Protein AF-0000000071798834 (afdb_homodimer)

pLDDT: mean 76.12, std 23.34, range [21.69, 98.0]

Solvent-accessible surface area (backbone atoms only — not comparable to full-atom values): 24176 Å² total; per-residue (Å²): 134,83,78,73,77,74,76,76,77,77,75,74,73,77,72,74,75,66,75,72,73,69,72,71,71,67,74,72,77,73,54,86,46,69,65,95,56,86,90,61,85,69,44,46,68,54,46,48,49,52,40,29,43,43,42,24,52,35,38,46,45,19,52,18,47,97,86,42,60,20,20,27,49,38,36,41,54,41,64,30,62,66,32,19,52,50,26,45,52,55,25,57,59,43,22,73,70,44,73,46,67,87,44,73,68,53,53,66,49,51,49,53,48,50,27,58,68,39,56,82,55,29,34,61,48,65,91,55,41,23,55,33,82,90,23,60,87,33,65,26,47,65,58,48,27,13,70,27,47,24,36,10,55,30,56,64,25,33,65,23,17,33,66,37,71,25,67,48,53,32,67,72,60,53,70,68,36,40,34,33,48,74,47,93,15,49,35,77,42,38,86,52,21,65,72,41,72,78,20,31,38,40,67,73,52,24,25,18,37,68,35,84,88,46,68,76,56,36,85,95,109,127,86,77,76,79,78,78,77,76,76,76,76,74,77,73,74,78,68,76,74,74,75,72,73,72,70,73,74,76,74,55,87,47,70,63,94,56,87,89,62,86,70,43,46,67,54,47,49,50,51,40,29,43,42,42,24,53,34,37,46,46,19,51,17,48,96,83,41,57,19,20,27,49,38,35,41,52,40,65,30,62,66,32,18,52,50,26,44,51,56,25,56,60,45,22,75,71,45,73,46,67,88,44,71,67,52,53,65,48,51,49,53,50,50,26,58,69,42,55,80,56,30,36,57,65,50,84,56,41,23,53,30,81,90,22,63,88,33,64,28,46,64,58,48,28,12,70,26,46,24,36,12,53,30,56,64,24,34,67,24,19,33,67,38,71,27,67,48,54,32,68,73,58,54,68,68,35,40,33,33,47,75,47,93,15,49,34,77,41,37,87,54,22,66,71,39,72,77,21,32,39,41,66,72,51,24,26,18,37,70,35,85,89,48,66,76,56,36,83,95,109

Nearest PDB structures (foldseek):
  3nt8-assembly2_B  TM=7.329E-01  e=1.391E-08  Necator americanus
  4tpv-assembly1_A  TM=7.398E-01  e=8.054E-06  Ancylostoma caninum
  3u3u-assembly1_C  TM=6.237E-01  e=1.118E-05  Tabanus yao
  3u3l-assembly1_C  TM=6.430E-01  e=6.567E-05  Tabanus yao
  3u3n-assembly1_C  TM=6.386E-01  e=9.116E-05  Tabanus yao

Organism: Haemonchus contortus (NCBI:txid6289)

Radius of gyration: 30.27 Å; Cα contacts (8 Å, |Δi|>4): 887; chains: 2; bounding box: 50×122×112 Å

Secondary structure (DSSP, 8-state):
-------------------------------TT----TT----HHHHHHHHHHHHHHHHHHHT--TTPPPEESPBPPEE-HHHHHHHHHHHHHHHTT-------PPPHHHHHHHHHHTTTSS--BGGGTB--TTS---HHHHHT-TT--EEEEEEEETTTTEEEEEEE--HHHHTT-BSSEESSSS--SGGG--SSTT-EEETTTTEEE--TTS-SSPTT-/-------------------------------TT----TT----HHHHHHHHHHHHHHHHHHHT--TTPPPEESPBPPEE-HHHHHHHHHHHHHHHTT-----PPPPPHHHHHHHHHHTTTSSS-SGGG-B--TTS---HHHHHT-TT--EEEEEEEETTTTEEEEEEE--HHHHTT-BSSEESSSS--SGGG--SSTT-EEETTTTEEE--TTS-SSPTT-

Foldseek 3Di:
DPPPPPPPPPPPPPPPPPPPPPPCPVP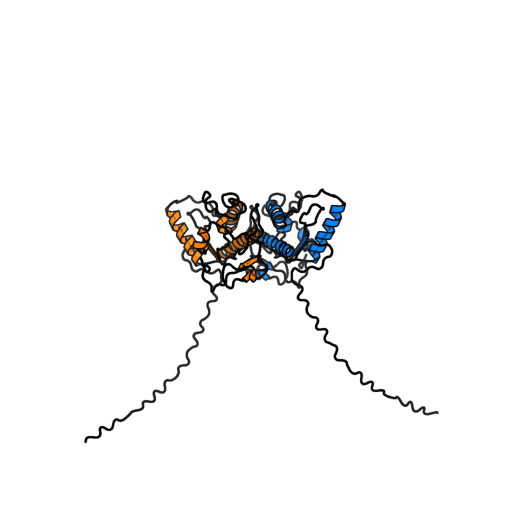PPPDLQDADDPPAPDDSVNQVVLLVLLLLLLLVPQPPPPNAFHFFQQARAGADSVQQNVQVVVLVVVLVVQVDDAAPADRSVRLSVVQCVCPVFFADDDNQRFGHPVGPPGSNLQSNQRLFHYKHWGQCGNVNRHITMGTQADPVVCVVRHSGHGDDGQDQFQVRNDQAPPWTHPNVRSHIYHDPPTDRHHPPD/DPPPPPPPPVPPPPPPPPPPPPPPPVPPPPDLQDADDPPAPDDSVNQVVLLVLLLLLLLVPQPPPPNEFHFFQQARAGADSVQQNVQVVVLVVVLVVQVDPAAPADRSVRLSVVQCVCPVFFQDPPNQQFGHPVGPPGSNLQSNQRLFHYKHWGQCGNVNRHITMGTQADPVVCVVRHSGHGDDGQDQFQVRNDQAPPWTHPNVRSHIYHDPPTDRHHPPD

Structure (mmCIF, N/CA/C/O backbone):
data_AF-0000000071798834-model_v1
#
loop_
_entity.id
_entity.type
_entity.pdbx_description
1 polymer 'SCP domain-containing protein'
#
loop_
_atom_site.group_PDB
_atom_site.id
_atom_site.type_symbol
_atom_site.label_atom_id
_atom_site.label_alt_id
_atom_site.label_comp_id
_atom_site.label_asym_id
_atom_site.label_entity_id
_atom_site.label_seq_id
_atom_site.pdbx_PDB_ins_code
_atom_site.Cartn_x
_atom_site.Cartn_y
_atom_site.Cartn_z
_atom_site.occupancy
_atom_site.B_iso_or_equiv
_atom_site.auth_seq_id
_atom_site.auth_comp_id
_atom_site.auth_asym_id
_atom_site.auth_atom_id
_atom_site.pdbx_PDB_model_num
ATOM 1 N N . MET A 1 1 ? 26.078 36.969 85 1 26.62 1 MET A N 1
ATOM 2 C CA . MET A 1 1 ? 26.375 35.781 84.188 1 26.62 1 MET A CA 1
ATOM 3 C C . MET A 1 1 ? 25.172 34.844 84.125 1 26.62 1 MET A C 1
ATOM 5 O O . MET A 1 1 ? 25.016 34 84.938 1 26.62 1 MET A O 1
ATOM 9 N N . PHE A 1 2 ? 23.984 35.469 83.812 1 29.44 2 PHE A N 1
ATOM 10 C CA . PHE A 1 2 ? 22.656 34.875 83.75 1 29.44 2 PHE A CA 1
ATOM 11 C C . PHE A 1 2 ? 22.562 33.75 82.75 1 29.44 2 PHE A C 1
ATOM 13 O O . PHE A 1 2 ? 22.969 33.906 81.562 1 29.44 2 PHE A O 1
ATOM 20 N N . LEU A 1 3 ? 22.812 32.5 83.25 1 28.22 3 LEU A N 1
ATOM 21 C CA . LEU A 1 3 ? 22.75 31.188 82.625 1 28.22 3 LEU A CA 1
ATOM 22 C C . LEU A 1 3 ? 21.359 30.938 82 1 28.22 3 LEU A C 1
ATOM 24 O O . LEU A 1 3 ? 20.391 30.781 82.75 1 28.22 3 LEU A O 1
ATOM 28 N N . CYS A 1 4 ? 20.969 31.766 81 1 25.97 4 CYS A N 1
ATOM 29 C CA . CYS A 1 4 ? 19.656 31.641 80.375 1 25.97 4 CYS A CA 1
ATOM 30 C C . CYS A 1 4 ? 19.453 30.219 79.812 1 25.97 4 CYS A C 1
ATOM 32 O O . CYS A 1 4 ? 20.281 29.719 79.062 1 25.97 4 CYS A O 1
ATOM 34 N N . SER A 1 5 ? 18.859 29.375 80.688 1 25.7 5 SER A N 1
ATOM 35 C CA . SER A 1 5 ? 18.422 28.016 80.438 1 25.7 5 SER A CA 1
ATOM 36 C C . SER A 1 5 ? 17.625 27.906 79.125 1 25.7 5 SER A C 1
ATOM 38 O O . SER A 1 5 ? 16.547 28.5 79 1 25.7 5 SER A O 1
ATOM 40 N N . ILE A 1 6 ? 18.234 27.984 77.938 1 24.91 6 ILE A N 1
ATOM 41 C CA . ILE A 1 6 ? 17.5 27.984 76.688 1 24.91 6 ILE A CA 1
ATOM 42 C C . ILE A 1 6 ? 16.766 26.656 76.562 1 24.91 6 ILE A C 1
ATOM 44 O O . ILE A 1 6 ? 17.375 25.578 76.562 1 24.91 6 ILE A O 1
ATOM 48 N N . LEU A 1 7 ? 15.594 26.531 77.188 1 24.31 7 LEU A N 1
ATOM 49 C CA . LEU A 1 7 ? 14.711 25.375 77.062 1 24.31 7 LEU A CA 1
ATOM 50 C C . LEU A 1 7 ? 14.375 25.078 75.625 1 24.31 7 LEU A C 1
ATOM 52 O O . LEU A 1 7 ? 13.812 25.922 74.938 1 24.31 7 LEU A O 1
ATOM 56 N N . PHE A 1 8 ? 15.281 24.516 74.812 1 23.97 8 PHE A N 1
ATOM 57 C CA . PHE A 1 8 ? 14.969 24.297 73.375 1 23.97 8 PHE A CA 1
ATOM 58 C C . PHE A 1 8 ? 13.867 23.25 73.25 1 23.97 8 PHE A C 1
ATOM 60 O O . PHE A 1 8 ? 13.938 22.172 73.812 1 23.97 8 PHE A O 1
ATOM 67 N N . ALA A 1 9 ? 12.609 23.734 73.312 1 23.98 9 ALA A N 1
ATOM 68 C CA . ALA A 1 9 ? 11.453 22.875 73.062 1 23.98 9 ALA A CA 1
ATOM 69 C C . ALA A 1 9 ? 11.57 22.156 71.75 1 23.98 9 ALA A C 1
ATOM 71 O O . ALA A 1 9 ? 11.773 22.781 70.688 1 23.98 9 ALA A O 1
ATOM 72 N N . VAL A 1 10 ? 12.148 20.984 71.688 1 22.98 10 VAL A N 1
ATOM 73 C CA . VAL A 1 10 ? 12.258 20.188 70.5 1 22.98 10 VAL A CA 1
ATOM 74 C C . VAL A 1 10 ? 10.867 19.766 70 1 22.98 10 VAL A C 1
ATOM 76 O O . VAL A 1 10 ? 10.164 19.031 70.688 1 22.98 10 VAL A O 1
ATOM 79 N N . ALA A 1 11 ? 10.023 20.719 69.562 1 24.58 11 ALA A N 1
ATOM 80 C CA . ALA A 1 11 ? 8.75 20.266 69 1 24.58 11 ALA A CA 1
ATOM 81 C C . ALA A 1 11 ? 8.961 19.219 67.875 1 24.58 11 ALA A C 1
ATOM 83 O O . ALA A 1 11 ? 9.742 19.422 67 1 24.58 11 ALA A O 1
ATOM 84 N N . VAL A 1 12 ? 8.867 17.969 68.25 1 25.84 12 VAL A N 1
ATOM 85 C CA . VAL A 1 12 ? 8.891 16.828 67.312 1 25.84 12 VAL A CA 1
ATOM 86 C C . VAL A 1 12 ? 7.676 16.891 66.438 1 25.84 12 VAL A C 1
ATOM 88 O O . VAL A 1 12 ? 6.531 16.812 66.875 1 25.84 12 VAL A O 1
ATOM 91 N N . SER A 1 13 ? 7.57 17.906 65.562 1 24.16 13 SER A N 1
ATOM 92 C CA . SER A 1 13 ? 6.43 17.828 64.688 1 24.16 13 SER A CA 1
ATOM 93 C C . SER A 1 13 ? 6.391 16.5 63.938 1 24.16 13 SER A C 1
ATOM 95 O O . SER A 1 13 ? 7.395 16.062 63.375 1 24.16 13 SER A O 1
ATOM 97 N N . LEU A 1 14 ? 5.609 15.562 64.438 1 26.91 14 LEU A N 1
ATOM 98 C CA . LEU A 1 14 ? 5.227 14.32 63.75 1 26.91 14 LEU A CA 1
ATOM 99 C C . LEU A 1 14 ? 4.648 14.609 62.375 1 26.91 14 LEU A C 1
ATOM 101 O O . LEU A 1 14 ? 3.562 15.18 62.25 1 26.91 14 LEU A O 1
ATOM 105 N N . SER A 1 15 ? 5.402 15.211 61.469 1 25.62 15 SER A N 1
ATOM 106 C CA . SER A 1 15 ? 4.824 15.43 60.156 1 25.62 15 SER A CA 1
ATOM 107 C C . SER A 1 15 ? 4.258 14.133 59.562 1 25.62 15 SER A C 1
ATOM 109 O O . SER A 1 15 ? 4.957 13.125 59.5 1 25.62 15 SER A O 1
ATOM 111 N N . SER A 1 16 ? 2.99 13.852 59.875 1 28.36 16 SER A N 1
ATOM 112 C CA . SER A 1 16 ? 2.258 12.789 59.188 1 28.36 16 SER A CA 1
ATOM 113 C C . SER A 1 16 ? 2.547 12.797 57.688 1 28.36 16 SER A C 1
ATOM 115 O O . SER A 1 16 ? 2.348 13.812 57.031 1 28.36 16 SER A O 1
ATOM 117 N N . VAL A 1 17 ? 3.623 12.188 57.281 1 31.95 17 VAL A N 1
ATOM 118 C CA . VAL A 1 17 ? 3.828 12 55.844 1 31.95 17 VAL A CA 1
ATOM 119 C C . VAL A 1 17 ? 2.543 11.477 55.219 1 31.95 17 VAL A C 1
ATOM 121 O O . VAL A 1 17 ? 2.076 10.391 55.531 1 31.95 17 VAL A O 1
ATOM 124 N N . ALA A 1 18 ? 1.536 12.391 55 1 33.56 18 ALA A N 1
ATOM 125 C CA . ALA A 1 18 ? 0.421 11.977 54.156 1 33.56 18 ALA A CA 1
ATOM 126 C C . ALA A 1 18 ? 0.914 11.172 52.938 1 33.56 18 ALA A C 1
ATOM 128 O O . ALA A 1 18 ? 1.919 11.523 52.312 1 33.56 18 ALA A O 1
ATOM 129 N N . PRO A 1 19 ? 0.621 9.867 52.938 1 28.61 19 PRO A N 1
ATOM 130 C CA . PRO A 1 19 ? 1.076 9.102 51.781 1 28.61 19 PRO A CA 1
ATOM 131 C C . PRO A 1 19 ? 0.824 9.82 50.469 1 28.61 19 PRO A C 1
ATOM 133 O O . PRO A 1 19 ? -0.251 10.391 50.281 1 28.61 19 PRO A O 1
ATOM 136 N N . ALA A 1 20 ? 1.874 10.492 49.906 1 30.53 20 ALA A N 1
ATOM 137 C CA . ALA A 1 20 ? 1.7 11.055 48.562 1 30.53 20 ALA A CA 1
ATOM 138 C C . ALA A 1 20 ? 0.811 10.164 47.719 1 30.53 20 ALA A C 1
ATOM 140 O O . ALA A 1 20 ? 1.013 8.945 47.656 1 30.53 20 ALA A O 1
ATOM 141 N N . HIS A 1 21 ? -0.503 10.531 47.656 1 29.73 21 HIS A N 1
ATOM 142 C CA . HIS A 1 21 ? -1.318 9.969 46.594 1 29.73 21 HIS A CA 1
ATOM 143 C C . HIS A 1 21 ? -0.507 9.805 45.312 1 29.73 21 HIS A C 1
ATOM 145 O O . HIS A 1 21 ? 0.086 10.766 44.812 1 29.73 21 HIS A O 1
ATOM 151 N N . ALA A 1 22 ? 0.192 8.695 45.188 1 28.7 22 ALA A N 1
ATOM 152 C CA . ALA A 1 22 ? 0.7 8.32 43.875 1 28.7 22 ALA A CA 1
ATOM 153 C C . ALA A 1 22 ? -0.271 8.734 42.781 1 28.7 22 ALA A C 1
ATOM 155 O O . ALA A 1 22 ? -1.435 8.328 42.781 1 28.7 22 ALA A O 1
ATOM 156 N N . GLU A 1 23 ? -0.158 10.023 42.438 1 31.14 23 GLU A N 1
ATOM 157 C CA . GLU A 1 23 ? -0.834 10.352 41.188 1 31.14 23 GLU A CA 1
ATOM 158 C C . GLU A 1 23 ? -0.772 9.188 40.219 1 31.14 23 GLU A C 1
ATOM 160 O O . GLU A 1 23 ? 0.315 8.742 39.844 1 31.14 23 GLU A O 1
ATOM 165 N N . LEU A 1 24 ? -1.601 8.219 40.344 1 28.25 24 LEU A N 1
ATOM 166 C CA . LEU A 1 24 ? -1.902 7.324 39.219 1 28.25 24 LEU A CA 1
ATOM 167 C C . LEU A 1 24 ? -1.822 8.07 37.906 1 28.25 24 LEU A C 1
ATOM 169 O O . LEU A 1 24 ? -2.664 8.922 37.594 1 28.25 24 LEU A O 1
ATOM 173 N N . ILE A 1 25 ? -0.673 8.594 37.594 1 28.72 25 ILE A N 1
ATOM 174 C CA . ILE A 1 25 ? -0.572 8.977 36.188 1 28.72 25 ILE A CA 1
ATOM 175 C C . ILE A 1 25 ? -1.312 7.961 35.312 1 28.72 25 ILE A C 1
ATOM 177 O O . ILE A 1 25 ? -0.904 6.801 35.219 1 28.72 25 ILE A O 1
ATOM 181 N N . THR A 1 26 ? -2.639 7.844 35.469 1 29.91 26 THR A N 1
ATOM 182 C CA . THR A 1 26 ? -3.365 7.172 34.406 1 29.91 26 THR A CA 1
ATOM 183 C C . THR A 1 26 ? -2.672 7.379 33.062 1 29.91 26 THR A C 1
ATOM 185 O O . THR A 1 26 ? -2.445 8.516 32.656 1 29.91 26 THR A O 1
ATOM 188 N N . GLN A 1 27 ? -1.626 6.754 32.812 1 30.89 27 GLN A N 1
ATOM 189 C CA . GLN A 1 27 ? -1.134 6.66 31.438 1 30.89 27 GLN A CA 1
ATOM 190 C C . GLN A 1 27 ? -2.27 6.828 30.438 1 30.89 27 GLN A C 1
ATOM 192 O O . GLN A 1 27 ? -3.166 5.984 30.359 1 30.89 27 GLN A O 1
ATOM 197 N N . VAL A 1 28 ? -2.883 7.98 30.266 1 33.06 28 VAL A N 1
ATOM 198 C CA . VAL A 1 28 ? -3.766 8.25 29.141 1 33.06 28 VAL A CA 1
ATOM 199 C C . VAL A 1 28 ? -3.287 7.484 27.906 1 33.06 28 VAL A C 1
ATOM 201 O O . VAL A 1 28 ? -2.172 7.707 27.422 1 33.06 28 VAL A O 1
ATOM 204 N N . VAL A 1 29 ? -3.475 6.281 27.734 1 37.22 29 VAL A N 1
ATOM 205 C CA . VAL A 1 29 ? -3.357 5.559 26.469 1 37.22 29 VAL A CA 1
ATOM 206 C C . VAL A 1 29 ? -3.779 6.461 25.312 1 37.22 29 VAL A C 1
ATOM 208 O O . VAL A 1 29 ? -4.969 6.727 25.125 1 37.22 29 VAL A O 1
ATOM 211 N N . GLN A 1 30 ? -3.203 7.633 25.125 1 44.5 30 GLN A N 1
ATOM 212 C CA . GLN A 1 30 ? -3.465 8.453 23.938 1 44.5 30 GLN A CA 1
ATOM 213 C C . GLN A 1 30 ? -3.602 7.582 22.688 1 44.5 30 GLN A C 1
ATOM 215 O O . GLN A 1 30 ? -2.709 6.793 22.375 1 44.5 30 GLN A O 1
ATOM 220 N N . HIS A 1 31 ? -4.828 7.266 22.203 1 63.47 31 HIS A N 1
ATOM 221 C CA . HIS A 1 31 ? -5.188 6.574 20.969 1 63.47 31 HIS A CA 1
ATOM 222 C C . HIS A 1 31 ? -4.453 7.16 19.766 1 63.47 31 HIS A C 1
ATOM 224 O O . HIS A 1 31 ? -4.305 8.383 19.656 1 63.47 31 HIS A O 1
ATOM 230 N N . GLU A 1 32 ? -3.545 6.477 19.078 1 79.06 32 GLU A N 1
ATOM 231 C CA . GLU A 1 32 ? -2.641 6.793 17.969 1 79.06 32 GLU A CA 1
ATOM 232 C C . GLU A 1 32 ? -3.262 7.812 17.031 1 79.06 32 GLU A C 1
ATOM 234 O O . GLU A 1 32 ? -2.561 8.664 16.469 1 79.06 32 GLU A O 1
ATOM 239 N N . PHE A 1 33 ? -4.621 7.977 17.109 1 90.75 33 PHE A N 1
ATOM 240 C CA . PHE A 1 33 ? -5.246 8.828 16.109 1 90.75 33 PHE A CA 1
ATOM 241 C C . PHE A 1 33 ? -6.16 9.859 16.766 1 90.75 33 PHE A C 1
ATOM 243 O O . PHE A 1 33 ? -6.973 10.492 16.094 1 90.75 33 PHE A O 1
ATOM 250 N N . ASP A 1 34 ? -5.996 10.008 18.094 1 91.44 34 ASP A N 1
ATOM 251 C CA . ASP A 1 34 ? -6.766 11.039 18.781 1 91.44 34 ASP A CA 1
ATOM 252 C C . ASP A 1 34 ? -5.941 12.305 18.969 1 91.44 34 ASP A C 1
ATOM 254 O O . ASP A 1 34 ? -5.02 12.336 19.781 1 91.44 34 ASP A O 1
ATOM 258 N N . CYS A 1 35 ? -6.203 13.258 18.094 1 94 35 CYS A N 1
ATOM 259 C CA . CYS A 1 35 ? -5.52 14.547 18.172 1 94 35 CYS A CA 1
ATOM 260 C C . CYS A 1 35 ? -6.449 15.625 18.719 1 94 35 CYS A C 1
ATOM 262 O O . CYS A 1 35 ? -7.594 15.742 18.281 1 94 35 CYS A O 1
ATOM 264 N N . MET A 1 36 ? -6.004 16.359 19.688 1 93 36 MET A N 1
ATOM 265 C CA . MET A 1 36 ? -6.777 17.469 20.234 1 93 36 MET A CA 1
ATOM 266 C C . MET A 1 36 ? -6.359 18.797 19.594 1 93 36 MET A C 1
ATOM 268 O O . MET A 1 36 ? -5.648 19.594 20.203 1 93 36 MET A O 1
ATOM 272 N N . ILE A 1 37 ? -6.801 19.016 18.406 1 94 37 ILE A N 1
ATOM 273 C CA . ILE A 1 37 ? -6.461 20.203 17.625 1 94 37 ILE A CA 1
ATOM 274 C C . ILE A 1 37 ? -7.719 21.016 17.359 1 94 37 ILE A C 1
ATOM 276 O O . ILE A 1 37 ? -8.688 20.516 16.781 1 94 37 ILE A O 1
ATOM 280 N N . SER A 1 38 ? -7.652 22.203 17.75 1 91.56 38 SER A N 1
ATOM 281 C CA . SER A 1 38 ? -8.805 23.078 17.578 1 91.56 38 SER A CA 1
ATOM 282 C C . SER A 1 38 ? -9.062 23.375 16.109 1 91.56 38 SER A C 1
ATOM 284 O O . SER A 1 38 ? -8.133 23.672 15.352 1 91.56 38 SER A O 1
ATOM 286 N N . GLY A 1 39 ? -10.344 23.234 15.75 1 89.38 39 GLY A N 1
ATOM 287 C CA . GLY A 1 39 ? -10.75 23.625 14.406 1 89.38 39 GLY A CA 1
ATOM 288 C C . GLY A 1 39 ? -10.5 22.547 13.375 1 89.38 39 GLY A C 1
ATOM 289 O O . GLY A 1 39 ? -10.828 22.719 12.195 1 89.38 39 GLY A O 1
ATOM 290 N N . THR A 1 40 ? -9.875 21.453 13.75 1 92.31 40 THR A N 1
ATOM 291 C CA . THR A 1 40 ? -9.578 20.406 12.789 1 92.31 40 THR A CA 1
ATOM 292 C C . THR A 1 40 ? -10.859 19.703 12.336 1 92.31 40 THR A C 1
ATOM 294 O O . THR A 1 40 ? -11.812 19.594 13.102 1 92.31 40 THR A O 1
ATOM 297 N N . THR A 1 41 ? -10.922 19.266 11.094 1 90.88 41 THR A N 1
ATOM 298 C CA . THR A 1 41 ? -12 18.438 10.555 1 90.88 41 THR A CA 1
ATOM 299 C C . THR A 1 41 ? -11.555 17 10.414 1 90.88 41 THR A C 1
ATOM 301 O O . THR A 1 41 ? -12.328 16.141 9.977 1 90.88 41 THR A O 1
ATOM 304 N N . MET A 1 42 ? -10.289 16.734 10.82 1 93.81 42 MET A N 1
ATOM 305 C CA . MET A 1 42 ? -9.742 15.391 10.727 1 9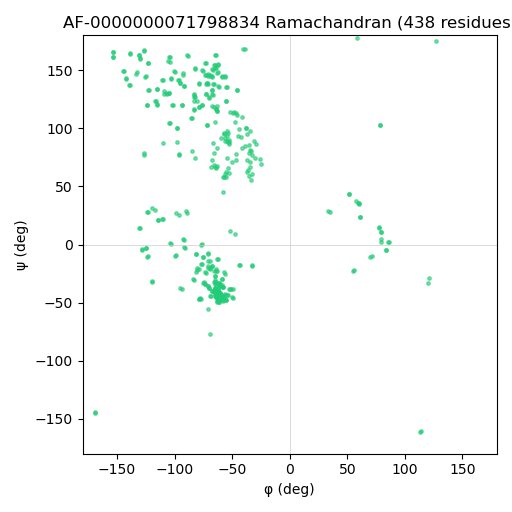3.81 42 MET A CA 1
ATOM 306 C C . MET A 1 42 ? -10.242 14.516 11.867 1 93.81 42 MET A C 1
ATOM 308 O O . MET A 1 42 ? -10.047 14.852 13.039 1 93.81 42 MET A O 1
ATOM 312 N N . THR A 1 43 ? -10.945 13.461 11.5 1 93.06 43 THR A N 1
ATOM 313 C CA . THR A 1 43 ? -11.367 12.453 12.469 1 93.06 43 THR A CA 1
ATOM 314 C C . THR A 1 43 ? -10.305 11.367 12.617 1 93.06 43 THR A C 1
ATOM 316 O O . THR A 1 43 ? -9.406 11.258 11.789 1 93.06 43 THR A O 1
ATOM 319 N N . PRO A 1 44 ? -10.43 10.609 13.711 1 92.56 44 PRO A N 1
ATOM 320 C CA . PRO A 1 44 ? -9.508 9.484 13.82 1 92.56 44 PRO A CA 1
ATOM 321 C C . PRO A 1 44 ? -9.508 8.594 12.578 1 92.56 44 PRO A C 1
ATOM 323 O O . PRO A 1 44 ? -8.453 8.117 12.156 1 92.56 44 PRO A O 1
ATOM 326 N N . GLY A 1 45 ? -10.648 8.383 11.984 1 91.25 45 GLY A N 1
ATOM 327 C CA . GLY A 1 45 ? -10.75 7.598 10.766 1 91.25 45 GLY A CA 1
ATOM 328 C C . GLY A 1 45 ? -10 8.211 9.594 1 91.25 45 GLY A C 1
ATOM 329 O O . GLY A 1 45 ? -9.305 7.5 8.859 1 91.25 45 GLY A O 1
ATOM 330 N N . LYS A 1 46 ? -10.109 9.469 9.469 1 93.5 46 LYS A N 1
ATOM 331 C CA . LYS A 1 46 ? -9.406 10.156 8.391 1 93.5 46 LYS A CA 1
ATOM 332 C C . LYS A 1 46 ? -7.895 10.109 8.594 1 93.5 46 LYS A C 1
ATOM 334 O O . LYS A 1 46 ? -7.137 9.953 7.633 1 93.5 46 LYS A O 1
ATOM 339 N N . ARG A 1 47 ? -7.492 10.273 9.82 1 95.5 47 ARG A N 1
ATOM 340 C CA . ARG A 1 47 ? -6.074 10.219 10.172 1 95.5 47 ARG A CA 1
ATOM 341 C C . ARG A 1 47 ? -5.488 8.852 9.859 1 95.5 47 ARG A C 1
ATOM 343 O O . ARG A 1 47 ? -4.434 8.75 9.227 1 95.5 47 ARG A O 1
ATOM 350 N N . LYS A 1 48 ? -6.168 7.902 10.234 1 93.88 48 LYS A N 1
ATOM 351 C CA . LYS A 1 48 ? -5.746 6.531 9.953 1 93.88 48 LYS A CA 1
ATOM 352 C C . LYS A 1 48 ? -5.668 6.277 8.453 1 93.88 48 LYS A C 1
ATOM 354 O O . LYS A 1 48 ? -4.695 5.695 7.965 1 93.88 48 LYS A O 1
ATOM 359 N N . LEU A 1 49 ? -6.695 6.691 7.809 1 95.38 49 LEU A N 1
ATOM 360 C CA . LEU A 1 49 ? -6.738 6.527 6.363 1 95.38 49 LEU A CA 1
ATOM 361 C C . LEU A 1 49 ? -5.531 7.18 5.703 1 95.38 49 LEU A C 1
ATOM 363 O O . LEU A 1 49 ? -4.91 6.594 4.812 1 95.38 49 LEU A O 1
ATOM 367 N N . SER A 1 50 ? -5.18 8.336 6.129 1 95.69 50 SER A N 1
ATOM 368 C CA . SER A 1 50 ? -4.07 9.078 5.543 1 95.69 50 SER A CA 1
ATOM 369 C C . SER A 1 50 ? -2.756 8.32 5.684 1 95.69 50 SER A C 1
ATOM 371 O O . SER A 1 50 ? -2.023 8.148 4.703 1 95.69 50 SER A O 1
ATOM 373 N N . VAL A 1 51 ? -2.525 7.895 6.852 1 96.88 51 VAL A N 1
ATOM 374 C CA . VAL A 1 51 ? -1.236 7.254 7.09 1 96.88 51 VAL A CA 1
ATOM 375 C C . VAL A 1 51 ? -1.225 5.867 6.457 1 96.88 51 VAL A C 1
ATOM 377 O O . VAL A 1 51 ? -0.193 5.414 5.957 1 96.88 51 VAL A O 1
ATOM 380 N N . MET A 1 52 ? -2.316 5.168 6.422 1 96.31 52 MET A N 1
ATOM 381 C CA . MET A 1 52 ? -2.406 3.863 5.773 1 96.31 52 MET A CA 1
ATOM 382 C C . MET A 1 52 ? -2.133 3.979 4.277 1 96.31 52 MET A C 1
ATOM 384 O O . MET A 1 52 ? -1.368 3.189 3.721 1 96.31 52 MET A O 1
ATOM 388 N N . LEU A 1 53 ? -2.744 4.898 3.674 1 96.81 53 LEU A N 1
ATOM 389 C CA . LEU A 1 53 ? -2.559 5.094 2.24 1 96.81 53 LEU A CA 1
ATOM 390 C C . LEU A 1 53 ? -1.118 5.488 1.928 1 96.81 53 LEU A C 1
ATOM 392 O O . LEU A 1 53 ? -0.516 4.961 0.99 1 96.81 53 LEU A O 1
ATOM 396 N N . ALA A 1 54 ? -0.616 6.371 2.67 1 97.19 54 ALA A N 1
ATOM 397 C CA . ALA A 1 54 ? 0.766 6.797 2.461 1 97.19 54 ALA A CA 1
ATOM 398 C C . ALA A 1 54 ? 1.722 5.609 2.537 1 97.19 54 ALA A C 1
ATOM 400 O O . ALA A 1 54 ? 2.568 5.43 1.658 1 97.19 54 ALA A O 1
ATOM 401 N N . ASN A 1 55 ? 1.549 4.848 3.51 1 97.75 55 ASN A N 1
ATOM 402 C CA . ASN A 1 55 ? 2.455 3.723 3.705 1 97.75 55 ASN A CA 1
ATOM 403 C C . ASN A 1 55 ? 2.242 2.641 2.65 1 97.75 55 ASN A C 1
ATOM 405 O O . ASN A 1 55 ? 3.193 1.968 2.246 1 97.75 55 ASN A O 1
ATOM 409 N N . ALA A 1 56 ? 1.027 2.463 2.26 1 97.88 56 ALA A N 1
ATOM 410 C CA . ALA A 1 56 ? 0.779 1.523 1.17 1 97.88 56 ALA A CA 1
ATOM 411 C C . ALA A 1 56 ? 1.513 1.949 -0.099 1 97.88 56 ALA A C 1
ATOM 413 O O . ALA A 1 56 ? 2.184 1.135 -0.738 1 97.88 56 ALA A O 1
ATOM 414 N N . TYR A 1 57 ? 1.409 3.18 -0.431 1 96.56 57 TYR A N 1
ATOM 415 C CA . TYR A 1 57 ? 2.096 3.688 -1.613 1 96.56 57 TYR A CA 1
ATOM 416 C C . TYR A 1 57 ? 3.607 3.607 -1.442 1 96.56 57 TYR A C 1
ATOM 418 O O . TYR A 1 57 ? 4.332 3.314 -2.396 1 96.56 57 TYR A O 1
ATOM 426 N N . ARG A 1 58 ? 4.09 3.848 -0.287 1 96.56 58 ARG A N 1
ATOM 427 C CA . ARG A 1 58 ? 5.52 3.736 -0.022 1 96.56 58 ARG A CA 1
ATOM 428 C C . ARG A 1 58 ? 6 2.297 -0.185 1 96.56 58 ARG A C 1
ATOM 430 O O . ARG A 1 58 ? 7.078 2.053 -0.729 1 96.56 58 ARG A O 1
ATOM 437 N N . THR A 1 59 ? 5.211 1.404 0.308 1 97.31 59 THR A N 1
ATOM 438 C CA . THR A 1 59 ? 5.539 -0.001 0.1 1 97.31 59 THR A CA 1
ATOM 439 C C . THR A 1 59 ? 5.695 -0.305 -1.388 1 97.31 59 THR A C 1
ATOM 441 O O . THR A 1 59 ? 6.68 -0.918 -1.803 1 97.31 59 THR A O 1
ATOM 444 N N . VAL A 1 60 ? 4.77 0.13 -2.16 1 96.31 60 VAL A N 1
ATOM 445 C CA . VAL A 1 60 ? 4.824 -0.096 -3.6 1 96.31 60 VAL A CA 1
ATOM 446 C C . VAL A 1 60 ? 6.078 0.561 -4.18 1 96.31 60 VAL A C 1
ATOM 448 O O . VAL A 1 60 ? 6.793 -0.047 -4.977 1 96.31 60 VAL A O 1
ATOM 451 N N . ALA A 1 61 ? 6.371 1.686 -3.742 1 93.38 61 ALA A N 1
ATOM 452 C CA . ALA A 1 61 ? 7.504 2.447 -4.258 1 93.38 61 ALA A CA 1
ATOM 453 C C . ALA A 1 61 ? 8.82 1.748 -3.941 1 93.38 61 ALA A C 1
ATOM 455 O O . ALA A 1 61 ? 9.781 1.844 -4.711 1 93.38 61 ALA A O 1
ATOM 456 N N . THR A 1 62 ? 8.93 1.046 -2.83 1 95.25 62 THR A N 1
ATOM 457 C CA . THR A 1 62 ? 10.172 0.385 -2.449 1 95.25 62 THR A CA 1
ATOM 458 C C . THR A 1 62 ? 10.609 -0.606 -3.523 1 95.25 62 THR A C 1
ATOM 460 O O . THR A 1 62 ? 11.797 -0.874 -3.68 1 95.25 62 THR A O 1
ATOM 463 N N . ALA A 1 63 ? 9.688 -1.145 -4.203 1 94.19 63 ALA A N 1
ATOM 464 C CA . ALA A 1 63 ? 9.961 -2.217 -5.156 1 94.19 63 ALA A CA 1
ATOM 465 C C . ALA A 1 63 ? 10.461 -1.655 -6.48 1 94.19 63 ALA A C 1
ATOM 467 O O . ALA A 1 63 ? 10.953 -2.4 -7.332 1 94.19 63 ALA A O 1
ATOM 468 N N . GLY A 1 64 ? 10.422 -0.405 -6.656 1 89.19 64 GLY A N 1
ATOM 469 C CA . GLY A 1 64 ? 10.742 0.19 -7.945 1 89.19 64 GLY A CA 1
ATOM 470 C C . GLY A 1 64 ? 9.609 0.075 -8.945 1 89.19 64 GLY A C 1
ATOM 471 O O . GLY A 1 64 ? 9.344 -1.01 -9.469 1 89.19 64 GLY A O 1
ATOM 472 N N . VAL A 1 65 ? 8.875 1.178 -9.164 1 87.06 65 VAL A N 1
ATOM 473 C CA . VAL A 1 65 ? 7.758 1.218 -10.094 1 87.06 65 VAL A CA 1
ATOM 474 C C . VAL A 1 65 ? 7.898 2.426 -11.016 1 87.06 65 VAL A C 1
ATOM 476 O O . VAL A 1 65 ? 8.703 3.322 -10.758 1 87.06 65 VAL A O 1
ATOM 479 N N . PHE A 1 66 ? 7.16 2.42 -12.141 1 84.44 66 PHE A N 1
ATOM 480 C CA . PHE A 1 66 ? 7.133 3.51 -13.109 1 84.44 66 PHE A CA 1
ATOM 481 C C . PHE A 1 66 ? 8.516 3.742 -13.703 1 84.44 66 PHE A C 1
ATOM 483 O O . PHE A 1 66 ? 8.859 4.867 -14.078 1 84.44 66 PHE A O 1
ATOM 490 N N . GLY A 1 67 ? 9.328 2.715 -13.664 1 81 67 GLY A N 1
ATOM 491 C CA . GLY A 1 67 ? 10.68 2.828 -14.203 1 81 67 GLY A CA 1
ATOM 492 C C . GLY A 1 67 ? 11.672 3.393 -13.203 1 81 67 GLY A C 1
ATOM 493 O O . GLY A 1 67 ? 12.852 3.551 -13.523 1 81 67 GLY A O 1
ATOM 494 N N . TYR A 1 68 ? 11.227 3.674 -11.945 1 83.94 68 TYR A N 1
ATOM 495 C CA . TYR A 1 68 ? 12.125 4.137 -10.891 1 83.94 68 TYR A CA 1
ATOM 496 C C . TYR A 1 68 ? 12.844 2.963 -10.227 1 83.94 68 TYR A C 1
ATOM 498 O O . TYR A 1 68 ? 12.312 1.849 -10.195 1 83.94 68 TYR A O 1
ATOM 506 N N . PRO A 1 69 ? 14.016 3.262 -9.742 1 87.06 69 PRO A N 1
ATOM 507 C CA . PRO A 1 69 ? 14.734 2.166 -9.086 1 87.06 69 PRO A CA 1
ATOM 508 C C . PRO A 1 69 ? 14.141 1.801 -7.723 1 87.06 69 PRO A C 1
ATOM 510 O O . PRO A 1 69 ? 13.484 2.631 -7.09 1 87.06 69 PRO A O 1
ATOM 513 N N . PRO A 1 70 ? 14.391 0.543 -7.301 1 91.56 70 PRO A N 1
ATOM 514 C CA . PRO A 1 70 ? 13.984 0.183 -5.938 1 91.56 70 PRO A CA 1
ATOM 515 C C . PRO A 1 70 ? 14.703 1.01 -4.871 1 91.56 70 PRO A C 1
ATOM 517 O O . PRO A 1 70 ? 15.789 1.541 -5.121 1 91.56 70 PRO A O 1
ATOM 520 N N . SER A 1 71 ? 14.039 1.098 -3.777 1 91.75 71 SER A N 1
ATOM 521 C CA . SER A 1 71 ? 14.617 1.904 -2.705 1 91.75 71 SER A CA 1
ATOM 522 C C . SER A 1 71 ? 15.219 1.025 -1.612 1 91.75 71 SER A C 1
ATOM 524 O O . SER A 1 71 ? 15.023 -0.191 -1.609 1 91.75 71 SER A O 1
ATOM 526 N N . GLN A 1 72 ? 16.078 1.594 -0.811 1 93.12 72 GLN A N 1
ATOM 527 C CA . GLN A 1 72 ? 16.438 1.08 0.505 1 93.12 72 GLN A CA 1
ATOM 528 C C . GLN A 1 72 ? 16.172 2.121 1.592 1 93.12 72 GLN A C 1
ATOM 530 O O . GLN A 1 72 ? 15.992 3.303 1.295 1 93.12 72 GLN A O 1
ATOM 535 N N . ASN A 1 73 ? 15.984 1.702 2.795 1 93.44 73 ASN A N 1
ATOM 536 C CA . ASN A 1 73 ? 15.781 2.602 3.926 1 93.44 73 ASN A CA 1
ATOM 537 C C . ASN A 1 73 ? 14.555 3.488 3.721 1 93.44 73 ASN A C 1
ATOM 539 O O . ASN A 1 73 ? 14.609 4.691 3.986 1 93.44 73 ASN A O 1
ATOM 543 N N . MET A 1 74 ? 13.508 2.943 3.098 1 95.62 74 MET A N 1
ATOM 544 C CA . MET A 1 74 ? 12.227 3.641 3.102 1 95.62 74 MET A CA 1
ATOM 545 C C . MET A 1 74 ? 11.531 3.494 4.449 1 95.62 74 MET A C 1
ATOM 547 O O . MET A 1 74 ? 11.188 2.385 4.859 1 95.62 74 MET A O 1
ATOM 551 N N . TYR A 1 75 ? 11.281 4.582 5.094 1 96.38 75 TYR A N 1
ATOM 552 C CA . TYR A 1 75 ? 10.781 4.488 6.457 1 96.38 75 TYR A CA 1
ATOM 553 C C . TYR A 1 75 ? 9.258 4.59 6.488 1 96.38 75 TYR A C 1
ATOM 555 O O . TYR A 1 75 ? 8.672 5.391 5.758 1 96.38 75 TYR A O 1
ATOM 563 N N . GLN A 1 76 ? 8.664 3.781 7.371 1 97.5 76 GLN A N 1
ATOM 564 C CA . GLN A 1 76 ? 7.238 3.805 7.676 1 97.5 76 GLN A CA 1
ATOM 565 C C . GLN A 1 76 ? 6.84 5.113 8.352 1 97.5 76 GLN A C 1
ATOM 567 O O . GLN A 1 76 ? 7.555 5.609 9.227 1 97.5 76 GLN A O 1
ATOM 572 N N . LEU A 1 77 ? 5.707 5.633 7.926 1 96.94 77 LEU A N 1
ATOM 573 C CA . LEU A 1 77 ? 5.203 6.855 8.531 1 96.94 77 LEU A CA 1
ATOM 574 C C . LEU A 1 77 ? 4.27 6.543 9.695 1 96.94 77 LEU A C 1
ATOM 576 O O . LEU A 1 77 ? 3.459 5.617 9.617 1 96.94 77 LEU A O 1
ATOM 580 N N . ASN A 1 78 ? 4.445 7.262 10.758 1 95.75 78 ASN A N 1
ATOM 581 C CA . ASN A 1 78 ? 3.445 7.352 11.82 1 95.75 78 ASN A CA 1
ATOM 582 C C . ASN A 1 78 ? 2.633 8.641 11.711 1 95.75 78 ASN A C 1
ATOM 584 O O . ASN A 1 78 ? 3.113 9.641 11.18 1 95.75 78 ASN A O 1
ATOM 588 N N . TYR A 1 79 ? 1.374 8.531 12.156 1 96.06 79 TYR A N 1
ATOM 589 C CA . TYR A 1 79 ? 0.616 9.773 12.133 1 96.06 79 TYR A CA 1
ATOM 590 C C . TYR A 1 79 ? 1.092 10.727 13.227 1 96.06 79 TYR A C 1
ATOM 592 O O . TYR A 1 79 ? 1.363 10.297 14.352 1 96.06 79 TYR A O 1
ATOM 600 N N . SER A 1 80 ? 1.214 11.938 12.945 1 96.25 80 SER A N 1
ATOM 601 C CA . SER A 1 80 ? 1.676 12.961 13.875 1 96.25 80 SER A CA 1
ATOM 602 C C . SER A 1 80 ? 0.655 14.086 14.008 1 96.25 80 SER A C 1
ATOM 604 O O . SER A 1 80 ? 0.385 14.805 13.047 1 96.25 80 SER A O 1
ATOM 606 N N . CYS A 1 81 ? 0.17 14.289 15.234 1 97.06 81 CYS A N 1
ATOM 607 C CA . CYS A 1 81 ? -0.726 15.414 15.492 1 97.06 81 CYS A CA 1
ATOM 608 C C . CYS A 1 81 ? -0.013 16.75 15.281 1 97.06 81 CYS A C 1
ATOM 610 O O . CYS A 1 81 ? -0.619 17.703 14.805 1 97.06 81 CYS A O 1
ATOM 612 N N . LYS A 1 82 ? 1.255 16.734 15.609 1 95.44 82 LYS A N 1
ATOM 613 C CA . LYS A 1 82 ? 2.043 17.938 15.406 1 95.44 82 LYS A CA 1
ATOM 614 C C . LYS A 1 82 ? 2.152 18.281 13.922 1 95.44 82 LYS A C 1
ATOM 616 O O . LYS A 1 82 ? 2.031 19.453 13.539 1 95.44 82 LYS A O 1
ATOM 621 N N . ALA A 1 83 ? 2.404 17.297 13.086 1 95.31 83 ALA A N 1
ATOM 622 C CA . ALA A 1 83 ? 2.471 17.531 11.648 1 95.31 83 ALA A CA 1
ATOM 623 C C . ALA A 1 83 ? 1.13 18.016 11.102 1 95.31 83 ALA A C 1
ATOM 625 O O . ALA A 1 83 ? 1.086 18.844 10.188 1 95.31 83 ALA A O 1
ATOM 626 N N . GLU A 1 84 ? 0.008 17.453 11.633 1 96.31 84 GLU A N 1
ATOM 627 C CA . GLU A 1 84 ? -1.321 17.906 11.242 1 96.31 84 GLU A CA 1
ATOM 628 C C . GLU A 1 84 ? -1.508 19.391 11.578 1 96.31 84 GLU A C 1
ATOM 630 O O . GLU A 1 84 ? -2.029 20.156 10.758 1 96.31 84 GLU A O 1
ATOM 635 N N . GLU A 1 85 ? -1.093 19.812 12.734 1 95.31 85 GLU A N 1
ATOM 636 C CA . GLU A 1 85 ? -1.184 21.203 13.133 1 95.31 85 GLU A CA 1
ATOM 637 C C . GLU A 1 85 ? -0.385 22.109 12.195 1 95.31 85 GLU A C 1
ATOM 639 O O . GLU A 1 85 ? -0.843 23.188 11.82 1 95.31 85 GLU A O 1
ATOM 644 N N . TYR A 1 86 ? 0.754 21.672 11.906 1 93.94 86 TYR A N 1
ATOM 645 C CA . TYR A 1 86 ? 1.587 22.422 10.9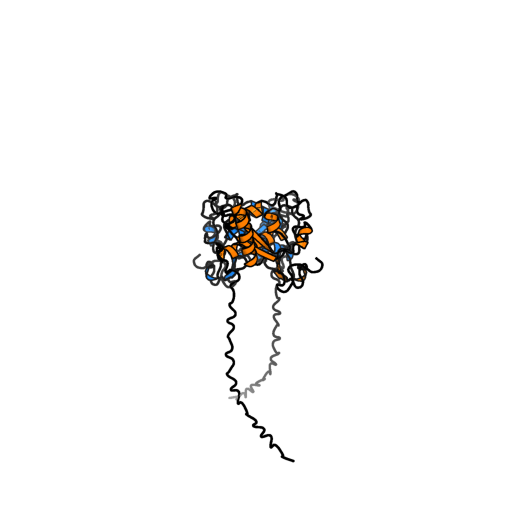77 1 93.94 86 TYR A CA 1
ATOM 646 C C . TYR A 1 86 ? 0.914 22.547 9.617 1 93.94 86 TYR A C 1
ATOM 648 O O . TYR A 1 86 ? 0.917 23.609 9.008 1 93.94 86 TYR A O 1
ATOM 656 N N . ALA A 1 87 ? 0.389 21.375 9.086 1 92.5 87 ALA A N 1
ATOM 657 C CA . ALA A 1 87 ? -0.334 21.391 7.82 1 92.5 87 ALA A CA 1
ATOM 658 C C . ALA A 1 87 ? -1.47 22.406 7.848 1 92.5 87 ALA A C 1
ATOM 660 O O . ALA A 1 87 ? -1.657 23.156 6.895 1 92.5 87 ALA A O 1
ATOM 661 N N . MET A 1 88 ? -2.211 22.438 8.977 1 91.25 88 MET A N 1
ATOM 662 C CA . MET A 1 88 ? -3.314 23.375 9.125 1 91.25 88 MET A CA 1
ATOM 663 C C . MET A 1 88 ? -2.805 24.812 9.117 1 91.25 88 MET A C 1
ATOM 665 O O . MET A 1 88 ? -3.422 25.688 8.516 1 91.25 88 MET A O 1
ATOM 669 N N . MET A 1 89 ? -1.709 25.031 9.773 1 89.5 89 MET A N 1
ATOM 670 C CA . MET A 1 89 ? -1.121 26.375 9.828 1 89.5 89 MET A CA 1
ATOM 671 C C . MET A 1 89 ? -0.724 26.859 8.438 1 89.5 89 MET A C 1
ATOM 673 O O . MET A 1 89 ? -1.015 27.984 8.062 1 89.5 89 MET A O 1
ATOM 677 N N . VAL A 1 90 ? -0.061 26.031 7.676 1 85.94 90 VAL A N 1
ATOM 678 C CA . VAL A 1 90 ? 0.367 26.375 6.324 1 85.94 90 VAL A CA 1
ATOM 679 C C . VAL A 1 90 ? -0.851 26.719 5.469 1 85.94 90 VAL A C 1
ATOM 681 O O . VAL A 1 90 ? -0.843 27.719 4.734 1 85.94 90 VAL A O 1
ATOM 684 N N . CYS A 1 91 ? -1.912 25.875 5.57 1 84.31 91 CYS A N 1
ATOM 685 C CA . CYS A 1 91 ? -3.113 26.062 4.766 1 84.31 91 CYS A CA 1
ATOM 686 C C . CYS A 1 91 ? -3.828 27.344 5.141 1 84.31 91 CYS A C 1
ATOM 688 O O . CYS A 1 91 ? -4.375 28.031 4.273 1 84.31 91 CYS A O 1
ATOM 690 N N . ASN A 1 92 ? -3.857 27.641 6.395 1 81.25 92 ASN A N 1
ATOM 691 C CA . ASN A 1 92 ? -4.5 28.875 6.859 1 81.25 92 ASN A CA 1
ATOM 692 C C . ASN A 1 92 ? -3.781 30.109 6.344 1 81.25 92 ASN A C 1
ATOM 694 O O . ASN A 1 92 ? -4.414 31.141 6.066 1 81.25 92 ASN A O 1
ATOM 698 N N . GLN A 1 93 ? -2.58 30.031 6.156 1 77.88 93 GLN A N 1
ATOM 699 C CA . GLN A 1 93 ? -1.804 31.156 5.641 1 77.88 93 GLN A CA 1
ATOM 700 C C . GLN A 1 93 ? -2.035 31.344 4.145 1 77.88 93 GLN A C 1
ATOM 702 O O . GLN A 1 93 ? -2.055 32.469 3.648 1 77.88 93 GLN A O 1
ATOM 707 N N . GLN A 1 94 ? -2.273 30.219 3.389 1 72.5 94 GLN A N 1
ATOM 708 C CA . GLN A 1 94 ? -2.506 30.281 1.949 1 72.5 94 GLN A CA 1
ATOM 709 C C . GLN A 1 94 ? -3.924 30.766 1.643 1 72.5 94 GLN A C 1
ATOM 711 O O . GLN A 1 94 ? -4.16 31.422 0.627 1 72.5 94 GLN A O 1
ATOM 716 N N . ALA A 1 95 ? -4.895 30.188 2.346 1 61.38 95 ALA A N 1
ATOM 717 C CA . ALA A 1 95 ? -6.289 30.578 2.152 1 61.38 95 ALA A CA 1
ATOM 718 C C . ALA A 1 95 ? -6.449 32.094 2.236 1 61.38 95 ALA A C 1
ATOM 720 O O . ALA A 1 95 ? -7.258 32.688 1.514 1 61.38 95 ALA A O 1
ATOM 721 N N . THR A 1 96 ? -5.746 32.562 3.074 1 59.56 96 THR A N 1
ATOM 722 C CA . THR A 1 96 ? -5.824 34.031 3.189 1 59.56 96 THR A CA 1
ATOM 723 C C . THR A 1 96 ? -5.297 34.688 1.926 1 59.56 96 THR A C 1
ATOM 725 O O . THR A 1 96 ? -5.773 35.781 1.541 1 59.56 96 THR A O 1
ATOM 728 N N . LEU A 1 97 ? -4.488 33.906 1.259 1 53.97 97 LEU A N 1
ATOM 729 C CA . LEU A 1 97 ? -3.857 34.5 0.094 1 53.97 97 LEU A CA 1
ATOM 730 C C . LEU A 1 97 ? -4.656 34.219 -1.171 1 53.97 97 LEU A C 1
ATOM 732 O O . LEU A 1 97 ? -4.613 35 -2.127 1 53.97 97 LEU A O 1
ATOM 736 N N . ASN A 1 98 ? -5.242 32.969 -1.283 1 52.28 98 ASN A N 1
ATOM 737 C CA . ASN A 1 98 ? -6.027 32.625 -2.463 1 52.28 98 ASN A CA 1
ATOM 738 C C . ASN A 1 98 ? -7.414 32.125 -2.082 1 52.28 98 ASN A C 1
ATOM 740 O O . ASN A 1 98 ? -7.621 30.906 -1.953 1 52.28 98 ASN A O 1
ATOM 744 N N . PRO A 1 99 ? -8.234 33.031 -1.753 1 48.41 99 PRO A N 1
ATOM 745 C CA . PRO A 1 99 ? -9.586 32.625 -1.396 1 48.41 99 PRO A CA 1
ATOM 746 C C . PRO A 1 99 ? -10.281 31.844 -2.512 1 48.41 99 PRO A C 1
ATOM 748 O O . PRO A 1 99 ? -10.531 32.375 -3.588 1 48.41 99 PRO A O 1
ATOM 751 N N . VAL A 1 100 ? -9.75 30.734 -2.982 1 49.69 100 VAL A N 1
ATOM 752 C CA . VAL A 1 100 ? -10.375 30.047 -4.105 1 49.69 100 VAL A CA 1
ATOM 753 C C . VAL A 1 100 ? -11.781 29.594 -3.727 1 49.69 100 VAL A C 1
ATOM 755 O O . VAL A 1 100 ? -12.07 29.344 -2.551 1 49.69 100 VAL A O 1
ATOM 758 N N . GLY A 1 101 ? -12.758 29.812 -4.68 1 49.59 101 GLY A N 1
ATOM 759 C CA . GLY A 1 101 ? -14.148 29.391 -4.621 1 49.59 101 GLY A CA 1
ATOM 760 C C . GLY A 1 101 ? -14.328 28 -4.047 1 49.59 101 GLY A C 1
ATOM 761 O O . GLY A 1 101 ? -13.344 27.297 -3.797 1 49.59 101 GLY A O 1
ATOM 762 N N . LYS A 1 102 ? -15.664 27.656 -3.725 1 51.22 102 LYS A N 1
ATOM 763 C CA . LYS A 1 102 ? -16.281 26.469 -3.117 1 51.22 102 LYS A CA 1
ATOM 764 C C . LYS A 1 102 ? -15.93 25.203 -3.895 1 51.22 102 LYS A C 1
ATOM 766 O O . LYS A 1 102 ? -16.609 24.859 -4.867 1 51.22 102 LYS A O 1
ATOM 771 N N . LEU A 1 103 ? -14.656 24.859 -4.012 1 54.34 103 LEU A N 1
ATOM 772 C CA . LEU A 1 103 ? -14.406 23.594 -4.688 1 54.34 103 LEU A CA 1
ATOM 773 C C . LEU A 1 103 ? -14.914 22.422 -3.855 1 54.34 103 LEU A C 1
ATOM 775 O O . LEU A 1 103 ? -15 22.516 -2.631 1 54.34 103 LEU A O 1
ATOM 779 N N . SER A 1 104 ? -15.672 21.547 -4.406 1 59.78 104 SER A N 1
ATOM 780 C CA . SER A 1 104 ? -16.125 20.312 -3.754 1 59.78 104 SER A CA 1
ATOM 781 C C . SER A 1 104 ? -14.977 19.609 -3.043 1 59.78 104 SER A C 1
ATOM 783 O O . SER A 1 104 ? -13.852 19.578 -3.543 1 59.78 104 SER A O 1
ATOM 785 N N . PRO A 1 105 ? -15.195 19.203 -1.808 1 68.56 105 PRO A N 1
ATOM 786 C CA . PRO A 1 105 ? -14.172 18.484 -1.057 1 68.56 105 PRO A CA 1
ATOM 787 C C . PRO A 1 105 ? -13.672 17.234 -1.788 1 68.56 105 PRO A C 1
ATOM 789 O O . PRO A 1 105 ? -14.461 16.516 -2.398 1 68.56 105 PRO A O 1
ATOM 792 N N . ILE A 1 106 ? -12.445 17.156 -2.002 1 77.25 106 ILE A N 1
ATOM 793 C CA . ILE A 1 106 ? -11.828 15.953 -2.535 1 77.25 106 ILE A CA 1
ATOM 794 C C . ILE A 1 106 ? -11.57 14.961 -1.402 1 77.25 106 ILE A C 1
ATOM 796 O O . ILE A 1 106 ? -10.945 15.305 -0.397 1 77.25 106 ILE A O 1
ATOM 800 N N . PRO A 1 107 ? -12.141 13.758 -1.578 1 87.19 107 PRO A N 1
ATOM 801 C CA . PRO A 1 107 ? -11.867 12.734 -0.562 1 87.19 107 PRO A CA 1
ATOM 802 C C . PRO A 1 107 ? -10.375 12.438 -0.415 1 87.19 107 PRO A C 1
ATOM 804 O O . PRO A 1 107 ? -9.625 12.516 -1.393 1 87.19 107 PRO A O 1
ATOM 807 N N . ILE A 1 108 ? -9.945 12.164 0.741 1 91.5 108 ILE A N 1
ATOM 808 C CA . ILE A 1 108 ? -8.555 11.906 1.066 1 91.5 108 ILE A CA 1
ATOM 809 C C . ILE A 1 108 ? -7.984 10.859 0.104 1 91.5 108 ILE A C 1
ATOM 811 O O . ILE A 1 108 ? -6.902 11.055 -0.461 1 91.5 108 ILE A O 1
ATOM 815 N N . ALA A 1 109 ? -8.75 9.797 -0.12 1 92.19 109 ALA A N 1
ATOM 816 C CA . ALA A 1 109 ? -8.273 8.734 -0.995 1 92.19 109 ALA A CA 1
ATOM 817 C C . ALA A 1 109 ? -8.039 9.25 -2.412 1 92.19 109 ALA A C 1
ATOM 819 O O . ALA A 1 109 ? -7.066 8.867 -3.068 1 92.19 109 ALA A O 1
ATOM 820 N N . ALA A 1 110 ? -8.883 10.023 -2.822 1 89.06 110 ALA A N 1
ATOM 821 C CA . ALA A 1 110 ? -8.766 10.586 -4.164 1 89.06 110 ALA A CA 1
ATOM 822 C C . ALA A 1 110 ? -7.539 11.484 -4.281 1 89.06 110 ALA A C 1
ATOM 824 O O . ALA A 1 110 ? -6.871 11.508 -5.32 1 89.06 110 ALA A O 1
ATOM 825 N N . GLU A 1 111 ? -7.305 12.258 -3.268 1 89.69 111 GLU A N 1
ATOM 826 C CA . GLU A 1 111 ? -6.125 13.117 -3.268 1 89.69 111 GLU A CA 1
ATOM 827 C C . GLU A 1 111 ? -4.844 12.297 -3.338 1 89.69 111 GLU A C 1
ATOM 829 O O . GLU A 1 111 ? -3.938 12.609 -4.113 1 89.69 111 GLU A O 1
ATOM 834 N N . PHE A 1 112 ? -4.727 11.266 -2.57 1 92.69 112 PHE A N 1
ATOM 835 C CA . PHE A 1 112 ? -3.547 10.414 -2.588 1 92.69 112 PHE A CA 1
ATOM 836 C C . PHE A 1 112 ? -3.379 9.75 -3.951 1 92.69 112 PHE A C 1
ATOM 838 O O . PHE A 1 112 ? -2.256 9.594 -4.438 1 92.69 112 PHE A O 1
ATOM 845 N N . GLU A 1 113 ? -4.504 9.344 -4.508 1 90.31 113 GLU A N 1
ATOM 846 C CA . GLU A 1 113 ? -4.48 8.797 -5.855 1 90.31 113 GLU A CA 1
ATOM 847 C C . GLU A 1 113 ? -3.9 9.789 -6.855 1 90.31 113 GLU A C 1
ATOM 849 O O . GLU A 1 113 ? -3.1 9.422 -7.715 1 90.31 113 GLU A O 1
ATOM 854 N N . LEU A 1 114 ? -4.348 10.961 -6.691 1 86.69 114 LEU A N 1
ATOM 855 C CA . LEU A 1 114 ? -3.861 12.023 -7.562 1 86.69 114 LEU A CA 1
ATOM 856 C C . LEU A 1 114 ? -2.363 12.242 -7.371 1 86.69 114 LEU A C 1
ATOM 858 O O . LEU A 1 114 ? -1.625 12.398 -8.344 1 86.69 114 LEU A O 1
ATOM 862 N N . TRP A 1 115 ? -1.949 12.305 -6.152 1 88 115 TRP A N 1
ATOM 863 C CA . TRP A 1 115 ? -0.527 12.469 -5.867 1 88 115 TRP A CA 1
ATOM 864 C C . TRP A 1 115 ? 0.285 11.336 -6.488 1 88 115 TRP A C 1
ATOM 866 O O . TRP A 1 115 ? 1.305 11.578 -7.137 1 88 115 TRP A O 1
ATOM 876 N N . TRP A 1 116 ? -0.146 10.117 -6.285 1 90 116 TRP A N 1
ATOM 877 C CA . TRP A 1 116 ? 0.524 8.945 -6.836 1 90 116 TRP A CA 1
ATOM 878 C C . TRP A 1 116 ? 0.551 8.992 -8.359 1 90 116 TRP A C 1
ATOM 880 O O . TRP A 1 116 ? 1.572 8.688 -8.977 1 90 116 TRP A O 1
ATOM 890 N N . GLY A 1 117 ? -0.506 9.391 -8.945 1 85.31 117 GLY A N 1
ATOM 891 C CA . GLY A 1 117 ? -0.641 9.461 -10.391 1 85.31 117 GLY A CA 1
ATOM 892 C C . GLY A 1 117 ? 0.25 10.508 -11.023 1 85.31 117 GLY A C 1
ATOM 893 O O . GLY A 1 117 ? 0.499 10.477 -12.234 1 85.31 117 GLY A O 1
ATOM 894 N N . ASN A 1 118 ? 0.705 11.422 -10.242 1 80.75 118 ASN A N 1
ATOM 895 C CA . ASN A 1 118 ? 1.562 12.492 -10.75 1 80.75 118 ASN A CA 1
ATOM 896 C C . ASN A 1 118 ? 3.035 12.094 -10.703 1 80.75 118 ASN A C 1
ATOM 898 O O . ASN A 1 118 ? 3.91 12.961 -10.641 1 80.75 118 ASN A O 1
ATOM 902 N N . HIS A 1 119 ? 3.342 10.852 -10.773 1 79.44 119 HIS A N 1
ATOM 903 C CA . HIS A 1 119 ? 4.699 10.328 -10.672 1 79.44 119 HIS A CA 1
ATOM 904 C C . HIS A 1 119 ? 5.57 10.828 -11.82 1 79.44 119 HIS A C 1
ATOM 906 O O . HIS A 1 119 ? 6.797 10.875 -11.703 1 79.44 119 HIS A O 1
ATOM 912 N N . ASP A 1 120 ? 5.004 11.25 -12.992 1 70.81 120 ASP A N 1
ATOM 913 C CA . ASP A 1 120 ? 5.758 11.672 -14.172 1 70.81 120 ASP A CA 1
ATOM 914 C C . ASP A 1 120 ? 6.242 13.109 -14.031 1 70.81 120 ASP A C 1
ATOM 916 O O . ASP A 1 120 ? 7.098 13.562 -14.789 1 70.81 120 ASP A O 1
ATOM 920 N N . PHE A 1 121 ? 5.586 13.867 -13.188 1 59.28 121 PHE A N 1
ATOM 921 C CA . PHE A 1 121 ? 5.871 15.289 -13.094 1 59.28 121 PHE A CA 1
ATOM 922 C C . PHE A 1 121 ? 7.043 15.547 -12.148 1 59.28 121 PHE A C 1
ATOM 924 O O . PHE A 1 121 ? 6.875 15.539 -10.93 1 59.28 121 PHE A O 1
ATOM 931 N N . GLY A 1 122 ? 8.32 15.414 -12.477 1 54.22 122 GLY A N 1
ATOM 932 C CA . GLY A 1 122 ? 9.391 15.977 -11.672 1 54.22 122 GLY A CA 1
ATOM 933 C C . GLY A 1 122 ? 10.359 14.93 -11.164 1 54.22 122 GLY A C 1
ATOM 934 O O . GLY A 1 122 ? 11.375 15.266 -10.539 1 54.22 122 GLY A O 1
ATOM 935 N N . ALA A 1 123 ? 9.773 13.883 -10.953 1 51.84 123 ALA A N 1
ATOM 936 C CA . ALA A 1 123 ? 10.523 13.219 -9.891 1 51.84 123 ALA A CA 1
ATOM 937 C C . ALA A 1 123 ? 11.891 12.75 -10.391 1 51.84 123 ALA A C 1
ATOM 939 O O . ALA A 1 123 ? 12.914 13 -9.75 1 51.84 123 ALA A O 1
ATOM 940 N N . PHE A 1 124 ? 11.945 11.711 -11.109 1 54.25 124 PHE A N 1
ATOM 941 C CA . PHE A 1 124 ? 13.203 10.969 -11.141 1 54.25 124 PHE A CA 1
ATOM 942 C C . PHE A 1 124 ? 14.031 11.344 -12.367 1 54.25 124 PHE A C 1
ATOM 944 O O . PHE A 1 124 ? 13.523 11.336 -13.492 1 54.25 124 PHE A O 1
ATOM 951 N N . ILE A 1 125 ? 14.766 12.414 -11.953 1 50.28 125 ILE A N 1
ATOM 952 C CA . ILE A 1 125 ? 15.828 12.562 -12.938 1 50.28 125 ILE A CA 1
ATOM 953 C C . ILE A 1 125 ? 16.719 11.312 -12.922 1 50.28 125 ILE A C 1
ATOM 955 O O . ILE A 1 125 ? 17.312 10.984 -11.898 1 50.28 125 ILE A O 1
ATOM 959 N N . ASN A 1 126 ? 16.703 10.781 -13.969 1 50.84 126 ASN A N 1
ATOM 960 C CA . ASN A 1 126 ? 17.609 9.664 -14.234 1 50.84 126 ASN A CA 1
ATOM 961 C C . ASN A 1 126 ? 17.406 8.531 -13.242 1 50.84 126 ASN A C 1
ATOM 963 O O . ASN A 1 126 ? 16.594 8.641 -12.32 1 50.84 126 ASN A O 1
ATOM 967 N N . SER A 1 127 ? 18.031 7.535 -13.328 1 53.5 127 SER A N 1
ATOM 968 C CA . SER A 1 127 ? 18.172 6.316 -12.531 1 53.5 127 SER A CA 1
ATOM 969 C C . SER A 1 127 ? 18.484 6.641 -11.078 1 53.5 127 SER A C 1
ATOM 971 O O . SER A 1 127 ? 18.812 5.75 -10.297 1 53.5 127 SER A O 1
ATOM 973 N N . THR A 1 128 ? 18.344 8.039 -10.641 1 56.62 128 THR A N 1
ATOM 974 C CA . THR A 1 128 ? 18.938 8.312 -9.336 1 56.62 128 THR A CA 1
ATOM 975 C C . THR A 1 128 ? 17.875 8.812 -8.359 1 56.62 128 THR A C 1
ATOM 977 O O . THR A 1 128 ? 18.172 9.078 -7.191 1 56.62 128 THR A O 1
ATOM 980 N N . ALA A 1 129 ? 16.672 8.43 -8.438 1 62.62 129 ALA A N 1
ATOM 981 C CA . ALA A 1 129 ? 15.648 8.852 -7.5 1 62.62 129 ALA A CA 1
ATOM 982 C C . ALA A 1 129 ? 15.898 10.273 -7.008 1 62.62 129 ALA A C 1
ATOM 984 O O . ALA A 1 129 ? 15.758 10.555 -5.816 1 62.62 129 ALA A O 1
ATOM 985 N N . VAL A 1 130 ? 16.531 11.188 -7.77 1 63.44 130 VAL A N 1
ATOM 986 C CA . VAL A 1 130 ? 16.844 12.562 -7.398 1 63.44 130 VAL A CA 1
ATOM 987 C C . VAL A 1 130 ? 15.758 13.5 -7.906 1 63.44 130 VAL A C 1
ATOM 989 O O . VAL A 1 130 ? 15.242 13.312 -9.008 1 63.44 130 VAL A O 1
ATOM 992 N N . TYR A 1 131 ? 15.461 14.414 -7.031 1 63.25 131 TYR A N 1
ATOM 993 C CA . TYR A 1 131 ? 14.453 15.43 -7.32 1 63.25 131 TYR A CA 1
ATOM 994 C C . TYR A 1 131 ? 14.961 16.406 -8.367 1 63.25 131 TYR A C 1
ATOM 996 O O . TYR A 1 131 ? 16.125 16.828 -8.336 1 63.25 131 TYR A O 1
ATOM 1004 N N . ASP A 1 132 ? 14.156 16.578 -9.445 1 61.25 132 ASP A N 1
ATOM 1005 C CA . ASP A 1 132 ? 14.453 17.641 -10.398 1 61.25 132 ASP A CA 1
ATOM 1006 C C . ASP A 1 132 ? 13.859 18.969 -9.938 1 61.25 132 ASP A C 1
ATOM 1008 O O . ASP A 1 132 ? 12.633 19.125 -9.867 1 61.25 132 ASP A O 1
ATOM 1012 N N . PRO A 1 133 ? 14.719 19.859 -9.531 1 59.72 133 PRO A N 1
ATOM 1013 C CA . PRO A 1 133 ? 14.242 21.141 -9.023 1 59.72 133 PRO A CA 1
ATOM 1014 C C . PRO A 1 133 ? 13.367 21.891 -10.031 1 59.72 133 PRO A C 1
ATOM 1016 O O . PRO A 1 133 ? 12.633 22.812 -9.656 1 59.72 133 PRO A O 1
ATOM 1019 N N . ASN A 1 134 ? 13.57 21.562 -11.227 1 58.03 134 ASN A N 1
ATOM 1020 C CA . ASN A 1 134 ? 12.797 22.281 -12.242 1 58.03 134 ASN A CA 1
ATOM 1021 C C . ASN A 1 134 ? 11.32 21.875 -12.203 1 58.03 134 ASN A C 1
ATOM 1023 O O . ASN A 1 134 ? 10.484 22.5 -12.859 1 58.03 134 ASN A O 1
ATOM 1027 N N . PHE A 1 135 ? 11.227 20.812 -11.5 1 55.62 135 PHE A N 1
ATOM 1028 C CA . PHE A 1 135 ? 9.844 20.359 -11.391 1 55.62 135 PHE A CA 1
ATOM 1029 C C . PHE A 1 135 ? 9.32 20.578 -9.977 1 55.62 135 PHE A C 1
ATOM 1031 O O . PHE A 1 135 ? 10.094 20.625 -9.016 1 55.62 135 PHE A O 1
ATOM 1038 N N . ASP A 1 136 ? 8.305 21.078 -9.859 1 49.66 136 ASP A N 1
ATOM 1039 C CA . ASP A 1 136 ? 7.711 21.281 -8.539 1 49.66 136 ASP A CA 1
ATOM 1040 C C . ASP A 1 136 ? 7.75 20 -7.723 1 49.66 136 ASP A C 1
ATOM 1042 O O . ASP A 1 136 ? 7.613 18.906 -8.273 1 49.66 136 ASP A O 1
ATOM 1046 N N . TYR A 1 137 ? 8.633 20.188 -6.617 1 52.44 137 TYR A N 1
ATOM 1047 C CA . TYR A 1 137 ? 8.469 19.141 -5.609 1 52.44 137 TYR A CA 1
ATOM 1048 C C . TYR A 1 137 ? 7.027 18.641 -5.57 1 52.44 137 TYR A C 1
ATOM 1050 O O . TYR A 1 137 ? 6.117 19.391 -5.191 1 52.44 137 TYR A O 1
ATOM 1058 N N . THR A 1 138 ? 6.859 17.625 -6.445 1 58.44 138 THR A N 1
ATOM 1059 C CA . THR A 1 138 ? 5.473 17.203 -6.645 1 58.44 138 THR A CA 1
ATOM 1060 C C . THR A 1 138 ? 4.961 16.422 -5.434 1 58.44 138 THR A C 1
ATOM 1062 O O . THR A 1 138 ? 5.75 15.992 -4.59 1 58.44 138 THR A O 1
ATOM 1065 N N . VAL A 1 139 ? 3.779 16.547 -5.137 1 72.94 139 VAL A N 1
ATOM 1066 C CA . VAL A 1 139 ? 3.041 15.828 -4.098 1 72.94 139 VAL A CA 1
ATOM 1067 C C . VAL A 1 139 ? 3.412 14.352 -4.121 1 72.94 139 VAL A C 1
ATOM 1069 O O . VAL A 1 139 ? 3.479 13.703 -3.074 1 72.94 139 VAL A O 1
ATOM 1072 N N . PHE A 1 140 ? 4.016 13.844 -5.223 1 82 140 PHE A N 1
ATOM 1073 C CA . PHE A 1 140 ? 4.445 12.453 -5.309 1 82 140 PHE A CA 1
ATOM 1074 C C . PHE A 1 140 ? 5.762 12.25 -4.566 1 82 140 PHE A C 1
ATOM 1076 O O . PHE A 1 140 ? 5.898 11.305 -3.783 1 82 140 PHE A O 1
ATOM 1083 N N . SER A 1 141 ? 6.746 13.148 -4.797 1 81.31 141 SER A N 1
ATOM 1084 C CA . SER A 1 141 ? 8.062 13.008 -4.18 1 81.31 141 SER A CA 1
ATOM 1085 C C . SER A 1 141 ? 7.965 13.062 -2.66 1 81.31 141 SER A C 1
ATOM 1087 O O . SER A 1 141 ? 8.719 12.383 -1.961 1 81.31 141 SER A O 1
ATOM 1089 N N . GLN A 1 142 ? 7.062 13.844 -2.219 1 82.94 142 GLN A N 1
ATOM 1090 C CA . GLN A 1 142 ? 6.871 13.922 -0.774 1 82.94 142 GLN A CA 1
ATOM 1091 C C . GLN A 1 142 ? 6.266 12.625 -0.231 1 82.94 142 GLN A C 1
ATOM 1093 O O . GLN A 1 142 ? 6.652 12.156 0.842 1 82.94 142 GLN A O 1
ATOM 1098 N N . LEU A 1 143 ? 5.371 12.086 -1.024 1 89.56 143 LEU A N 1
ATOM 1099 C CA . LEU A 1 143 ? 4.707 10.844 -0.649 1 89.56 143 LEU A CA 1
ATOM 1100 C C . LEU A 1 143 ? 5.715 9.703 -0.503 1 89.56 143 LEU A C 1
ATOM 1102 O O . LEU A 1 143 ? 5.598 8.875 0.401 1 89.56 143 LEU A O 1
ATOM 1106 N N . VAL A 1 144 ? 6.805 9.719 -1.313 1 90.19 144 VAL A N 1
ATOM 1107 C CA . VAL A 1 144 ? 7.738 8.602 -1.315 1 90.19 144 VAL A CA 1
ATOM 1108 C C . VAL A 1 144 ? 9.094 9.055 -0.784 1 90.19 144 VAL A C 1
ATOM 1110 O O . VAL A 1 144 ? 10.125 8.461 -1.107 1 90.19 144 VAL A O 1
ATOM 1113 N N . SER A 1 145 ? 9.086 10.156 -0.029 1 88.19 145 SER A N 1
ATOM 1114 C CA . SER A 1 145 ? 10.32 10.586 0.625 1 88.19 145 SER A CA 1
ATOM 1115 C C . SER A 1 145 ? 10.797 9.555 1.641 1 88.19 145 SER A C 1
ATOM 1117 O O . SER A 1 145 ? 10.156 9.352 2.676 1 88.19 145 SER A O 1
ATOM 1119 N N . GLY A 1 146 ? 11.953 8.961 1.37 1 89.38 146 GLY A N 1
ATOM 1120 C CA . GLY A 1 146 ? 12.406 7.812 2.141 1 89.38 146 GLY A CA 1
ATOM 1121 C C . GLY A 1 146 ? 12.789 8.164 3.564 1 89.38 146 GLY A C 1
ATOM 1122 O O . GLY A 1 146 ? 12.75 7.312 4.453 1 89.38 146 GLY A O 1
ATOM 1123 N N . TYR A 1 147 ? 13.07 9.438 3.85 1 87.88 147 TYR A N 1
ATOM 1124 C CA . TYR A 1 147 ? 13.594 9.828 5.152 1 87.88 147 TYR A CA 1
ATOM 1125 C C . TYR A 1 147 ? 12.484 10.383 6.043 1 87.88 147 TYR A C 1
ATOM 1127 O O . TYR A 1 147 ? 12.703 10.648 7.227 1 87.88 147 TYR A O 1
ATOM 1135 N N . ALA A 1 148 ? 11.352 10.609 5.488 1 93 148 ALA A N 1
ATOM 1136 C CA . ALA A 1 148 ? 10.234 11.047 6.32 1 93 148 ALA A CA 1
ATOM 1137 C C . ALA A 1 148 ? 9.781 9.938 7.262 1 93 148 ALA A C 1
ATOM 1139 O O . ALA A 1 148 ? 9.773 8.758 6.887 1 93 148 ALA A O 1
ATOM 1140 N N . VAL A 1 149 ? 9.352 10.367 8.508 1 95.12 149 VAL A N 1
ATOM 1141 C CA . VAL A 1 149 ? 9.055 9.32 9.477 1 95.12 149 VAL A CA 1
ATOM 1142 C C . VAL A 1 149 ? 7.664 9.531 10.062 1 95.12 149 VAL A C 1
ATOM 1144 O O . VAL A 1 149 ? 7.18 8.719 10.852 1 95.12 149 VAL A O 1
ATOM 1147 N N . SER A 1 150 ? 6.992 10.633 9.711 1 95.75 150 SER A N 1
ATOM 1148 C CA . SER A 1 150 ? 5.613 10.844 10.133 1 95.75 150 SER A CA 1
ATOM 1149 C C . SER A 1 150 ? 4.867 11.742 9.148 1 95.75 150 SER A C 1
ATOM 1151 O O . SER A 1 150 ? 5.484 12.391 8.305 1 95.75 150 SER A O 1
ATOM 1153 N N . ILE A 1 151 ? 3.609 11.758 9.266 1 96.31 151 ILE A N 1
ATOM 1154 C CA . ILE A 1 151 ? 2.73 12.523 8.391 1 96.31 151 ILE A CA 1
ATOM 1155 C C . ILE A 1 151 ? 1.573 13.102 9.195 1 96.31 151 ILE A C 1
ATOM 1157 O O . ILE A 1 151 ? 1.122 12.492 10.172 1 96.31 151 ILE A O 1
ATOM 1161 N N . GLY A 1 152 ? 1.129 14.211 8.953 1 96.38 152 GLY A N 1
ATOM 1162 C CA . GLY A 1 152 ? -0.086 14.875 9.406 1 96.38 152 GLY A CA 1
ATOM 1163 C C . GLY A 1 152 ? -0.782 15.656 8.305 1 96.38 152 GLY A C 1
ATOM 1164 O O . GLY A 1 152 ? -0.126 16.312 7.488 1 96.38 152 GLY A O 1
ATOM 1165 N N . CYS A 1 153 ? -2.125 15.523 8.281 1 94.19 153 CYS A N 1
ATOM 1166 C CA . CYS A 1 153 ? -2.836 16.078 7.133 1 94.19 153 CYS A CA 1
ATOM 1167 C C . CYS A 1 153 ? -4.004 16.953 7.586 1 94.19 153 CYS A C 1
ATOM 1169 O O . CYS A 1 153 ? -4.457 16.844 8.727 1 94.19 153 CYS A O 1
ATOM 1171 N N . THR A 1 154 ? -4.406 17.75 6.75 1 92.19 154 THR A N 1
ATOM 1172 C CA . THR A 1 154 ? -5.664 18.469 6.855 1 92.19 154 THR A CA 1
ATOM 1173 C C . THR A 1 154 ? -6.438 18.406 5.539 1 92.19 154 THR A C 1
ATOM 1175 O O . THR A 1 154 ? -5.84 18.281 4.469 1 92.19 154 THR A O 1
ATOM 1178 N N . ASP A 1 155 ? -7.742 18.406 5.652 1 88.06 155 ASP A N 1
ATOM 1179 C CA . ASP A 1 155 ? -8.562 18.344 4.445 1 88.06 155 ASP A CA 1
ATOM 1180 C C . ASP A 1 155 ? -9.297 19.656 4.219 1 88.06 155 ASP A C 1
ATOM 1182 O O . ASP A 1 155 ? -10.328 19.688 3.545 1 88.06 155 ASP A O 1
ATOM 1186 N N . THR A 1 156 ? -8.82 20.734 4.773 1 80.31 156 THR A N 1
ATOM 1187 C CA . THR A 1 156 ? -9.508 22.016 4.648 1 80.31 156 THR A CA 1
ATOM 1188 C C . THR A 1 156 ? -8.578 23.078 4.055 1 80.31 156 THR A C 1
ATOM 1190 O O . THR A 1 156 ? -8.742 24.266 4.316 1 80.31 156 THR A O 1
ATOM 1193 N N . CYS A 1 157 ? -7.629 22.578 3.264 1 77.06 157 CYS A N 1
ATOM 1194 C CA . CYS A 1 157 ? -6.711 23.562 2.697 1 77.06 157 CYS A CA 1
ATOM 1195 C C . CYS A 1 157 ? -7.379 24.344 1.573 1 77.06 157 CYS A C 1
ATOM 1197 O O . CYS A 1 157 ? -8.164 23.797 0.804 1 77.06 157 CYS A O 1
ATOM 1199 N N . TYR A 1 158 ? -6.938 25.656 1.405 1 65.06 158 TYR A N 1
ATOM 1200 C CA . TYR A 1 158 ? -7.336 26.641 0.404 1 65.06 158 TYR A CA 1
ATOM 1201 C C . TYR A 1 158 ? -8.852 26.781 0.357 1 65.06 158 TYR A C 1
ATOM 1203 O O . TYR A 1 158 ? -9.438 26.922 -0.72 1 65.06 158 TYR A O 1
ATOM 1211 N N . GLY A 1 159 ? -9.391 26.828 1.484 1 56.03 159 GLY A N 1
ATOM 1212 C CA . GLY A 1 159 ? -10.828 27 1.476 1 56.03 159 GLY A CA 1
ATOM 1213 C C . GLY A 1 159 ? -11.555 25.953 0.654 1 56.03 159 GLY A C 1
ATOM 1214 O O . GLY A 1 159 ? -12.781 25.906 0.651 1 56.03 159 GLY A O 1
ATOM 1215 N N . GLN A 1 160 ? -10.648 25.312 -0.396 1 52.66 160 GLN A N 1
ATOM 1216 C CA . GLN A 1 160 ? -11.211 24.5 -1.473 1 52.66 160 GLN A CA 1
ATOM 1217 C C . GLN A 1 160 ? -11.172 23.016 -1.127 1 52.66 160 GLN A C 1
ATOM 1219 O O . GLN A 1 160 ? -11.656 22.188 -1.898 1 52.66 160 GLN A O 1
ATOM 1224 N N . LYS A 1 161 ? -11.156 22.594 0.174 1 63.69 161 LYS A N 1
ATOM 1225 C CA . LYS A 1 161 ? -11.359 21.219 0.615 1 63.69 161 LYS A CA 1
ATOM 1226 C C . LYS A 1 161 ? -10.344 20.281 -0.025 1 63.69 161 LYS A C 1
ATOM 1228 O O . LYS A 1 161 ? -10.711 19.203 -0.511 1 63.69 161 LYS A O 1
ATOM 1233 N N . GLN A 1 162 ? -9.102 20.875 -0.142 1 79 162 GLN A N 1
ATOM 1234 C CA . GLN A 1 162 ? -7.973 20.047 -0.566 1 79 162 GLN A CA 1
ATOM 1235 C C . GLN A 1 162 ? -7.238 19.469 0.635 1 79 162 GLN A C 1
ATOM 1237 O O . GLN A 1 162 ? -7.211 20.062 1.709 1 79 162 GLN A O 1
ATOM 1242 N N . VAL A 1 163 ? -6.781 18.328 0.311 1 88.75 163 VAL A N 1
ATOM 1243 C CA . VAL A 1 163 ? -5.98 17.656 1.329 1 88.75 163 VAL A CA 1
ATOM 1244 C C . VAL A 1 163 ? -4.539 18.172 1.272 1 88.75 163 VAL A C 1
ATOM 1246 O O . VAL A 1 163 ? -3.979 18.344 0.188 1 88.75 163 VAL A O 1
ATOM 1249 N N . TYR A 1 164 ? -4.039 18.609 2.361 1 89.62 164 TYR A N 1
ATOM 1250 C CA . TYR A 1 164 ? -2.635 18.969 2.527 1 89.62 164 TYR A CA 1
ATOM 1251 C C . TYR A 1 164 ? -2 18.156 3.658 1 89.62 164 TYR A C 1
ATOM 1253 O O . TYR A 1 164 ? -2.594 18.016 4.73 1 89.62 164 TYR A O 1
ATOM 1261 N N . CYS A 1 165 ? -0.832 17.625 3.328 1 93.06 165 CYS A N 1
ATOM 1262 C CA . CYS A 1 165 ? -0.136 16.859 4.352 1 93.06 165 CYS A CA 1
ATOM 1263 C C . CYS A 1 165 ? 1.274 17.391 4.57 1 93.06 165 CYS A C 1
ATOM 1265 O O . CYS A 1 165 ? 1.93 17.828 3.625 1 93.06 165 CYS A O 1
ATOM 1267 N N . ALA A 1 166 ? 1.65 17.312 5.809 1 92.94 166 ALA A N 1
ATOM 1268 C CA . ALA A 1 166 ? 3.023 17.625 6.207 1 92.94 166 ALA A CA 1
ATOM 1269 C C . ALA A 1 166 ? 3.754 16.359 6.652 1 92.94 166 ALA A C 1
ATOM 1271 O O . ALA A 1 166 ? 3.168 15.484 7.301 1 92.94 166 ALA A O 1
ATOM 1272 N N . PHE A 1 167 ? 5.043 16.297 6.266 1 93.06 167 PHE A N 1
ATOM 1273 C CA . PHE A 1 167 ? 5.906 15.172 6.621 1 93.06 167 PHE A CA 1
ATOM 1274 C C . PHE A 1 167 ? 7.039 15.625 7.535 1 93.06 167 PHE A C 1
ATOM 1276 O O . PHE A 1 167 ? 7.617 16.703 7.324 1 93.06 167 PHE A O 1
ATOM 1283 N N . ASP A 1 168 ? 7.234 14.844 8.57 1 92.06 168 ASP A N 1
ATOM 1284 C CA . ASP A 1 168 ? 8.398 15.117 9.406 1 92.06 168 ASP A CA 1
ATOM 1285 C C . ASP A 1 168 ? 9.656 14.484 8.82 1 92.06 168 ASP A C 1
ATOM 1287 O O . ASP A 1 168 ? 9.719 13.258 8.656 1 92.06 168 ASP A O 1
ATOM 1291 N N . VAL A 1 169 ? 10.57 15.266 8.453 1 89.06 169 VAL A N 1
ATOM 1292 C CA . VAL A 1 169 ? 11.836 14.82 7.871 1 89.06 169 VAL A CA 1
ATOM 1293 C C . VAL A 1 169 ? 12.961 15.734 8.336 1 89.06 169 VAL A C 1
ATOM 1295 O O . VAL A 1 169 ? 12.727 16.906 8.672 1 89.06 169 VAL A O 1
ATOM 1298 N N . CYS A 1 170 ? 14.109 15.086 8.414 1 84.81 170 CYS A N 1
ATOM 1299 C CA . CYS A 1 170 ? 15.289 15.914 8.656 1 84.81 170 CYS A CA 1
ATOM 1300 C C . CYS A 1 170 ? 15.578 16.812 7.453 1 84.81 170 CYS A C 1
ATOM 1302 O O . CYS A 1 170 ? 15.891 16.328 6.367 1 84.81 170 CYS A O 1
ATOM 1304 N N . THR A 1 171 ? 15.531 18.031 7.695 1 76.06 171 THR A N 1
ATOM 1305 C CA . THR A 1 171 ? 15.641 19.016 6.617 1 76.06 171 THR A CA 1
ATOM 1306 C C . THR A 1 171 ? 16.953 18.844 5.867 1 76.06 171 THR A C 1
ATOM 1308 O O . THR A 1 171 ? 17.016 19.016 4.648 1 76.06 171 THR A O 1
ATOM 1311 N N . ALA A 1 172 ? 17.984 18.516 6.539 1 70.62 172 ALA A N 1
ATOM 1312 C CA . ALA A 1 172 ? 19.312 18.359 5.926 1 70.62 172 ALA A CA 1
ATOM 1313 C C . ALA A 1 172 ? 19.312 17.203 4.93 1 70.62 172 ALA A C 1
ATOM 1315 O O . ALA A 1 172 ? 20.094 17.203 3.979 1 70.62 172 ALA A O 1
ATOM 1316 N N . MET A 1 173 ? 18.453 16.281 5.176 1 69.25 173 MET A N 1
ATOM 1317 C CA . MET A 1 173 ? 18.391 15.117 4.301 1 69.25 173 MET A CA 1
ATOM 1318 C C . MET A 1 173 ? 17.75 15.477 2.963 1 69.25 173 MET A C 1
ATOM 1320 O O . MET A 1 173 ? 17.953 14.781 1.967 1 69.25 173 MET A O 1
ATOM 1324 N N . THR A 1 174 ? 16.984 16.484 2.947 1 65.31 174 THR A N 1
ATOM 1325 C CA . THR A 1 174 ? 16.281 16.875 1.73 1 65.31 174 THR A CA 1
ATOM 1326 C C . THR A 1 174 ? 17.203 17.656 0.799 1 65.31 174 THR A C 1
ATOM 1328 O O . THR A 1 174 ? 16.953 17.719 -0.407 1 65.31 174 THR A O 1
ATOM 1331 N N . TYR A 1 175 ? 18.172 18.125 1.407 1 60.19 175 TYR A N 1
ATOM 1332 C CA . TYR A 1 175 ? 19.094 18.938 0.635 1 60.19 175 TYR A CA 1
ATOM 1333 C C . TYR A 1 175 ? 19.906 18.094 -0.339 1 60.19 175 TYR A C 1
ATOM 1335 O O . TYR A 1 175 ? 20.438 18.594 -1.328 1 60.19 175 TYR A O 1
ATOM 1343 N N . PHE A 1 176 ? 19.891 16.875 -0.014 1 57.62 176 PHE A N 1
ATOM 1344 C CA . PHE A 1 176 ? 20.656 16.016 -0.909 1 57.62 176 PHE A CA 1
ATOM 1345 C C . PHE A 1 176 ? 19.891 15.75 -2.199 1 57.62 176 PHE A C 1
ATOM 1347 O O . PHE A 1 176 ? 20.438 15.211 -3.16 1 57.62 176 PHE A O 1
ATOM 1354 N N . GLY A 1 177 ? 18.766 16.312 -2.223 1 64.44 177 GLY A N 1
ATOM 1355 C CA . GLY A 1 177 ? 18 16.234 -3.459 1 64.44 177 GLY A CA 1
ATOM 1356 C C . GLY A 1 177 ? 17.453 14.844 -3.734 1 64.44 177 GLY A C 1
ATOM 1357 O O . GLY A 1 177 ? 16.641 14.656 -4.648 1 64.44 177 GLY A O 1
ATOM 1358 N N . MET A 1 178 ? 17.906 13.906 -2.943 1 74 178 MET A N 1
ATOM 1359 C CA . MET A 1 178 ? 17.453 12.547 -3.205 1 74 178 MET A CA 1
ATOM 1360 C C . MET A 1 178 ? 16.094 12.305 -2.559 1 74 178 MET A C 1
ATOM 1362 O O . MET A 1 178 ? 15.883 12.633 -1.388 1 74 178 MET A O 1
ATOM 1366 N N . ILE A 1 179 ? 15.156 11.805 -3.318 1 81 179 ILE A N 1
ATOM 1367 C CA . ILE A 1 179 ? 13.82 11.508 -2.809 1 81 179 ILE A CA 1
ATOM 1368 C C . ILE A 1 179 ? 13.883 10.328 -1.84 1 81 179 ILE A C 1
ATOM 1370 O O . ILE A 1 179 ? 13.305 10.383 -0.75 1 81 179 ILE A O 1
ATOM 1374 N N . TYR A 1 180 ? 14.625 9.32 -2.244 1 86.88 180 TYR A N 1
ATOM 1375 C CA . TYR A 1 180 ? 14.898 8.18 -1.374 1 86.88 180 TYR A CA 1
ATOM 1376 C C . TYR A 1 180 ? 16.219 7.512 -1.749 1 86.88 180 TYR A C 1
ATOM 1378 O O . TYR A 1 180 ? 16.766 7.77 -2.822 1 86.88 180 TYR A O 1
ATOM 1386 N N . GLU A 1 181 ? 16.781 6.742 -0.871 1 87.12 181 GLU A N 1
ATOM 1387 C CA . GLU A 1 181 ? 18 5.969 -1.156 1 87.12 181 GLU A CA 1
ATOM 1388 C C . GLU A 1 181 ? 17.688 4.801 -2.088 1 87.12 181 GLU A C 1
ATOM 1390 O O . GLU A 1 181 ? 16.75 4.047 -1.86 1 87.12 181 GLU A O 1
ATOM 1395 N N . VAL A 1 182 ? 18.484 4.73 -3.135 1 88 182 VAL A N 1
ATOM 1396 C CA . VAL A 1 182 ? 18.328 3.629 -4.074 1 88 182 VAL A CA 1
ATOM 1397 C C . VAL A 1 182 ? 18.969 2.365 -3.508 1 88 182 VAL A C 1
ATOM 1399 O O . VAL A 1 182 ? 20.062 2.42 -2.932 1 88 182 VAL A O 1
ATOM 1402 N N . GLY A 1 183 ? 18.266 1.196 -3.691 1 90.88 183 GLY A N 1
ATOM 1403 C CA . GLY A 1 183 ? 18.812 -0.041 -3.168 1 90.88 183 GLY A CA 1
ATOM 1404 C C . GLY A 1 183 ? 18.094 -1.277 -3.658 1 90.88 183 GLY A C 1
ATOM 1405 O O . GLY A 1 183 ? 17.656 -1.331 -4.809 1 90.88 183 GLY A O 1
ATOM 1406 N N . SER A 1 184 ? 18.016 -2.275 -2.74 1 88.38 184 SER A N 1
ATOM 1407 C CA . SER A 1 184 ? 17.609 -3.613 -3.158 1 88.38 184 SER A CA 1
ATOM 1408 C C . SER A 1 184 ? 16.094 -3.795 -3.023 1 88.38 184 SER A C 1
ATOM 1410 O O . SER A 1 184 ? 15.562 -4.844 -3.381 1 88.38 184 SER A O 1
ATOM 1412 N N . GLY A 1 185 ? 15.453 -2.779 -2.537 1 92.69 185 GLY A N 1
ATOM 1413 C CA . GLY A 1 185 ? 14.016 -2.949 -2.381 1 92.69 185 GLY A CA 1
ATOM 1414 C C . GLY A 1 185 ? 13.57 -2.959 -0.931 1 92.69 185 GLY A C 1
ATOM 1415 O O . GLY A 1 185 ? 14.266 -2.439 -0.058 1 92.69 185 GLY A O 1
ATOM 1416 N N . PRO A 1 186 ? 12.344 -3.5 -0.687 1 95.31 186 PRO A N 1
ATOM 1417 C CA . PRO A 1 186 ? 11.812 -3.523 0.679 1 95.31 186 PRO A CA 1
ATOM 1418 C C . PRO A 1 186 ? 12.742 -4.23 1.66 1 95.31 186 PRO A C 1
ATOM 1420 O O . PRO A 1 186 ? 13.406 -5.207 1.296 1 95.31 186 PRO A O 1
ATOM 1423 N N . CYS A 1 187 ? 12.789 -3.76 2.807 1 96.44 187 CYS A N 1
ATOM 1424 C CA . CYS A 1 187 ? 13.633 -4.391 3.809 1 96.44 187 CYS A CA 1
ATOM 1425 C C . CYS A 1 187 ? 13.164 -5.809 4.113 1 96.44 187 CYS A C 1
ATOM 1427 O O . CYS A 1 187 ? 11.977 -6.117 3.951 1 96.44 187 CYS A O 1
ATOM 1429 N N . MET A 1 188 ? 14.109 -6.613 4.504 1 92.44 188 MET A N 1
ATOM 1430 C CA . MET A 1 188 ? 13.805 -8.008 4.812 1 92.44 188 MET A CA 1
ATOM 1431 C C . MET A 1 188 ? 14.148 -8.336 6.262 1 92.44 188 MET A C 1
ATOM 1433 O O . MET A 1 188 ? 13.523 -9.195 6.879 1 92.44 188 MET A O 1
ATOM 1437 N N . VAL A 1 189 ? 15.148 -7.668 6.73 1 94.38 189 VAL A N 1
ATOM 1438 C CA . VAL A 1 189 ? 15.641 -7.879 8.086 1 94.38 189 VAL A CA 1
ATOM 1439 C C . VAL A 1 189 ? 15.977 -6.531 8.727 1 94.38 189 VAL A C 1
ATOM 1441 O O . VAL A 1 189 ? 16.094 -5.52 8.031 1 94.38 189 VAL A O 1
ATOM 1444 N N . ASP A 1 190 ? 16.125 -6.477 9.977 1 96.69 190 ASP A N 1
ATOM 1445 C CA . ASP A 1 190 ? 16.375 -5.246 10.727 1 96.69 190 ASP A CA 1
ATOM 1446 C C . ASP A 1 190 ? 17.641 -4.547 10.234 1 96.69 190 ASP A C 1
ATOM 1448 O O . ASP A 1 190 ? 17.672 -3.316 10.148 1 96.69 190 ASP A O 1
ATOM 1452 N N . SER A 1 191 ? 18.672 -5.348 9.852 1 96.56 191 SER A N 1
ATOM 1453 C CA . SER A 1 191 ? 19.953 -4.777 9.477 1 96.56 191 SER A CA 1
ATOM 1454 C C . SER A 1 191 ? 19.859 -4.055 8.133 1 96.56 191 SER A C 1
ATOM 1456 O O . SER A 1 191 ? 20.797 -3.346 7.738 1 96.56 191 SER A O 1
ATOM 1458 N N . ASP A 1 192 ? 18.719 -4.191 7.465 1 96.31 192 ASP A N 1
ATOM 1459 C CA . ASP A 1 192 ? 18.5 -3.473 6.215 1 96.31 192 ASP A CA 1
ATOM 1460 C C . ASP A 1 192 ? 18.172 -2.004 6.473 1 96.31 192 ASP A C 1
ATOM 1462 O O . ASP A 1 192 ? 18.188 -1.185 5.551 1 96.31 192 ASP A O 1
ATOM 1466 N N . CYS A 1 193 ? 17.797 -1.649 7.664 1 96.81 193 CYS A N 1
ATOM 1467 C CA . CYS A 1 193 ? 17.391 -0.303 8.031 1 96.81 193 CYS A CA 1
ATOM 1468 C C . CYS A 1 193 ? 18.469 0.408 8.828 1 96.81 193 CYS A C 1
ATOM 1470 O O . CYS A 1 193 ? 18.609 0.203 10.031 1 96.81 193 CYS A O 1
ATOM 1472 N N . THR A 1 194 ? 19.156 1.324 8.133 1 94.38 194 THR A N 1
ATOM 1473 C CA . THR A 1 194 ? 20.406 1.777 8.711 1 94.38 194 THR A CA 1
ATOM 1474 C C . THR A 1 194 ? 20.406 3.293 8.891 1 94.38 194 THR A C 1
ATOM 1476 O O . THR A 1 194 ? 21.297 3.848 9.531 1 94.38 194 THR A O 1
ATOM 1479 N N . THR A 1 195 ? 19.469 4.023 8.367 1 90.38 195 THR A N 1
ATOM 1480 C CA . THR A 1 195 ? 19.5 5.48 8.367 1 90.38 195 THR A CA 1
ATOM 1481 C C . THR A 1 195 ? 19.469 6.023 9.797 1 90.38 195 THR A C 1
ATOM 1483 O O . THR A 1 195 ? 20.25 6.914 10.148 1 90.38 195 THR A O 1
ATOM 1486 N N . PHE A 1 196 ? 18.484 5.492 10.641 1 92.88 196 PHE A N 1
ATOM 1487 C CA . PHE A 1 196 ? 18.359 5.859 12.047 1 92.88 196 PHE A CA 1
ATOM 1488 C C . PHE A 1 196 ? 18.828 4.719 12.945 1 92.88 196 PHE A C 1
ATOM 1490 O O . PHE A 1 196 ? 18.406 3.574 12.773 1 92.88 196 PHE A O 1
ATOM 1497 N N . PRO A 1 197 ? 19.688 5.035 13.875 1 93.75 197 PRO A N 1
ATOM 1498 C CA . PRO A 1 197 ? 20.156 3.973 14.766 1 93.75 197 PRO A CA 1
ATOM 1499 C C . PRO A 1 197 ? 19.016 3.223 15.453 1 93.75 197 PRO A C 1
ATOM 1501 O O . PRO A 1 197 ? 18.062 3.842 15.93 1 93.75 197 PRO A O 1
ATOM 1504 N N . GLY A 1 198 ? 19.172 1.93 15.445 1 96 198 GLY A N 1
ATOM 1505 C CA . GLY A 1 198 ? 18.219 1.105 16.156 1 96 198 GLY A CA 1
ATOM 1506 C C . GLY A 1 198 ? 16.922 0.891 15.391 1 96 198 GLY A C 1
ATOM 1507 O O . GLY A 1 198 ? 15.938 0.42 15.953 1 96 198 GLY A O 1
ATOM 1508 N N . SER A 1 199 ? 16.891 1.261 14.141 1 96.88 199 SER A N 1
ATOM 1509 C CA . SER A 1 199 ? 15.727 1.003 13.312 1 96.88 199 SER A CA 1
ATOM 1510 C C . SER A 1 199 ? 15.508 -0.494 13.109 1 96.88 199 SER A C 1
ATOM 1512 O O . SER A 1 199 ? 16.438 -1.288 13.273 1 96.88 199 SER A O 1
ATOM 1514 N N . THR A 1 200 ? 14.266 -0.84 12.852 1 97.94 200 THR A N 1
ATOM 1515 C CA . THR A 1 200 ? 13.898 -2.219 12.539 1 97.94 200 THR A CA 1
ATOM 1516 C C . THR A 1 200 ? 13.133 -2.291 11.227 1 97.94 200 THR A C 1
ATOM 1518 O O . THR A 1 200 ? 12.742 -1.261 10.664 1 97.94 200 THR A O 1
ATOM 1521 N N . CYS A 1 201 ? 13 -3.525 10.734 1 96.94 201 CYS A N 1
ATOM 1522 C CA . CYS A 1 201 ? 12.242 -3.746 9.508 1 96.94 201 CYS A CA 1
ATOM 1523 C C . CYS A 1 201 ? 10.859 -4.293 9.805 1 96.94 201 CYS A C 1
ATOM 1525 O O . CYS A 1 201 ? 10.719 -5.293 10.516 1 96.94 201 CYS A O 1
ATOM 1527 N N . ASN A 1 202 ? 9.828 -3.572 9.406 1 95.31 202 ASN A N 1
ATOM 1528 C CA . ASN A 1 202 ? 8.508 -4.191 9.328 1 95.31 202 ASN A CA 1
ATOM 1529 C C . ASN A 1 202 ? 8.414 -5.168 8.156 1 95.31 202 ASN A C 1
ATOM 1531 O O . ASN A 1 202 ? 8.227 -4.754 7.012 1 95.31 202 ASN A O 1
ATOM 1535 N N . THR A 1 203 ? 8.484 -6.445 8.359 1 90.81 203 THR A N 1
ATOM 1536 C CA . THR A 1 203 ? 8.617 -7.453 7.309 1 90.81 203 THR A CA 1
ATOM 1537 C C . THR A 1 203 ? 7.293 -7.66 6.582 1 90.81 203 THR A C 1
ATOM 1539 O O . THR A 1 203 ? 7.258 -8.266 5.508 1 90.81 203 THR A O 1
ATOM 1542 N N . LYS A 1 204 ? 6.258 -7.129 7.09 1 88.31 204 LYS A N 1
ATOM 1543 C CA . LYS A 1 204 ? 4.949 -7.309 6.473 1 88.31 204 LYS A CA 1
ATOM 1544 C C . LYS A 1 204 ? 4.73 -6.301 5.344 1 88.31 204 LYS A C 1
ATOM 1546 O O . LYS A 1 204 ? 4.02 -6.59 4.379 1 88.31 204 LYS A O 1
ATOM 1551 N N . ASN A 1 205 ? 5.371 -5.152 5.52 1 94.19 205 ASN A N 1
ATOM 1552 C CA . ASN A 1 205 ? 5.125 -4.172 4.469 1 94.19 205 ASN A CA 1
ATOM 1553 C C . ASN A 1 205 ? 6.426 -3.684 3.842 1 94.19 205 ASN A C 1
ATOM 1555 O O . ASN A 1 205 ? 6.406 -2.895 2.895 1 94.19 205 ASN A O 1
ATOM 1559 N N . GLY A 1 206 ? 7.559 -4.188 4.402 1 95 206 GLY A N 1
ATOM 1560 C CA . GLY A 1 206 ? 8.844 -3.918 3.773 1 95 206 GLY A CA 1
ATOM 1561 C C . GLY A 1 206 ? 9.359 -2.518 4.047 1 95 206 GLY A C 1
ATOM 1562 O O . GLY A 1 206 ? 10.242 -2.027 3.34 1 95 206 GLY A O 1
ATOM 1563 N N . LEU A 1 207 ? 8.766 -1.813 5.047 1 97.62 207 LEU A N 1
ATOM 1564 C CA . LEU A 1 207 ? 9.211 -0.474 5.418 1 97.62 207 LEU A CA 1
ATOM 1565 C C . LEU A 1 207 ? 10.047 -0.51 6.695 1 97.62 207 LEU A C 1
ATOM 1567 O O . LEU A 1 207 ? 9.797 -1.332 7.578 1 97.62 207 LEU A O 1
ATOM 1571 N N . CYS A 1 208 ? 11.047 0.299 6.73 1 97.75 208 CYS A N 1
ATOM 1572 C CA . CYS A 1 208 ? 11.828 0.462 7.949 1 97.75 208 CYS A CA 1
ATOM 1573 C C . CYS A 1 208 ? 11.039 1.216 9.016 1 97.75 208 CYS A C 1
ATOM 1575 O O . CYS A 1 208 ? 10.25 2.105 8.688 1 97.75 208 CYS A O 1
ATOM 1577 N N . VAL A 1 209 ? 11.211 0.896 10.234 1 97.56 209 VAL A N 1
ATOM 1578 C CA . VAL A 1 209 ? 10.578 1.554 11.367 1 97.56 209 VAL A CA 1
ATOM 1579 C C . VAL A 1 209 ? 11.633 2.24 12.227 1 97.56 209 VAL A C 1
ATOM 1581 O O . VAL A 1 209 ? 12.555 1.587 12.727 1 97.56 209 VAL A O 1
ATOM 1584 N N . LYS A 1 210 ? 11.5 3.514 12.352 1 96.69 210 LYS A N 1
ATOM 1585 C CA . LYS A 1 210 ? 12.453 4.293 13.133 1 96.69 210 LYS A CA 1
ATOM 1586 C C . LYS A 1 210 ? 12.297 4.02 14.625 1 96.69 210 LYS A C 1
ATOM 1588 O O . LYS A 1 210 ? 11.172 3.938 15.133 1 96.69 210 LYS A O 1
ATOM 1593 N N . ASN A 1 211 ? 13.414 3.906 15.266 1 95.38 211 ASN A N 1
ATOM 1594 C CA . ASN A 1 211 ? 13.406 3.955 16.719 1 95.38 211 ASN A CA 1
ATOM 1595 C C . ASN A 1 211 ? 12.945 5.316 17.234 1 95.38 211 ASN A C 1
ATOM 1597 O O . ASN A 1 211 ? 13.586 6.336 16.984 1 95.38 211 ASN A O 1
ATOM 1601 N N . PRO A 1 212 ? 11.781 5.305 17.953 1 91.06 212 PRO A N 1
ATOM 1602 C CA . PRO A 1 212 ? 11.219 6.594 18.375 1 91.06 212 PRO A CA 1
ATOM 1603 C C . PRO A 1 212 ? 12.141 7.359 19.312 1 91.06 212 PRO A C 1
ATOM 1605 O O . PRO A 1 212 ? 11.984 8.57 19.484 1 91.06 212 PRO A O 1
ATOM 1608 N N . ASN A 1 213 ? 13.164 6.703 19.828 1 91.69 213 ASN A N 1
ATOM 1609 C CA . ASN A 1 213 ? 14.055 7.332 20.797 1 91.69 213 ASN A CA 1
ATOM 1610 C C . ASN A 1 213 ? 15.266 7.977 20.109 1 91.69 213 ASN A C 1
ATOM 1612 O O . ASN A 1 213 ? 16.172 8.469 20.781 1 91.69 213 ASN A O 1
ATOM 1616 N N . THR A 1 214 ? 15.281 7.969 18.859 1 91.88 214 THR A N 1
ATOM 1617 C CA . THR A 1 214 ? 16.391 8.586 18.141 1 91.88 214 THR A CA 1
ATOM 1618 C C . THR A 1 214 ? 15.953 9.922 17.531 1 91.88 214 THR A C 1
ATOM 1620 O O . THR A 1 214 ? 14.758 10.148 17.312 1 91.88 214 THR A O 1
ATOM 1623 N N . ALA A 1 215 ? 16.891 10.773 17.266 1 89.75 215 ALA A N 1
ATOM 1624 C CA . ALA A 1 215 ? 16.625 12.094 16.703 1 89.75 215 ALA A CA 1
ATOM 1625 C C . ALA A 1 215 ? 16.094 11.992 15.289 1 89.75 215 ALA A C 1
ATOM 1627 O O . ALA A 1 215 ? 16.328 11 14.594 1 89.75 215 ALA A O 1
ATOM 1628 N N . LEU A 1 216 ? 15.281 12.977 14.914 1 89.25 216 LEU A N 1
ATOM 1629 C CA . LEU A 1 216 ? 14.742 13.047 13.555 1 89.25 216 LEU A CA 1
ATOM 1630 C C . LEU A 1 216 ? 15.859 13.172 12.531 1 89.25 216 LEU A C 1
ATOM 1632 O O . LEU A 1 216 ? 15.781 12.594 11.445 1 89.25 216 LEU A O 1
ATOM 1636 N N . CYS A 1 217 ? 16.922 13.898 12.922 1 87 217 CYS A N 1
ATOM 1637 C CA . CYS A 1 217 ? 18.094 13.969 12.055 1 87 217 CYS A CA 1
ATOM 1638 C C . CYS A 1 217 ? 19.109 12.906 12.422 1 87 217 CYS A C 1
ATOM 1640 O O . CYS A 1 217 ? 19.594 12.867 13.555 1 87 217 CYS A O 1
ATOM 1642 N N . PRO A 1 218 ? 19.391 12.047 11.445 1 81.5 218 PRO A N 1
ATOM 1643 C CA . PRO A 1 218 ? 20.375 11.008 11.75 1 81.5 218 PRO A CA 1
ATOM 1644 C C . PRO A 1 218 ? 21.766 11.57 12.031 1 81.5 218 PRO A C 1
ATOM 1646 O O . PRO A 1 218 ? 22.016 12.742 11.75 1 81.5 218 PRO A O 1
ATOM 1649 N N . PRO A 1 219 ? 22.438 10.641 12.625 1 77.81 219 PRO A N 1
ATOM 1650 C CA . PRO A 1 219 ? 23.797 11.102 12.938 1 77.81 219 PRO A CA 1
ATOM 1651 C C . PRO A 1 219 ? 24.609 11.438 11.688 1 77.81 219 PRO A C 1
ATOM 1653 O O . PRO A 1 219 ? 24.453 10.789 10.656 1 77.81 219 PRO A O 1
ATOM 1656 N N . ASN A 1 220 ? 25.438 12.312 11.672 1 71 220 ASN A N 1
ATOM 1657 C CA . ASN A 1 220 ? 26.422 12.727 10.664 1 71 220 ASN A CA 1
ATOM 1658 C C . ASN A 1 220 ? 25.766 13.578 9.57 1 71 220 ASN A C 1
ATOM 1660 O O . ASN A 1 220 ? 26.312 13.695 8.477 1 71 220 ASN A O 1
ATOM 1664 N N . VAL A 1 221 ? 24.516 13.852 9.781 1 69.94 221 VAL A N 1
ATOM 1665 C CA . VAL A 1 221 ? 23.891 14.852 8.914 1 69.94 221 VAL A CA 1
ATOM 1666 C C . VAL A 1 221 ? 23.906 16.219 9.609 1 69.94 221 VAL A C 1
ATOM 1668 O O . VAL A 1 221 ? 23.828 16.297 10.836 1 69.94 221 VAL A O 1
ATOM 1671 N N . MET B 1 1 ? -7.98 -86.938 42.531 1 25.58 1 MET B N 1
ATOM 1672 C CA . MET B 1 1 ? -7.84 -85.75 43.406 1 25.58 1 MET B CA 1
ATOM 1673 C C . MET B 1 1 ? -6.586 -84.938 43.062 1 25.58 1 MET B C 1
ATOM 1675 O O . MET B 1 1 ? -6.18 -84.062 43.812 1 25.58 1 MET B O 1
ATOM 1679 N N . PHE B 1 2 ? -5.832 -85.25 42.031 1 31.86 2 PHE B N 1
ATOM 1680 C CA . PHE B 1 2 ? -4.477 -84.75 41.969 1 31.86 2 PHE B CA 1
ATOM 1681 C C . PHE B 1 2 ? -4.496 -83.188 41.844 1 31.86 2 PHE B C 1
ATOM 1683 O O . PHE B 1 2 ? -5.176 -82.688 40.969 1 31.86 2 PHE B O 1
ATOM 1690 N N . LEU B 1 3 ? -4.145 -82.5 43 1 27.05 3 LEU B N 1
ATOM 1691 C CA . LEU B 1 3 ? -4.086 -81.062 43.281 1 27.05 3 LEU B CA 1
ATOM 1692 C C . LEU B 1 3 ? -2.982 -80.375 42.5 1 27.05 3 LEU B C 1
ATOM 1694 O O . LEU B 1 3 ? -1.8 -80.688 42.688 1 27.05 3 LEU B O 1
ATOM 1698 N N . CYS B 1 4 ? -3.158 -80.188 41.156 1 27.12 4 CYS B N 1
ATOM 1699 C CA . CYS B 1 4 ? -2.178 -79.5 40.281 1 27.12 4 CYS B CA 1
ATOM 1700 C C . CYS B 1 4 ? -1.801 -78.125 40.781 1 27.12 4 CYS B C 1
ATOM 1702 O O . CYS B 1 4 ? -2.67 -77.312 40.969 1 27.12 4 CYS B O 1
ATOM 1704 N N . SER B 1 5 ? -0.75 -78.125 41.656 1 25 5 SER B N 1
ATOM 1705 C CA . SER B 1 5 ? -0.162 -76.938 42.281 1 25 5 SER B CA 1
ATOM 1706 C C . SER B 1 5 ? 0.221 -75.875 41.219 1 25 5 SER B C 1
ATOM 1708 O O . SER B 1 5 ? 1.009 -76.188 40.312 1 25 5 SER B O 1
ATOM 1710 N N . ILE B 1 6 ? -0.699 -75 40.812 1 26.12 6 ILE B N 1
ATOM 1711 C CA . ILE B 1 6 ? -0.536 -74 39.812 1 26.12 6 ILE B CA 1
ATOM 1712 C C . ILE B 1 6 ? 0.491 -72.938 40.281 1 26.12 6 ILE B C 1
ATOM 1714 O O . ILE B 1 6 ? 0.312 -72.312 41.312 1 26.12 6 ILE B O 1
ATOM 1718 N N . LEU B 1 7 ? 1.792 -73.312 40.156 1 24.06 7 LEU B N 1
ATOM 1719 C CA . LEU B 1 7 ? 2.881 -72.375 40.562 1 24.06 7 LEU B CA 1
ATOM 1720 C C . LEU B 1 7 ? 2.791 -71.062 39.812 1 24.06 7 LEU B C 1
ATOM 1722 O O . LEU B 1 7 ? 2.715 -71.062 38.594 1 24.06 7 LEU B O 1
ATOM 1726 N N . PHE B 1 8 ? 2.148 -70.062 40.406 1 23.59 8 PHE B N 1
ATOM 1727 C CA . PHE B 1 8 ? 1.919 -68.688 39.875 1 23.59 8 PHE B CA 1
ATOM 1728 C C . PHE B 1 8 ? 3.223 -67.938 39.812 1 23.59 8 PHE B C 1
ATOM 1730 O O . PHE B 1 8 ? 3.859 -67.688 40.844 1 23.59 8 PHE B O 1
ATOM 1737 N N . ALA B 1 9 ? 4.148 -68.312 39 1 23.86 9 ALA B N 1
ATOM 1738 C CA . ALA B 1 9 ? 5.387 -67.562 38.938 1 23.86 9 ALA B CA 1
ATOM 1739 C C . ALA B 1 9 ? 5.105 -66.062 38.625 1 23.86 9 ALA B C 1
ATOM 1741 O O . ALA B 1 9 ? 4.453 -65.75 37.625 1 23.86 9 ALA B O 1
ATOM 1742 N N . VAL B 1 10 ? 4.906 -65.25 39.562 1 21.69 10 VAL B N 1
ATOM 1743 C CA . VAL B 1 10 ? 4.664 -63.812 39.406 1 21.69 10 VAL B CA 1
ATOM 1744 C C . VAL B 1 10 ? 5.918 -63.156 38.844 1 21.69 10 VAL B C 1
ATOM 1746 O O . VAL B 1 10 ? 6.965 -63.125 39.469 1 21.69 10 VAL B O 1
ATOM 1749 N N . ALA B 1 11 ? 6.309 -63.406 37.625 1 24.89 11 ALA B N 1
ATOM 1750 C CA . ALA B 1 11 ? 7.469 -62.688 37.094 1 24.89 11 ALA B CA 1
ATOM 1751 C C . ALA B 1 11 ? 7.273 -61.188 37.156 1 24.89 11 ALA B C 1
ATOM 1753 O O . ALA B 1 11 ? 6.262 -60.656 36.688 1 24.89 11 ALA B O 1
ATOM 1754 N N . VAL B 1 12 ? 7.75 -60.562 38.156 1 25.36 12 VAL B N 1
ATOM 1755 C CA . VAL B 1 12 ? 7.773 -59.125 38.344 1 25.36 12 VAL B CA 1
ATOM 1756 C C . VAL B 1 12 ? 8.648 -58.469 37.25 1 25.36 12 VAL B C 1
ATOM 1758 O O . VAL B 1 12 ? 9.859 -58.75 37.188 1 25.36 12 VAL B O 1
ATOM 1761 N N . SER B 1 13 ? 8.227 -58.5 36.031 1 23.11 13 SER B N 1
ATOM 1762 C CA . SER B 1 13 ? 9.055 -57.812 35.031 1 23.11 13 SER B CA 1
ATOM 1763 C C . SER B 1 13 ? 9.305 -56.344 35.438 1 23.11 13 SER B C 1
ATOM 1765 O O . SER B 1 13 ? 8.375 -55.625 35.812 1 23.11 13 SER B O 1
ATOM 1767 N N . LEU B 1 14 ? 10.398 -56.062 36.125 1 27.56 14 LEU B N 1
ATOM 1768 C CA . LEU B 1 14 ? 10.922 -54.75 36.406 1 27.56 14 LEU B CA 1
ATOM 1769 C C . LEU B 1 14 ? 11.094 -53.938 35.125 1 27.56 14 LEU B C 1
ATOM 1771 O O . LEU B 1 14 ? 11.93 -54.281 34.281 1 27.56 14 LEU B O 1
ATOM 1775 N N . SER B 1 15 ? 9.969 -53.594 34.438 1 25.73 15 SER B N 1
ATOM 1776 C CA . SER B 1 15 ? 10.102 -52.812 33.219 1 25.73 15 SER B CA 1
ATOM 1777 C C . SER B 1 15 ? 10.883 -51.531 33.469 1 25.73 15 SER B C 1
ATOM 1779 O O . SER B 1 15 ? 10.539 -50.75 34.375 1 25.73 15 SER B O 1
ATOM 1781 N N . SER B 1 16 ? 12.188 -51.562 33.344 1 28.78 16 SER B N 1
ATOM 1782 C CA . SER B 1 16 ? 13.023 -50.375 33.344 1 28.78 16 SER B CA 1
ATOM 1783 C C . SER B 1 16 ? 12.438 -49.281 32.469 1 28.78 16 SER B C 1
ATOM 1785 O O . SER B 1 16 ? 12.156 -49.531 31.297 1 28.78 16 SER B O 1
ATOM 1787 N N . VAL B 1 17 ? 11.648 -48.375 33.062 1 32.5 17 VAL B N 1
ATOM 1788 C CA . VAL B 1 17 ? 11.125 -47.188 32.406 1 32.5 17 VAL B CA 1
ATOM 1789 C C . VAL B 1 17 ? 12.266 -46.438 31.703 1 32.5 17 VAL B C 1
ATOM 1791 O O . VAL B 1 17 ? 13.164 -45.906 32.375 1 32.5 17 VAL B O 1
ATOM 1794 N N . ALA B 1 18 ? 12.789 -47.031 30.594 1 36.66 18 ALA B N 1
ATOM 1795 C CA . ALA B 1 18 ? 13.727 -46.219 29.828 1 36.66 18 ALA B CA 1
ATOM 1796 C C . ALA B 1 18 ? 13.18 -44.812 29.641 1 36.66 18 ALA B C 1
ATOM 1798 O O . ALA B 1 18 ? 11.992 -44.625 29.344 1 36.66 18 ALA B O 1
ATOM 1799 N N . PRO B 1 19 ? 13.844 -43.812 30.297 1 30.06 19 PRO B N 1
ATOM 1800 C CA . PRO B 1 19 ? 13.375 -42.438 30.172 1 30.06 19 PRO B CA 1
ATOM 1801 C C . PRO B 1 19 ? 13.086 -42.031 28.719 1 30.06 19 PRO B C 1
ATOM 1803 O O . PRO B 1 19 ? 13.852 -42.375 27.812 1 30.06 19 PRO B O 1
ATOM 1806 N N . ALA B 1 20 ? 11.781 -41.938 28.344 1 29.69 20 ALA B N 1
ATOM 1807 C CA . ALA B 1 20 ? 11.359 -41.469 27.031 1 29.69 20 ALA B CA 1
ATOM 1808 C C . ALA B 1 20 ? 12.188 -40.25 26.594 1 29.69 20 ALA B C 1
ATOM 1810 O O . ALA B 1 20 ? 12.359 -39.312 27.375 1 29.69 20 ALA B O 1
ATOM 1811 N N . HIS B 1 21 ? 13.242 -40.56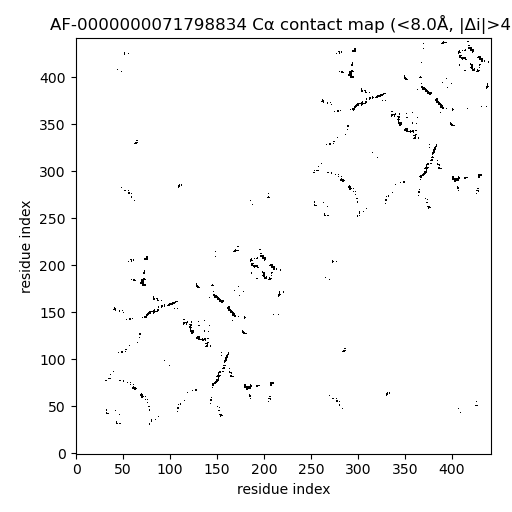2 25.891 1 29.11 21 HIS B N 1
ATOM 1812 C CA . HIS B 1 21 ? 13.883 -39.438 25.203 1 29.11 21 HIS B CA 1
ATOM 1813 C C . HIS B 1 21 ? 12.836 -38.438 24.688 1 29.11 21 HIS B C 1
ATOM 1815 O O . HIS B 1 21 ? 11.891 -38.844 24 1 29.11 21 HIS B O 1
ATOM 1821 N N . ALA B 1 22 ? 12.57 -37.406 25.453 1 31.09 22 ALA B N 1
ATOM 1822 C CA . ALA B 1 22 ? 11.844 -36.219 24.969 1 31.09 22 ALA B CA 1
ATOM 1823 C C . ALA B 1 22 ? 12.242 -35.906 23.531 1 31.09 22 ALA B C 1
ATOM 1825 O O . ALA B 1 22 ? 13.398 -35.562 23.266 1 31.09 22 ALA B O 1
ATOM 1826 N N . GLU B 1 23 ? 11.812 -36.688 22.609 1 28.67 23 GLU B N 1
ATOM 1827 C CA . GLU B 1 23 ? 11.984 -36.188 21.25 1 28.67 23 GLU B CA 1
ATOM 1828 C C . GLU B 1 23 ? 11.719 -34.688 21.188 1 28.67 23 GLU B C 1
ATOM 1830 O O . GLU B 1 23 ? 10.609 -34.219 21.484 1 28.67 23 GLU B O 1
ATOM 1835 N N . LEU B 1 24 ? 12.656 -33.812 21.469 1 28.3 24 LEU B N 1
ATOM 1836 C CA . LEU B 1 24 ? 12.68 -32.406 21.109 1 28.3 24 LEU B CA 1
ATOM 1837 C C . LEU B 1 24 ? 12.086 -32.188 19.719 1 28.3 24 LEU B C 1
ATOM 1839 O O . LEU B 1 24 ? 12.68 -32.594 18.719 1 28.3 24 LEU B O 1
ATOM 1843 N N . ILE B 1 25 ? 10.844 -32.5 19.5 1 28.73 25 ILE B N 1
ATOM 1844 C CA . ILE B 1 25 ? 10.211 -31.969 18.297 1 28.73 25 ILE B CA 1
ATOM 1845 C C . ILE B 1 25 ? 10.75 -30.578 17.984 1 28.73 25 ILE B C 1
ATOM 1847 O O . ILE B 1 25 ? 10.492 -29.641 18.75 1 28.73 25 ILE B O 1
ATOM 1851 N N . THR B 1 26 ? 11.992 -30.422 17.625 1 30.16 26 THR B N 1
ATOM 1852 C CA . THR B 1 26 ? 12.453 -29.188 17.016 1 30.16 26 THR B CA 1
ATOM 1853 C C . THR B 1 26 ? 11.359 -28.578 16.141 1 30.16 26 THR B C 1
ATOM 1855 O O . THR B 1 26 ? 10.875 -29.219 15.203 1 30.16 26 THR B O 1
ATOM 1858 N N . GLN B 1 27 ? 10.328 -28.062 16.656 1 31.88 27 GLN B N 1
ATOM 1859 C CA . GLN B 1 27 ? 9.43 -27.172 15.93 1 31.88 27 GLN B CA 1
ATOM 1860 C C . GLN B 1 27 ? 10.164 -26.469 14.789 1 31.88 27 GLN B C 1
ATOM 1862 O O . GLN B 1 27 ? 11.062 -25.656 15.023 1 31.88 27 GLN B O 1
ATOM 1867 N N . VAL B 1 28 ? 10.508 -27.109 13.688 1 33.12 28 VAL B N 1
ATOM 1868 C CA . VAL B 1 28 ? 10.977 -26.438 12.477 1 33.12 28 VAL B CA 1
ATOM 1869 C C . VAL B 1 28 ? 10.234 -25.109 12.305 1 33.12 28 VAL B C 1
ATOM 1871 O O . VAL B 1 28 ? 9.008 -25.094 12.164 1 33.12 28 VAL B O 1
ATOM 1874 N N . VAL B 1 29 ? 10.492 -24.078 12.922 1 37.19 29 VAL B N 1
ATOM 1875 C CA . VAL B 1 29 ? 10.062 -22.719 12.617 1 37.19 29 VAL B CA 1
ATOM 1876 C C . VAL B 1 29 ? 10.016 -22.516 11.102 1 37.19 29 VAL B C 1
ATOM 1878 O O . VAL B 1 29 ? 11.055 -22.422 10.445 1 37.19 29 VAL B O 1
ATOM 1881 N N . GLN B 1 30 ? 9.25 -23.266 10.297 1 44.47 30 GLN B N 1
ATOM 1882 C CA . GLN B 1 30 ? 9.047 -23 8.875 1 44.47 30 GLN B CA 1
ATOM 1883 C C . GLN B 1 30 ? 8.938 -21.5 8.609 1 44.47 30 GLN B C 1
ATOM 1885 O O . GLN B 1 30 ? 8.094 -20.812 9.211 1 44.47 30 GLN B O 1
ATOM 1890 N N . HIS B 1 31 ? 9.984 -20.781 8.133 1 63.94 31 HIS B N 1
ATOM 1891 C CA . HIS B 1 31 ? 10.07 -19.391 7.715 1 63.94 31 HIS B CA 1
ATOM 1892 C C . HIS B 1 31 ? 8.977 -19.047 6.707 1 63.94 31 HIS B C 1
ATOM 1894 O O . HIS B 1 31 ? 8.664 -19.859 5.828 1 63.94 31 HIS B O 1
ATOM 1900 N N . GLU B 1 32 ? 7.992 -18.188 6.945 1 79.44 32 GLU B N 1
ATOM 1901 C CA . GLU B 1 32 ? 6.801 -17.734 6.234 1 79.44 32 GLU B CA 1
ATOM 1902 C C . GLU B 1 32 ? 7.031 -17.719 4.727 1 79.44 32 GLU B C 1
ATOM 1904 O O . GLU B 1 32 ? 6.117 -18.016 3.949 1 79.44 32 GLU B O 1
ATOM 1909 N N . PHE B 1 33 ? 8.32 -17.75 4.277 1 91.06 33 PHE B N 1
ATOM 1910 C CA . PHE B 1 33 ? 8.562 -17.578 2.85 1 91.06 33 PHE B CA 1
ATOM 1911 C C . PHE B 1 33 ? 9.5 -18.656 2.324 1 91.06 33 PHE B C 1
ATOM 1913 O O . PHE B 1 33 ? 10.023 -18.547 1.214 1 91.06 33 PHE B O 1
ATOM 1920 N N . ASP B 1 34 ? 9.688 -19.719 3.145 1 91.69 34 ASP B N 1
ATOM 1921 C CA . ASP B 1 34 ? 10.5 -20.828 2.678 1 91.69 34 ASP B CA 1
ATOM 1922 C C . ASP B 1 34 ? 9.617 -21.953 2.129 1 91.69 34 ASP B C 1
ATOM 1924 O O . ASP B 1 34 ? 8.961 -22.672 2.893 1 91.69 34 ASP B O 1
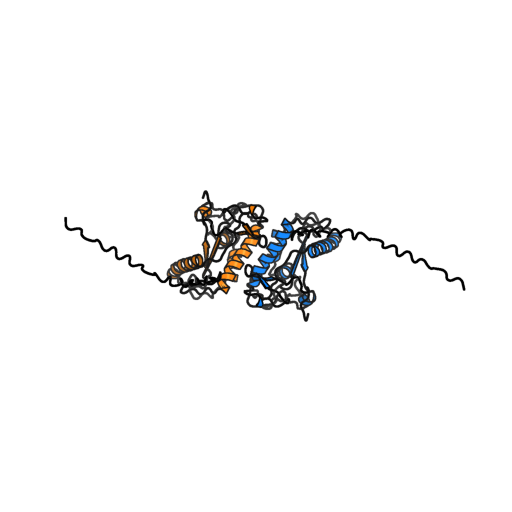ATOM 1928 N N . CYS B 1 35 ? 9.523 -21.984 0.835 1 94.12 35 CYS B N 1
ATOM 1929 C CA . CYS B 1 35 ? 8.742 -23.031 0.169 1 94.12 35 CYS B CA 1
ATOM 1930 C C . CYS B 1 35 ? 9.664 -24.062 -0.472 1 94.12 35 CYS B C 1
ATOM 1932 O O . CYS B 1 35 ? 10.625 -23.703 -1.148 1 94.12 35 CYS B O 1
ATOM 1934 N N . MET B 1 36 ? 9.414 -25.328 -0.216 1 93.06 36 MET B N 1
ATOM 1935 C CA . MET B 1 36 ? 10.18 -26.391 -0.843 1 93.06 36 MET B CA 1
ATOM 1936 C C . MET B 1 36 ? 9.461 -26.922 -2.082 1 93.06 36 MET B C 1
ATOM 1938 O O . MET B 1 36 ? 8.844 -27.984 -2.043 1 93.06 36 MET B O 1
ATOM 1942 N N . ILE B 1 37 ? 9.547 -26.203 -3.131 1 94.06 37 ILE B N 1
ATOM 1943 C CA . ILE B 1 37 ? 8.875 -26.531 -4.387 1 94.06 37 ILE B CA 1
ATOM 1944 C C . ILE B 1 37 ? 9.922 -26.781 -5.473 1 94.06 37 ILE B C 1
ATOM 1946 O O . ILE B 1 37 ? 10.758 -25.922 -5.762 1 94.06 37 ILE B O 1
ATOM 1950 N N . SER B 1 38 ? 9.82 -27.906 -6.023 1 91.62 38 SER B N 1
ATOM 1951 C CA . SER B 1 38 ? 10.773 -28.281 -7.059 1 91.62 38 SER B CA 1
ATOM 1952 C C . SER B 1 38 ? 10.602 -27.422 -8.312 1 91.62 38 SER B C 1
ATOM 1954 O O . SER B 1 38 ? 9.484 -27.203 -8.766 1 91.62 38 SER B O 1
ATOM 1956 N N . GLY B 1 39 ? 11.758 -26.938 -8.789 1 89.5 39 GLY B N 1
ATOM 1957 C CA . GLY B 1 39 ? 11.758 -26.234 -10.055 1 89.5 39 GLY B CA 1
ATOM 19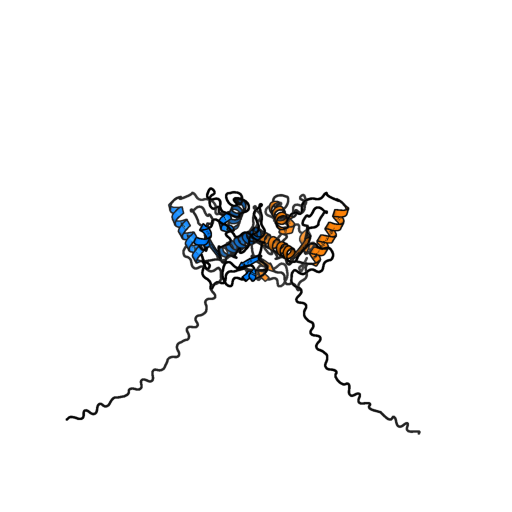58 C C . GLY B 1 39 ? 11.367 -24.766 -9.922 1 89.5 39 GLY B C 1
ATOM 1959 O O . GLY B 1 39 ? 11.352 -24.031 -10.914 1 89.5 39 GLY B O 1
ATOM 1960 N N . THR B 1 40 ? 10.992 -24.328 -8.75 1 92.25 40 THR B N 1
ATOM 1961 C CA . THR B 1 40 ? 10.57 -22.953 -8.57 1 92.25 40 THR B CA 1
ATOM 1962 C C . THR B 1 40 ? 11.75 -22 -8.719 1 92.25 40 THR B C 1
ATOM 1964 O O . THR B 1 40 ? 12.883 -22.359 -8.391 1 92.25 40 THR B O 1
ATOM 1967 N N . THR B 1 41 ? 11.539 -20.812 -9.266 1 90.88 41 THR B N 1
ATOM 1968 C CA . THR B 1 41 ? 12.516 -19.734 -9.328 1 90.88 41 THR B CA 1
ATOM 1969 C C . THR B 1 41 ? 12.211 -18.656 -8.281 1 90.88 41 THR B C 1
ATOM 1971 O O . THR B 1 41 ? 12.93 -17.656 -8.18 1 90.88 41 THR B O 1
ATOM 1974 N N . MET B 1 42 ? 11.133 -18.906 -7.512 1 93.81 42 MET B N 1
ATOM 1975 C CA . MET B 1 42 ? 10.727 -17.953 -6.488 1 93.81 42 MET B CA 1
ATOM 1976 C C . MET B 1 42 ? 11.602 -18.078 -5.246 1 93.81 42 MET B C 1
ATOM 1978 O O . MET B 1 42 ? 11.688 -19.156 -4.648 1 93.81 42 MET B O 1
ATOM 1982 N N . THR B 1 43 ? 12.312 -16.984 -4.938 1 93.12 43 THR B N 1
ATOM 1983 C CA . THR B 1 43 ? 13.078 -16.906 -3.701 1 93.12 43 THR B CA 1
ATOM 1984 C C . THR B 1 43 ? 12.211 -16.359 -2.562 1 93.12 43 THR B C 1
ATOM 1986 O O . THR B 1 43 ? 11.148 -15.797 -2.803 1 93.12 43 THR B O 1
ATOM 1989 N N . PRO B 1 44 ? 12.703 -16.594 -1.344 1 92.62 44 PRO B N 1
ATOM 1990 C CA . PRO B 1 44 ? 11.969 -15.969 -0.237 1 92.62 44 PRO B CA 1
ATOM 1991 C C . PRO B 1 44 ? 11.742 -14.477 -0.44 1 92.62 44 PRO B C 1
ATOM 1993 O O . PRO B 1 44 ? 10.672 -13.961 -0.115 1 92.62 44 PRO B O 1
ATOM 1996 N N . GLY B 1 45 ? 12.703 -13.789 -0.989 1 91.19 45 GLY B N 1
ATOM 1997 C CA . GLY B 1 45 ? 12.57 -12.367 -1.276 1 91.19 45 GLY B CA 1
ATOM 1998 C C . GLY B 1 45 ? 11.477 -12.062 -2.281 1 91.19 45 GLY B C 1
ATOM 1999 O O . GLY B 1 45 ? 10.695 -11.125 -2.094 1 91.19 45 GLY B O 1
ATOM 2000 N N . LYS B 1 46 ? 11.391 -12.859 -3.289 1 93.5 46 LYS B N 1
ATOM 2001 C CA . LYS B 1 46 ? 10.367 -12.664 -4.305 1 93.5 46 LYS B CA 1
ATOM 2002 C C . LYS B 1 46 ? 8.977 -12.938 -3.738 1 93.5 46 LYS B C 1
ATOM 2004 O O . LYS B 1 46 ? 8.016 -12.234 -4.07 1 93.5 46 LYS B O 1
ATOM 2009 N N . ARG B 1 47 ? 8.891 -13.953 -2.928 1 95.5 47 ARG B N 1
ATOM 2010 C CA . ARG B 1 47 ? 7.629 -14.312 -2.289 1 95.5 47 ARG B CA 1
ATOM 2011 C C . ARG B 1 47 ? 7.137 -13.195 -1.38 1 95.5 47 ARG B C 1
ATOM 2013 O O . ARG B 1 47 ? 5.973 -12.797 -1.449 1 95.5 47 ARG B O 1
ATOM 2020 N N . LYS B 1 48 ? 7.996 -12.703 -0.646 1 94 48 LYS B N 1
ATOM 2021 C CA . LYS B 1 48 ? 7.668 -11.586 0.237 1 94 48 LYS B CA 1
ATOM 2022 C C . LYS B 1 48 ? 7.23 -10.367 -0.562 1 94 48 LYS B C 1
ATOM 2024 O O . LYS B 1 48 ? 6.234 -9.719 -0.225 1 94 48 LYS B O 1
ATOM 2029 N N . LEU B 1 49 ? 8 -10.094 -1.551 1 95.38 49 LEU B N 1
ATOM 2030 C CA . LEU B 1 49 ? 7.68 -8.961 -2.41 1 95.38 49 LEU B CA 1
ATOM 2031 C C . LEU B 1 49 ? 6.273 -9.094 -2.988 1 95.38 49 LEU B C 1
ATOM 2033 O O . LEU B 1 49 ? 5.512 -8.125 -3.01 1 95.38 49 LEU B O 1
ATOM 2037 N N . SER B 1 50 ? 5.918 -10.25 -3.418 1 95.62 50 SER B N 1
ATOM 2038 C CA . SER B 1 50 ? 4.617 -10.484 -4.039 1 95.62 50 SER B CA 1
ATOM 2039 C C . SER B 1 50 ? 3.479 -10.195 -3.068 1 95.62 50 SER B C 1
ATOM 2041 O O . SER B 1 50 ? 2.539 -9.469 -3.404 1 95.62 50 SER B O 1
ATOM 2043 N N . VAL B 1 51 ? 3.609 -10.742 -1.936 1 96.88 51 VAL B N 1
ATOM 2044 C CA . VAL B 1 51 ? 2.506 -10.602 -0.991 1 96.88 51 VAL B CA 1
ATOM 2045 C C . VAL B 1 51 ? 2.482 -9.18 -0.437 1 96.88 51 VAL B C 1
ATOM 2047 O O . VAL B 1 51 ? 1.412 -8.625 -0.183 1 96.88 51 VAL B O 1
ATOM 2050 N N . MET B 1 52 ? 3.6 -8.555 -0.257 1 96.31 52 MET B N 1
ATOM 2051 C CA . MET B 1 52 ? 3.664 -7.168 0.203 1 96.31 52 MET B CA 1
ATOM 2052 C C . MET B 1 52 ? 3 -6.23 -0.798 1 96.31 52 MET B C 1
ATOM 2054 O O . MET B 1 52 ? 2.209 -5.367 -0.416 1 96.31 52 MET B O 1
ATOM 2058 N N . LEU B 1 53 ? 3.324 -6.379 -2.004 1 96.81 53 LEU B N 1
ATOM 2059 C CA . LEU B 1 53 ? 2.748 -5.535 -3.043 1 96.81 53 LEU B CA 1
ATOM 2060 C C . LEU B 1 53 ? 1.242 -5.75 -3.148 1 96.81 53 LEU B C 1
ATOM 2062 O O . LEU B 1 53 ? 0.478 -4.785 -3.242 1 96.81 53 LEU B O 1
ATOM 2066 N N . ALA B 1 54 ? 0.853 -6.945 -3.145 1 97.19 54 ALA B N 1
ATOM 2067 C CA . ALA B 1 54 ? -0.574 -7.25 -3.217 1 97.19 54 ALA B CA 1
ATOM 2068 C C . ALA B 1 54 ? -1.337 -6.57 -2.082 1 97.19 54 ALA B C 1
ATOM 2070 O O . ALA B 1 54 ? -2.361 -5.922 -2.314 1 97.19 54 ALA B O 1
ATOM 2071 N N . ASN B 1 55 ? -0.834 -6.691 -0.955 1 97.75 55 ASN B N 1
ATOM 2072 C CA . ASN B 1 55 ? -1.524 -6.137 0.204 1 97.75 55 ASN B CA 1
ATOM 2073 C C . ASN B 1 55 ? -1.479 -4.609 0.203 1 97.75 55 ASN B C 1
ATOM 2075 O O . ASN B 1 55 ? -2.422 -3.957 0.655 1 97.75 55 ASN B O 1
ATOM 2079 N N . ALA B 1 56 ? -0.392 -4.082 -0.253 1 97.88 56 ALA B N 1
ATOM 2080 C CA . ALA B 1 56 ? -0.335 -2.629 -0.386 1 97.88 56 ALA B CA 1
ATOM 2081 C C . ALA B 1 56 ? -1.418 -2.123 -1.334 1 97.88 56 ALA B C 1
ATOM 2083 O O . ALA B 1 56 ? -2.139 -1.175 -1.014 1 97.88 56 ALA B O 1
ATOM 2084 N N . TYR B 1 57 ? -1.546 -2.744 -2.447 1 96.56 57 TYR B N 1
ATOM 2085 C CA . TYR B 1 57 ? -2.572 -2.35 -3.406 1 96.56 57 TYR B CA 1
ATOM 2086 C C . TYR B 1 57 ? -3.967 -2.578 -2.836 1 96.56 57 TYR B C 1
ATOM 2088 O O . TYR B 1 57 ? -4.879 -1.782 -3.074 1 96.56 57 TYR B O 1
ATOM 2096 N N . ARG B 1 58 ? -4.145 -3.607 -2.111 1 96.62 58 ARG B N 1
ATOM 2097 C CA . ARG B 1 58 ? -5.434 -3.869 -1.48 1 96.62 58 ARG B CA 1
ATOM 2098 C C . ARG B 1 58 ? -5.773 -2.791 -0.456 1 96.62 58 ARG B C 1
ATOM 2100 O O . ARG B 1 58 ? -6.926 -2.357 -0.361 1 96.62 58 ARG B O 1
ATOM 2107 N N . THR B 1 59 ? -4.793 -2.418 0.294 1 97.38 59 THR B N 1
ATOM 2108 C CA . THR B 1 59 ? -5.008 -1.316 1.226 1 97.38 59 THR B CA 1
ATOM 2109 C C . THR B 1 59 ? -5.516 -0.077 0.49 1 97.38 59 THR B C 1
ATOM 2111 O O . THR B 1 59 ? -6.496 0.54 0.906 1 97.38 59 THR B O 1
ATOM 2114 N N . VAL B 1 60 ? -4.883 0.253 -0.577 1 96.31 60 VAL B N 1
ATOM 2115 C CA . VAL B 1 60 ? -5.293 1.412 -1.363 1 96.31 60 VAL B CA 1
ATOM 2116 C C . VAL B 1 60 ? -6.715 1.212 -1.875 1 96.31 60 VAL B C 1
ATOM 2118 O O . VAL B 1 60 ? -7.547 2.121 -1.792 1 96.31 60 VAL B O 1
ATOM 2121 N N . ALA B 1 61 ? -7 0.086 -2.291 1 93.38 61 ALA B N 1
ATOM 2122 C CA . ALA B 1 61 ? -8.305 -0.218 -2.865 1 93.38 61 ALA B CA 1
ATOM 2123 C C . ALA B 1 61 ? -9.406 -0.087 -1.817 1 93.38 61 ALA B C 1
ATOM 2125 O O . ALA B 1 61 ? -10.539 0.273 -2.141 1 93.38 61 ALA B O 1
ATOM 2126 N N . THR B 1 62 ? -9.133 -0.378 -0.565 1 95.19 62 THR B N 1
ATOM 2127 C CA . THR B 1 62 ? -10.148 -0.312 0.479 1 95.19 62 THR B CA 1
ATOM 2128 C C . THR B 1 62 ? -10.742 1.092 0.569 1 95.19 62 THR B C 1
ATOM 2130 O O . THR B 1 62 ? -11.898 1.26 0.97 1 95.19 62 THR B O 1
ATOM 2133 N N . ALA B 1 63 ? -9.977 2.043 0.245 1 94.12 63 ALA B N 1
ATOM 2134 C CA . ALA B 1 63 ? -10.375 3.436 0.429 1 94.12 63 ALA B CA 1
ATOM 2135 C C . ALA B 1 63 ? -11.266 3.908 -0.713 1 94.12 63 ALA B C 1
ATOM 2137 O O . ALA B 1 63 ? -11.883 4.973 -0.63 1 94.12 63 ALA B O 1
ATOM 2138 N N . GLY B 1 64 ? -11.414 3.143 -1.715 1 89.12 64 GLY B N 1
ATOM 2139 C CA . GLY B 1 64 ? -12.125 3.584 -2.906 1 89.12 64 GLY B CA 1
ATOM 2140 C C . GLY B 1 64 ? -11.289 4.488 -3.795 1 89.12 64 GLY B C 1
ATOM 2141 O O . GLY B 1 64 ? -11.039 5.645 -3.451 1 89.12 64 GLY B O 1
ATOM 2142 N N . VAL B 1 65 ? -10.781 3.938 -4.891 1 87.06 65 VAL B N 1
ATOM 2143 C CA . VAL B 1 65 ? -9.961 4.684 -5.836 1 87.06 65 VAL B CA 1
ATOM 2144 C C . VAL B 1 65 ? -10.469 4.461 -7.258 1 87.06 65 VAL B C 1
ATOM 2146 O O . VAL B 1 65 ? -11.289 3.562 -7.496 1 87.06 65 VAL B O 1
ATOM 2149 N N . PHE B 1 66 ? -10.062 5.328 -8.195 1 84.5 66 PHE B N 1
ATOM 2150 C CA . PHE B 1 66 ? -10.414 5.242 -9.609 1 84.5 66 PHE B CA 1
ATOM 2151 C C . PHE B 1 66 ? -11.922 5.34 -9.805 1 84.5 66 PHE B C 1
ATOM 2153 O O . PHE B 1 66 ? -12.477 4.766 -10.742 1 84.5 66 PHE B O 1
ATOM 2160 N N . GLY B 1 67 ? -12.57 5.945 -8.836 1 81.06 67 GLY B N 1
ATOM 2161 C CA . GLY B 1 67 ? -14.016 6.098 -8.914 1 81.06 67 GLY B CA 1
ATOM 2162 C C . GLY B 1 67 ? -14.766 4.898 -8.375 1 81.06 67 GLY B C 1
ATOM 2163 O O . GLY B 1 67 ? -16 4.883 -8.375 1 81.06 67 GLY B O 1
ATOM 2164 N N . TYR B 1 68 ? -14.055 3.867 -7.859 1 84 68 TYR B N 1
ATOM 2165 C CA . TYR B 1 68 ? -14.688 2.705 -7.246 1 84 68 TYR B CA 1
ATOM 2166 C C . TYR B 1 68 ? -15.062 2.992 -5.797 1 84 68 TYR B C 1
ATOM 2168 O O . TYR B 1 68 ? -14.422 3.811 -5.133 1 84 68 TYR B O 1
ATOM 2176 N N . PRO B 1 69 ? -16.078 2.318 -5.359 1 87 69 PRO B N 1
ATOM 2177 C CA . PRO B 1 69 ? -16.469 2.557 -3.969 1 87 69 PRO B CA 1
AT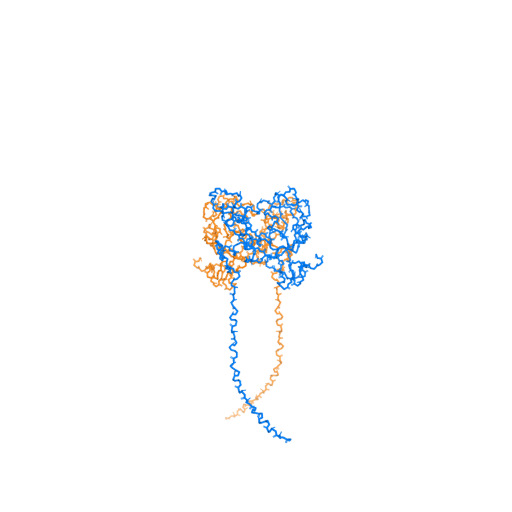OM 2178 C C . PRO B 1 69 ? -15.508 1.931 -2.967 1 87 69 PRO B C 1
ATOM 2180 O O . PRO B 1 69 ? -14.805 0.974 -3.299 1 87 69 PRO B O 1
ATOM 2183 N N . PRO B 1 70 ? -15.492 2.49 -1.738 1 91.5 70 PRO B N 1
ATOM 2184 C CA . PRO B 1 70 ? -14.703 1.84 -0.687 1 91.5 70 PRO B CA 1
ATOM 2185 C C . PRO B 1 70 ? -15.203 0.431 -0.366 1 91.5 70 PRO B C 1
ATOM 2187 O O . PRO B 1 70 ? -16.359 0.111 -0.617 1 91.5 70 PRO B O 1
ATOM 2190 N N . SER B 1 71 ? -14.289 -0.314 0.129 1 91.81 71 SER B N 1
ATOM 2191 C CA . SER B 1 71 ? -14.648 -1.698 0.425 1 91.81 71 SER B CA 1
ATOM 2192 C C . SER B 1 71 ? -14.836 -1.912 1.923 1 91.81 71 SER B C 1
ATOM 2194 O O . SER B 1 71 ? -14.508 -1.035 2.727 1 91.81 71 SER B O 1
ATOM 2196 N N . GLN B 1 72 ? -15.508 -2.967 2.287 1 93 72 GLN B N 1
ATOM 2197 C CA . GLN B 1 72 ? -15.453 -3.566 3.617 1 93 72 GLN B CA 1
ATOM 2198 C C . GLN B 1 72 ? -15.039 -5.031 3.541 1 93 72 GLN B C 1
ATOM 2200 O O . GLN B 1 72 ? -15.07 -5.637 2.467 1 93 72 GLN B O 1
ATOM 2205 N N . ASN B 1 73 ? -14.492 -5.559 4.586 1 93.44 73 ASN B N 1
ATOM 2206 C CA . ASN B 1 73 ? -14.102 -6.965 4.652 1 93.44 73 ASN B CA 1
ATOM 2207 C C . ASN B 1 73 ? -13.078 -7.316 3.576 1 93.44 73 ASN B C 1
ATOM 2209 O O . ASN B 1 73 ? -13.188 -8.359 2.928 1 93.44 73 ASN B O 1
ATOM 2213 N N . MET B 1 74 ? -12.188 -6.379 3.262 1 95.69 74 MET B N 1
ATOM 2214 C CA . MET B 1 74 ? -11.031 -6.738 2.436 1 95.69 74 MET B CA 1
ATOM 2215 C C . MET B 1 74 ? -9.992 -7.5 3.252 1 95.69 74 MET B C 1
ATOM 2217 O O . MET B 1 74 ? -9.438 -6.965 4.211 1 95.69 74 MET B O 1
ATOM 2221 N N . TYR B 1 75 ? -9.695 -8.688 2.848 1 96.38 75 TYR B N 1
ATOM 2222 C CA . TYR B 1 75 ? -8.844 -9.516 3.689 1 96.38 75 TYR B CA 1
ATOM 2223 C C . TYR B 1 75 ? -7.391 -9.445 3.236 1 96.38 75 TYR B C 1
ATOM 2225 O O . TYR B 1 75 ? -7.105 -9.43 2.035 1 96.38 75 TYR B O 1
ATOM 2233 N N . GLN B 1 76 ? -6.504 -9.438 4.234 1 97.5 76 GLN B N 1
ATOM 2234 C CA . GLN B 1 76 ? -5.059 -9.508 4.047 1 97.5 76 GLN B CA 1
ATOM 2235 C C . GLN B 1 76 ? -4.648 -10.859 3.475 1 97.5 76 GLN B C 1
ATOM 2237 O O . GLN B 1 76 ? -5.16 -11.898 3.896 1 97.5 76 GLN B O 1
ATOM 2242 N N . LEU B 1 77 ? -3.732 -10.805 2.537 1 97 77 LEU B N 1
ATOM 2243 C CA . LEU B 1 77 ? -3.227 -12.047 1.95 1 97 77 LEU B CA 1
ATOM 2244 C C . LEU B 1 77 ? -1.988 -12.531 2.695 1 97 77 LEU B C 1
ATOM 2246 O O . LEU B 1 77 ? -1.126 -11.734 3.066 1 97 77 LEU B O 1
ATOM 2250 N N . ASN B 1 78 ? -1.948 -13.805 2.951 1 95.81 78 ASN B N 1
ATOM 2251 C CA . ASN B 1 78 ? -0.722 -14.5 3.328 1 95.81 78 ASN B CA 1
ATOM 2252 C C . ASN B 1 78 ? -0.113 -15.242 2.145 1 95.81 78 ASN B C 1
ATOM 2254 O O . ASN B 1 78 ? -0.825 -15.633 1.216 1 95.81 78 ASN B O 1
ATOM 2258 N N . TYR B 1 79 ? 1.215 -15.328 2.18 1 96.19 79 TYR B N 1
ATOM 2259 C CA . TYR B 1 79 ? 1.796 -16.109 1.093 1 96.19 79 TYR B CA 1
ATOM 2260 C C . TYR B 1 79 ? 1.518 -17.594 1.282 1 96.19 79 TYR B C 1
ATOM 2262 O O . TYR B 1 79 ? 1.6 -18.109 2.398 1 96.19 79 TYR B O 1
ATOM 2270 N N . SER B 1 80 ? 1.207 -18.266 0.286 1 96.31 80 SER B N 1
ATOM 2271 C CA . SER B 1 80 ? 0.891 -19.688 0.306 1 96.31 80 SER B CA 1
ATOM 2272 C C . SER B 1 80 ? 1.779 -20.469 -0.66 1 96.31 80 SER B C 1
ATOM 2274 O O . SER B 1 80 ? 1.705 -20.266 -1.875 1 96.31 80 SER B O 1
ATOM 2276 N N . CYS B 1 81 ? 2.545 -21.422 -0.116 1 97.12 81 CYS B N 1
ATOM 2277 C CA . CYS B 1 81 ? 3.35 -22.297 -0.962 1 97.12 81 CYS B CA 1
ATOM 2278 C C . CYS B 1 81 ? 2.463 -23.156 -1.845 1 97.12 81 CYS B C 1
ATOM 2280 O O . CYS B 1 81 ? 2.812 -23.453 -2.99 1 97.12 81 CYS B O 1
ATOM 2282 N N . LYS B 1 82 ? 1.337 -23.531 -1.273 1 95.56 82 LYS B N 1
ATOM 2283 C CA . LYS B 1 82 ? 0.392 -24.328 -2.045 1 95.56 82 LYS B CA 1
ATOM 2284 C C . LYS B 1 82 ? -0.142 -23.547 -3.242 1 95.56 82 LYS B C 1
ATOM 2286 O O . LYS B 1 82 ? -0.253 -24.094 -4.344 1 95.56 82 LYS B O 1
ATOM 2291 N N . ALA B 1 83 ? -0.503 -22.281 -3.049 1 95.31 83 ALA B N 1
ATOM 2292 C CA . ALA B 1 83 ? -0.971 -21.453 -4.148 1 95.31 83 ALA B CA 1
ATOM 2293 C C . ALA B 1 83 ? 0.118 -21.266 -5.199 1 95.31 83 ALA B C 1
ATOM 2295 O O . ALA B 1 83 ? -0.172 -21.203 -6.398 1 95.31 83 ALA B O 1
ATOM 2296 N N . GLU B 1 84 ? 1.389 -21.109 -4.754 1 96.38 84 GLU B N 1
ATOM 2297 C CA . GLU B 1 84 ? 2.51 -21.031 -5.684 1 96.38 84 GLU B CA 1
ATOM 2298 C C . GLU B 1 84 ? 2.613 -22.281 -6.543 1 96.38 84 GLU B C 1
ATOM 2300 O O . GLU B 1 84 ? 2.816 -22.203 -7.758 1 96.38 84 GLU B O 1
ATOM 2305 N N . GLU B 1 85 ? 2.477 -23.438 -5.945 1 95.31 85 GLU B N 1
ATOM 2306 C CA . GLU B 1 85 ? 2.516 -24.703 -6.684 1 95.31 85 GLU B CA 1
ATOM 2307 C C . GLU B 1 85 ? 1.403 -24.766 -7.727 1 95.31 85 GLU B C 1
ATOM 2309 O O . GLU B 1 85 ? 1.625 -25.219 -8.852 1 95.31 85 GLU B O 1
ATOM 2314 N N . TYR B 1 86 ? 0.282 -24.375 -7.309 1 93.94 86 TYR B N 1
ATOM 2315 C CA . TYR B 1 86 ? -0.844 -24.359 -8.234 1 93.94 86 TYR B CA 1
ATOM 2316 C C . TYR B 1 86 ? -0.57 -23.422 -9.406 1 93.94 86 TYR B C 1
ATOM 2318 O O . TYR B 1 86 ? -0.851 -23.75 -10.555 1 93.94 86 TYR B O 1
ATOM 2326 N N . ALA B 1 87 ? -0.068 -22.156 -9.078 1 92.31 87 ALA B N 1
ATOM 2327 C CA . ALA B 1 87 ? 0.29 -21.203 -10.125 1 92.31 87 ALA B CA 1
ATOM 2328 C C . ALA B 1 87 ? 1.275 -21.812 -11.109 1 92.31 87 ALA B C 1
ATOM 2330 O O . ALA B 1 87 ? 1.119 -21.672 -12.328 1 92.31 87 ALA B O 1
ATOM 2331 N N . MET B 1 88 ? 2.281 -22.531 -10.57 1 91.19 88 MET B N 1
ATOM 2332 C CA . MET B 1 88 ? 3.273 -23.188 -11.422 1 91.19 88 MET B CA 1
ATOM 2333 C C . MET B 1 88 ? 2.623 -24.25 -12.297 1 91.19 88 MET B C 1
ATOM 2335 O O . MET B 1 88 ? 2.961 -24.391 -13.477 1 91.19 88 MET B O 1
ATOM 2339 N N . MET B 1 89 ? 1.722 -25 -11.734 1 89.44 89 MET B N 1
ATOM 2340 C CA . MET B 1 89 ? 1.027 -26.047 -12.469 1 89.44 89 MET B CA 1
ATOM 2341 C C . MET B 1 89 ? 0.23 -25.469 -13.633 1 89.44 89 MET B C 1
ATOM 2343 O O . MET B 1 89 ? 0.286 -25.984 -14.75 1 89.44 89 MET B O 1
ATOM 2347 N N . VAL B 1 90 ? -0.521 -24.422 -13.391 1 85.88 90 VAL B N 1
ATOM 2348 C CA . VAL B 1 90 ? -1.323 -23.766 -14.422 1 85.88 90 VAL B CA 1
ATOM 2349 C C . VAL B 1 90 ? -0.418 -23.281 -15.547 1 85.88 90 VAL B C 1
ATOM 2351 O O . VAL B 1 90 ? -0.728 -23.469 -16.734 1 85.88 90 VAL B O 1
ATOM 2354 N N . CYS B 1 91 ? 0.723 -22.625 -15.164 1 84.31 91 CYS B N 1
ATOM 2355 C CA . CYS B 1 91 ? 1.644 -22.062 -16.141 1 84.31 91 CYS B CA 1
ATOM 2356 C C . CYS B 1 91 ? 2.291 -23.156 -16.984 1 84.31 91 CYS B C 1
ATOM 2358 O O . CYS B 1 91 ? 2.514 -22.984 -18.188 1 84.31 91 CYS B O 1
ATOM 2360 N N . ASN B 1 92 ? 2.625 -24.234 -16.375 1 81.06 92 ASN B N 1
ATOM 2361 C CA . ASN B 1 92 ? 3.236 -25.359 -17.078 1 81.06 92 ASN B CA 1
ATOM 2362 C C . ASN B 1 92 ? 2.279 -25.953 -18.109 1 81.06 92 ASN B C 1
ATOM 2364 O O . ASN B 1 92 ? 2.709 -26.422 -19.172 1 81.06 92 ASN B O 1
ATOM 2368 N N . GLN B 1 93 ? 1.088 -25.906 -17.844 1 77.62 93 GLN B N 1
ATOM 2369 C CA . GLN B 1 93 ? 0.088 -26.422 -18.781 1 77.62 93 GLN B CA 1
ATOM 2370 C C . GLN B 1 93 ? -0.103 -25.484 -19.969 1 77.62 93 GLN B C 1
ATOM 2372 O O . GLN B 1 93 ? -0.346 -25.938 -21.094 1 77.62 93 GLN B O 1
ATOM 2377 N N . GLN B 1 94 ? 0.048 -24.125 -19.75 1 71.94 94 GLN B N 1
ATOM 2378 C CA . GLN B 1 94 ? -0.112 -23.141 -20.812 1 71.94 94 GLN B CA 1
ATOM 2379 C C . GLN B 1 94 ? 1.118 -23.094 -21.703 1 71.94 94 GLN B C 1
ATOM 2381 O O . GLN B 1 94 ? 1.009 -22.828 -22.906 1 71.94 94 GLN B O 1
ATOM 2386 N N . ALA B 1 95 ? 2.293 -23.062 -21.078 1 60.75 95 ALA B N 1
ATOM 2387 C CA . ALA B 1 95 ? 3.539 -23.047 -21.844 1 60.75 95 ALA B CA 1
ATOM 2388 C C . ALA B 1 95 ? 3.559 -24.141 -22.906 1 60.75 95 ALA B C 1
ATOM 2390 O O . ALA B 1 95 ? 4.082 -23.953 -24 1 60.75 95 ALA B O 1
ATOM 2391 N N . THR B 1 96 ? 3.057 -25.172 -22.516 1 58.19 96 THR B N 1
ATOM 2392 C CA . THR B 1 96 ? 3.01 -26.25 -23.484 1 58.19 96 THR B CA 1
ATOM 2393 C C . THR B 1 96 ? 2.111 -25.891 -24.672 1 58.19 96 THR B C 1
ATOM 2395 O O . THR B 1 96 ? 2.35 -26.328 -25.797 1 58.19 96 THR B O 1
ATOM 2398 N N . LEU B 1 97 ? 1.256 -24.922 -24.344 1 53.34 97 LEU B N 1
ATOM 2399 C CA . LEU B 1 97 ? 0.291 -24.594 -25.391 1 53.34 97 LEU B CA 1
ATOM 2400 C C . LEU B 1 97 ? 0.773 -23.422 -26.219 1 53.34 97 LEU B C 1
ATOM 2402 O O . LEU B 1 97 ? 0.406 -23.297 -27.391 1 53.34 97 LEU B O 1
ATOM 2406 N N . ASN B 1 98 ? 1.445 -22.391 -25.578 1 51.78 98 ASN B N 1
ATOM 2407 C CA . ASN B 1 98 ? 1.945 -21.25 -26.328 1 51.78 98 ASN B CA 1
ATOM 2408 C C . ASN B 1 98 ? 3.43 -21.016 -26.062 1 51.78 98 ASN B C 1
ATOM 2410 O O . ASN B 1 98 ? 3.795 -20.25 -25.172 1 51.78 98 ASN B O 1
ATOM 2414 N N . PRO B 1 99 ? 4.207 -21.812 -26.703 1 48.22 99 PRO B N 1
ATOM 2415 C CA . PRO B 1 99 ? 5.648 -21.625 -26.516 1 48.22 99 PRO B CA 1
ATOM 2416 C C . PRO B 1 99 ? 6.113 -20.219 -26.891 1 48.22 99 PRO B C 1
ATOM 2418 O O . PRO B 1 99 ? 6.039 -19.828 -28.047 1 48.22 99 PRO B O 1
ATOM 2421 N N . VAL B 1 100 ? 5.594 -19.156 -26.281 1 49.41 100 VAL B N 1
ATOM 2422 C CA . VAL B 1 100 ? 5.98 -17.812 -26.703 1 49.41 100 VAL B CA 1
ATOM 2423 C C . VAL B 1 100 ? 7.48 -17.625 -26.5 1 49.41 100 VAL B C 1
ATOM 2425 O O . VAL B 1 100 ? 8.086 -18.25 -25.625 1 49.41 100 VAL B O 1
ATOM 2428 N N . GLY B 1 101 ? 8.148 -17.016 -27.562 1 49.81 101 GLY B N 1
ATOM 2429 C CA . GLY B 1 101 ? 9.547 -16.609 -27.594 1 49.81 101 GLY B CA 1
ATOM 2430 C C . GLY B 1 101 ? 10.023 -16.016 -26.281 1 49.81 101 GLY B C 1
ATOM 2431 O O . GLY B 1 101 ? 9.234 -15.797 -25.359 1 49.81 101 GLY B O 1
ATOM 2432 N N . LYS B 1 102 ? 11.422 -15.836 -26.156 1 51.38 102 LYS B N 1
ATOM 2433 C CA . LYS B 1 102 ? 12.305 -15.359 -25.094 1 51.38 102 LYS B CA 1
ATOM 2434 C C . LYS B 1 102 ? 11.898 -13.969 -24.625 1 51.38 102 LYS B C 1
ATOM 2436 O O . LYS B 1 102 ? 12.336 -12.969 -25.203 1 51.38 102 LYS B O 1
ATOM 2441 N N . LEU B 1 103 ? 10.68 -13.797 -24.156 1 54.34 103 LEU B N 1
ATOM 2442 C CA . LEU B 1 103 ? 10.383 -12.461 -23.656 1 54.34 103 LEU B CA 1
ATOM 2443 C C . LEU B 1 103 ? 11.203 -12.156 -22.406 1 54.34 103 LEU B C 1
ATOM 2445 O O . LEU B 1 103 ? 11.586 -13.07 -21.672 1 54.34 103 LEU B O 1
ATOM 2449 N N . SER B 1 104 ? 11.883 -11.055 -22.359 1 59.66 104 SER B N 1
ATOM 2450 C CA . SER B 1 104 ? 12.609 -10.594 -21.172 1 59.66 104 SER B CA 1
ATOM 2451 C C . SER B 1 104 ? 11.758 -10.719 -19.922 1 59.66 104 SER B C 1
ATOM 2453 O O . SER B 1 104 ? 10.547 -10.469 -19.953 1 59.66 104 SER B O 1
ATOM 2455 N N . PRO B 1 105 ? 12.305 -11.273 -18.859 1 68.81 105 PRO B N 1
ATOM 2456 C CA . PRO B 1 105 ? 11.578 -11.406 -17.594 1 68.81 105 PRO B CA 1
ATOM 2457 C C . PRO B 1 105 ? 11.039 -10.07 -17.094 1 68.81 105 PRO B C 1
ATOM 2459 O O . PRO B 1 105 ? 11.719 -9.047 -17.188 1 68.81 105 PRO B O 1
ATOM 2462 N N . ILE B 1 106 ? 9.812 -9.992 -16.891 1 77.19 106 ILE B N 1
ATOM 2463 C CA . ILE B 1 106 ? 9.211 -8.836 -16.234 1 77.19 106 ILE B CA 1
ATOM 2464 C C . ILE B 1 106 ? 9.367 -8.953 -14.727 1 77.19 106 ILE B C 1
ATOM 2466 O O . ILE B 1 106 ? 9 -9.969 -14.133 1 77.19 106 ILE B O 1
ATOM 2470 N N . PRO B 1 107 ? 9.992 -7.906 -14.156 1 87.25 107 PRO B N 1
ATOM 2471 C CA . PRO B 1 107 ? 10.109 -7.926 -12.695 1 87.25 107 PRO B CA 1
ATOM 2472 C C . PRO B 1 107 ? 8.75 -7.988 -12 1 87.25 107 PRO B C 1
ATOM 2474 O O . PRO B 1 107 ? 7.766 -7.441 -12.508 1 87.25 107 PRO B O 1
ATOM 2477 N N . ILE B 1 108 ? 8.664 -8.656 -10.938 1 91.44 108 ILE B N 1
ATOM 2478 C CA . ILE B 1 108 ? 7.438 -8.859 -10.172 1 91.44 108 ILE B CA 1
ATOM 2479 C C . ILE B 1 108 ? 6.754 -7.516 -9.938 1 91.44 108 ILE B C 1
ATOM 2481 O O . ILE B 1 108 ? 5.551 -7.375 -10.164 1 91.44 108 ILE B O 1
ATOM 2485 N N . ALA B 1 109 ? 7.535 -6.523 -9.539 1 92.19 109 ALA B N 1
ATOM 2486 C CA . ALA B 1 109 ? 6.961 -5.215 -9.25 1 92.19 109 ALA B CA 1
ATOM 2487 C C . ALA B 1 109 ? 6.312 -4.609 -10.492 1 92.19 109 ALA B C 1
ATOM 2489 O O . ALA B 1 109 ? 5.25 -3.99 -10.406 1 92.19 109 ALA B O 1
ATOM 2490 N N . ALA B 1 110 ? 6.926 -4.781 -11.531 1 89.06 110 ALA B N 1
ATOM 2491 C CA . ALA B 1 110 ? 6.402 -4.25 -12.781 1 89.06 110 ALA B CA 1
ATOM 2492 C C . ALA B 1 110 ? 5.094 -4.941 -13.164 1 89.06 110 ALA B C 1
ATOM 2494 O O . ALA B 1 110 ? 4.18 -4.305 -13.695 1 89.06 110 ALA B O 1
ATOM 2495 N N . GLU B 1 111 ? 5.051 -6.211 -12.969 1 89.62 111 GLU B N 1
ATOM 2496 C CA . GLU B 1 111 ? 3.824 -6.949 -13.266 1 89.62 111 GLU B CA 1
ATOM 2497 C C . GLU B 1 111 ? 2.668 -6.465 -12.398 1 89.62 111 GLU B C 1
ATOM 2499 O O . GLU B 1 111 ? 1.561 -6.246 -12.891 1 89.62 111 GLU B O 1
ATOM 2504 N N . PHE B 1 112 ? 2.869 -6.297 -11.133 1 92.69 112 PHE B N 1
ATOM 2505 C CA . PHE B 1 112 ? 1.826 -5.812 -10.234 1 92.69 112 PHE B CA 1
ATOM 2506 C C . PHE B 1 112 ? 1.379 -4.41 -10.633 1 92.69 112 PHE B C 1
ATOM 2508 O O . PHE B 1 112 ? 0.193 -4.082 -10.547 1 92.69 112 PHE B O 1
ATOM 2515 N N . GLU B 1 113 ? 2.359 -3.604 -11.023 1 90.31 113 GLU B N 1
ATOM 2516 C CA . GLU B 1 113 ? 2.041 -2.271 -11.523 1 90.31 113 GLU B CA 1
ATOM 2517 C C . GLU B 1 113 ? 1.111 -2.344 -12.734 1 90.31 113 GLU B C 1
ATOM 2519 O O . GLU B 1 113 ? 0.156 -1.571 -12.836 1 90.31 113 GLU B O 1
ATOM 2524 N N . LEU B 1 114 ? 1.446 -3.236 -13.562 1 86.75 114 LEU B N 1
ATOM 2525 C CA . LEU B 1 114 ? 0.629 -3.432 -14.758 1 86.75 114 LEU B CA 1
ATOM 2526 C C . LEU B 1 114 ? -0.778 -3.887 -14.383 1 86.75 114 LEU B C 1
ATOM 2528 O O . LEU B 1 114 ? -1.762 -3.398 -14.945 1 86.75 114 LEU B O 1
ATOM 2532 N N . TRP B 1 115 ? -0.857 -4.828 -13.508 1 87.88 115 TRP B N 1
ATOM 2533 C CA . TRP B 1 115 ? -2.162 -5.305 -13.055 1 87.88 115 TRP B CA 1
ATOM 2534 C C . TRP B 1 115 ? -2.979 -4.164 -12.461 1 87.88 115 TRP B C 1
ATOM 2536 O O . TRP B 1 115 ? -4.152 -3.992 -12.789 1 87.88 115 TRP B O 1
ATOM 2546 N N . TRP B 1 116 ? -2.373 -3.404 -11.586 1 89.94 116 TRP B N 1
ATOM 2547 C CA . TRP B 1 116 ? -3.029 -2.266 -10.945 1 89.94 116 TRP B CA 1
ATOM 2548 C C . TRP B 1 116 ? -3.461 -1.236 -11.984 1 89.94 116 TRP B C 1
ATOM 2550 O O . TRP B 1 116 ? -4.57 -0.701 -11.914 1 89.94 116 TRP B O 1
ATOM 2560 N N . GLY B 1 117 ? -2.643 -0.988 -12.938 1 85.19 117 GLY B N 1
ATOM 2561 C CA . GLY B 1 117 ? -2.902 -0.008 -13.984 1 85.19 117 GLY B CA 1
ATOM 2562 C C . GLY B 1 117 ? -4.039 -0.406 -14.906 1 85.19 117 GLY B C 1
ATOM 2563 O O . GLY B 1 117 ? -4.59 0.437 -15.617 1 85.19 117 GLY B O 1
ATOM 2564 N N . ASN B 1 118 ? -4.367 -1.64 -14.898 1 80.44 118 ASN B N 1
ATOM 2565 C CA . ASN B 1 118 ? -5.441 -2.131 -15.758 1 80.44 118 ASN B CA 1
ATOM 2566 C C . ASN B 1 118 ? -6.797 -2.057 -15.062 1 80.44 118 ASN B C 1
ATOM 2568 O O . ASN B 1 118 ? -7.707 -2.822 -15.375 1 80.44 118 ASN B O 1
ATOM 2572 N N . HIS B 1 119 ? -6.98 -1.149 -14.164 1 79.31 119 HIS B N 1
ATOM 2573 C CA . HIS B 1 119 ? -8.195 -1.006 -13.375 1 79.31 119 HIS B CA 1
ATOM 2574 C C . HIS B 1 119 ? -9.391 -0.653 -14.25 1 79.31 119 HIS B C 1
ATOM 2576 O O . HIS B 1 119 ? -10.539 -0.916 -13.891 1 79.31 119 HIS B O 1
ATOM 2582 N N . ASP B 1 120 ? -9.219 -0.06 -15.484 1 70.56 120 ASP B N 1
ATOM 2583 C CA . ASP B 1 120 ? -10.297 0.385 -16.359 1 70.56 120 ASP B CA 1
ATOM 2584 C C . ASP B 1 120 ? -10.875 -0.783 -17.156 1 70.56 120 ASP B C 1
ATOM 2586 O O . ASP B 1 120 ? -11.953 -0.666 -17.75 1 70.56 120 ASP B O 1
ATOM 2590 N N . PHE B 1 121 ? -10.117 -1.806 -17.344 1 58.97 121 PHE B N 1
ATOM 2591 C CA . PHE B 1 121 ? -10.523 -2.895 -18.219 1 58.97 121 PHE B CA 1
ATOM 2592 C C . PHE B 1 121 ? -11.445 -3.865 -17.5 1 58.97 121 PHE B C 1
ATOM 2594 O O . PHE B 1 121 ? -10.984 -4.766 -16.797 1 58.97 121 PHE B O 1
ATOM 2601 N N . GLY B 1 122 ? -12.727 -3.629 -17.203 1 54.03 122 GLY B N 1
ATOM 2602 C CA . GLY B 1 122 ? -13.656 -4.699 -16.875 1 54.03 122 GLY B CA 1
ATOM 2603 C C . GLY B 1 122 ? -14.266 -4.555 -15.5 1 54.03 122 GLY B C 1
ATOM 2604 O O . GLY B 1 122 ? -15.156 -5.32 -15.125 1 54.03 122 GLY B O 1
ATOM 2605 N N . ALA B 1 123 ? -13.508 -3.973 -14.742 1 52.06 123 ALA B N 1
ATOM 2606 C CA . ALA B 1 123 ? -13.852 -4.441 -13.398 1 52.06 123 ALA B CA 1
ATOM 2607 C C . ALA B 1 123 ? -15.203 -3.893 -12.961 1 52.06 123 ALA B C 1
ATOM 2609 O O . ALA B 1 123 ? -16.016 -4.613 -12.367 1 52.06 123 ALA B O 1
ATOM 2610 N N . PHE B 1 124 ? -15.406 -2.619 -12.961 1 54.88 124 PHE B N 1
ATOM 2611 C CA . PHE B 1 124 ? -16.531 -2.154 -12.148 1 54.88 124 PHE B CA 1
ATOM 2612 C C . PHE B 1 124 ? -17.656 -1.646 -13.031 1 54.88 124 PHE B C 1
ATOM 2614 O O . PHE B 1 124 ? -17.438 -0.834 -13.93 1 54.88 124 PHE B O 1
ATOM 2621 N N . ILE B 1 125 ? -18.531 -2.717 -13.414 1 50.16 125 ILE B N 1
ATOM 2622 C CA . ILE B 1 125 ? -19.75 -2.344 -14.117 1 50.16 125 ILE B CA 1
ATOM 2623 C C . ILE B 1 125 ? -20.562 -1.383 -13.25 1 50.16 125 ILE B C 1
ATOM 2625 O O . ILE B 1 125 ? -21.188 -1.796 -12.273 1 50.16 125 ILE B O 1
ATOM 2629 N N . ASN B 1 126 ? -20.141 -0.562 -12.742 1 50.78 126 ASN B N 1
ATOM 2630 C CA . ASN B 1 126 ? -20.953 0.393 -11.984 1 50.78 126 ASN B CA 1
ATOM 2631 C C . ASN B 1 126 ? -20.438 0.548 -10.555 1 50.78 126 ASN B C 1
ATOM 2633 O O . ASN B 1 126 ? -19.5 -0.132 -10.148 1 50.78 126 ASN B O 1
ATOM 2637 N N . SER B 1 127 ? -20.984 1.387 -9.875 1 52.56 127 SER B N 1
ATOM 2638 C CA . SER B 1 127 ? -20.781 1.699 -8.461 1 52.56 127 SER B CA 1
ATOM 2639 C C . SER B 1 127 ? -20.781 0.435 -7.609 1 52.56 127 SER B C 1
ATOM 2641 O O . SER B 1 127 ? -20.75 0.509 -6.383 1 52.56 127 SER B O 1
ATOM 2643 N N . THR B 1 128 ? -20.766 -0.832 -8.336 1 56.34 128 THR B N 1
ATOM 2644 C CA . THR B 1 128 ? -21.094 -1.968 -7.477 1 56.34 128 THR B CA 1
ATOM 2645 C C . THR B 1 128 ? -19.906 -2.928 -7.383 1 56.34 128 THR B C 1
ATOM 2647 O O . THR B 1 128 ? -19.969 -3.934 -6.676 1 56.34 128 THR B O 1
ATOM 2650 N N . ALA B 1 129 ? -18.766 -2.504 -7.484 1 62.16 129 ALA B N 1
ATOM 2651 C CA . ALA B 1 129 ? -17.609 -3.385 -7.363 1 62.16 129 ALA B CA 1
ATOM 2652 C C . ALA B 1 129 ? -17.906 -4.762 -7.949 1 62.16 129 ALA B C 1
ATOM 2654 O O . ALA B 1 129 ? -17.547 -5.785 -7.359 1 62.16 129 ALA B O 1
ATOM 2655 N N . VAL B 1 130 ? -18.812 -4.934 -8.945 1 63.22 130 VAL B N 1
ATOM 2656 C CA . VAL B 1 130 ? -19.172 -6.203 -9.57 1 63.22 130 VAL B CA 1
ATOM 2657 C C . VAL B 1 130 ? -18.359 -6.414 -10.836 1 63.22 130 VAL B C 1
ATOM 2659 O O . VAL B 1 130 ? -18.109 -5.469 -11.586 1 63.22 130 VAL B O 1
ATOM 2662 N N . TYR B 1 131 ? -17.953 -7.652 -10.945 1 63.25 131 TYR B N 1
ATOM 2663 C CA . TYR B 1 131 ? -17.172 -8.086 -12.094 1 63.25 131 TYR B CA 1
ATOM 2664 C C . TYR B 1 131 ? -18.031 -8.117 -13.359 1 63.25 131 TYR B C 1
ATOM 2666 O O . TYR B 1 131 ? -19.188 -8.562 -13.32 1 63.25 131 TYR B O 1
ATOM 2674 N N . ASP B 1 132 ? -17.547 -7.43 -14.398 1 61 132 ASP B N 1
ATOM 2675 C CA . ASP B 1 132 ? -18.188 -7.559 -15.703 1 61 132 ASP B CA 1
ATOM 2676 C C . ASP B 1 132 ? -17.641 -8.766 -16.469 1 61 132 ASP B C 1
ATOM 2678 O O . ASP B 1 132 ? -16.469 -8.789 -16.844 1 61 132 ASP B O 1
ATOM 2682 N N . PRO B 1 133 ? -18.469 -9.773 -16.578 1 59.5 133 PRO B N 1
ATOM 2683 C CA . PRO B 1 133 ? -18.016 -10.992 -17.25 1 59.5 133 PRO B CA 1
ATOM 2684 C C . PRO B 1 133 ? -17.516 -10.734 -18.672 1 59.5 133 PRO B C 1
ATOM 2686 O O . PRO B 1 133 ? -16.828 -11.57 -19.25 1 59.5 133 PRO B O 1
ATOM 2689 N N . ASN B 1 134 ? -18.016 -9.711 -19.203 1 57.72 134 ASN B N 1
ATOM 2690 C CA . ASN B 1 134 ? -17.609 -9.445 -20.578 1 57.72 134 ASN B CA 1
ATOM 2691 C C . ASN B 1 134 ? -16.141 -9.031 -20.672 1 57.72 134 ASN B C 1
ATOM 2693 O O . ASN B 1 134 ? -15.586 -8.953 -21.766 1 57.72 134 ASN B O 1
ATOM 2697 N N . PHE B 1 135 ? -15.742 -8.742 -19.516 1 54.53 135 PHE B N 1
ATOM 2698 C CA . PHE B 1 135 ? -14.336 -8.359 -19.484 1 54.53 135 PHE B CA 1
ATOM 2699 C C . PHE B 1 135 ? -13.492 -9.43 -18.812 1 54.53 135 PHE B C 1
ATOM 2701 O O . PHE B 1 135 ? -13.984 -10.188 -17.984 1 54.53 135 PHE B O 1
ATOM 2708 N N . ASP B 1 136 ? -12.547 -9.812 -19.359 1 49.34 136 ASP B N 1
ATOM 2709 C CA . ASP B 1 136 ? -11.656 -10.805 -18.766 1 49.34 136 ASP B CA 1
ATOM 2710 C C . ASP B 1 136 ? -11.328 -10.438 -17.312 1 49.34 136 ASP B C 1
ATOM 2712 O O . ASP B 1 136 ? -11.227 -9.258 -16.984 1 49.34 136 ASP B O 1
ATOM 2716 N N . TYR B 1 137 ? -11.891 -11.398 -16.438 1 52.34 137 TYR B N 1
ATOM 2717 C CA . TYR B 1 137 ? -11.344 -11.32 -15.094 1 52.34 137 TYR B CA 1
ATOM 2718 C C . TYR B 1 137 ? -9.914 -10.797 -15.102 1 52.34 137 TYR B C 1
ATOM 2720 O O . TYR B 1 137 ? -9.008 -11.477 -15.578 1 52.34 137 TYR B O 1
ATOM 2728 N N . THR B 1 138 ? -9.938 -9.445 -15.078 1 57.91 138 THR B N 1
ATOM 2729 C CA . THR B 1 138 ? -8.625 -8.844 -15.289 1 57.91 138 THR B CA 1
ATOM 2730 C C . THR B 1 138 ? -7.727 -9.055 -14.078 1 57.91 138 THR B C 1
ATOM 2732 O O . THR B 1 138 ? -8.203 -9.422 -13 1 57.91 138 THR B O 1
ATOM 2735 N N . VAL B 1 139 ? -6.523 -9.203 -14.266 1 73.56 139 VAL B N 1
ATOM 2736 C CA . VAL B 1 139 ? -5.461 -9.344 -13.273 1 73.56 139 VAL B CA 1
ATOM 2737 C C . VAL B 1 139 ? -5.664 -8.32 -12.156 1 73.56 139 VAL B C 1
ATOM 2739 O O . VAL B 1 139 ? -5.383 -8.602 -10.992 1 73.56 139 VAL B O 1
ATOM 2742 N N . PHE B 1 140 ? -6.477 -7.254 -12.383 1 81.75 140 PHE B N 1
ATOM 2743 C CA . PHE B 1 140 ? -6.758 -6.258 -11.352 1 81.75 140 PHE B CA 1
ATOM 2744 C C . PHE B 1 140 ? -7.805 -6.773 -10.367 1 81.75 140 PHE B C 1
ATOM 2746 O O . PHE B 1 140 ? -7.629 -6.668 -9.156 1 81.75 140 PHE B O 1
ATOM 2753 N N . SER B 1 141 ? -8.906 -7.34 -10.891 1 81.31 141 SER B N 1
ATOM 2754 C CA . SER B 1 141 ? -9.992 -7.824 -10.039 1 81.31 141 SER B CA 1
ATOM 2755 C C . SER B 1 141 ? -9.508 -8.914 -9.094 1 81.31 141 SER B C 1
ATOM 2757 O O . SER B 1 141 ? -9.977 -9.008 -7.957 1 81.31 141 SER B O 1
ATOM 2759 N N . GLN B 1 142 ? -8.609 -9.672 -9.578 1 83.06 142 GLN B N 1
ATOM 2760 C CA . GLN B 1 142 ? -8.055 -10.719 -8.719 1 83.06 142 GLN B CA 1
ATOM 2761 C C . GLN B 1 142 ? -7.191 -10.117 -7.617 1 83.06 142 GLN B C 1
ATOM 2763 O O . GLN B 1 142 ? -7.223 -10.578 -6.477 1 83.06 142 GLN B O 1
ATOM 2768 N N . LEU B 1 143 ? -6.484 -9.078 -8 1 89.56 143 LEU B N 1
ATOM 2769 C CA . LEU B 1 143 ? -5.613 -8.383 -7.055 1 89.56 143 LEU B CA 1
ATOM 2770 C C . LEU B 1 143 ? -6.414 -7.801 -5.898 1 89.56 143 LEU B C 1
ATOM 2772 O O . LEU B 1 143 ? -5.969 -7.828 -4.75 1 89.56 143 LEU B O 1
ATOM 2776 N N . VAL B 1 144 ? -7.68 -7.363 -6.16 1 90.25 144 VAL B N 1
ATOM 2777 C CA . VAL B 1 144 ? -8.453 -6.676 -5.129 1 90.25 144 VAL B CA 1
ATOM 2778 C C . VAL B 1 144 ? -9.664 -7.516 -4.742 1 90.25 144 VAL B C 1
ATOM 2780 O O . VAL B 1 144 ? -10.672 -6.98 -4.277 1 90.25 144 VAL B O 1
ATOM 2783 N N . SER B 1 145 ? -9.586 -8.82 -5.02 1 88.31 145 SER B N 1
ATOM 2784 C CA . SER B 1 145 ? -10.641 -9.711 -4.562 1 88.31 145 SER B CA 1
ATOM 2785 C C . SER B 1 145 ? -10.711 -9.75 -3.041 1 88.31 145 SER B C 1
ATOM 2787 O O . SER B 1 145 ? -9.812 -10.281 -2.385 1 88.31 145 SER B O 1
ATOM 2789 N N . GLY B 1 146 ? -11.812 -9.266 -2.486 1 89.38 146 GLY B N 1
ATOM 2790 C CA . GLY B 1 146 ? -11.914 -9.039 -1.054 1 89.38 146 GLY B CA 1
ATOM 2791 C C . GLY B 1 146 ? -11.938 -10.328 -0.248 1 89.38 146 GLY B C 1
ATOM 2792 O O . GLY B 1 146 ? -11.539 -10.336 0.919 1 89.38 146 GLY B O 1
ATOM 2793 N N . TYR B 1 147 ? -12.289 -11.438 -0.858 1 88.31 147 TYR B N 1
ATOM 2794 C CA . TYR B 1 147 ? -12.484 -12.68 -0.122 1 88.31 147 TYR B CA 1
ATOM 2795 C C . TYR B 1 147 ? -11.258 -13.578 -0.227 1 88.31 147 TYR B C 1
ATOM 2797 O O . TYR B 1 147 ? -11.18 -14.617 0.432 1 88.31 147 TYR B O 1
ATOM 2805 N N . ALA B 1 148 ? -10.344 -13.227 -1.052 1 93 148 ALA B N 1
ATOM 2806 C CA . ALA B 1 148 ? -9.102 -13.992 -1.109 1 93 148 ALA B CA 1
ATOM 2807 C C . ALA B 1 148 ? -8.289 -13.82 0.17 1 93 148 ALA B C 1
ATOM 2809 O O . ALA B 1 148 ? -8.242 -12.727 0.741 1 93 148 ALA B O 1
ATOM 2810 N N . VAL B 1 149 ? -7.59 -14.953 0.582 1 95.19 149 VAL B N 1
ATOM 2811 C CA . VAL B 1 149 ? -6.934 -14.859 1.881 1 95.19 149 VAL B CA 1
ATOM 2812 C C . VAL B 1 149 ? -5.469 -15.273 1.751 1 95.19 149 VAL B C 1
ATOM 2814 O O . VAL B 1 149 ? -4.707 -15.195 2.719 1 95.19 149 VAL B O 1
ATOM 2817 N N . SER B 1 150 ? -5.039 -15.719 0.571 1 95.88 150 SER B N 1
ATOM 2818 C CA . SER B 1 150 ? -3.633 -16.016 0.338 1 95.88 150 SER B CA 1
ATOM 2819 C C . SER B 1 150 ? -3.275 -15.883 -1.139 1 95.88 150 SER B C 1
ATOM 2821 O O . SER B 1 150 ? -4.16 -15.82 -1.993 1 95.88 150 SER B O 1
ATOM 2823 N N . ILE B 1 151 ? -2.053 -15.836 -1.4 1 96.31 151 ILE B N 1
ATOM 2824 C CA . ILE B 1 151 ? -1.526 -15.664 -2.75 1 96.31 151 ILE B CA 1
ATOM 2825 C C . ILE B 1 151 ? -0.27 -16.516 -2.926 1 96.31 151 ILE B C 1
ATOM 2827 O O . ILE B 1 151 ? 0.487 -16.719 -1.973 1 96.31 151 ILE B O 1
ATOM 2831 N N . GLY B 1 152 ? -0.024 -17.078 -3.977 1 96.38 152 GLY B N 1
ATOM 2832 C CA . GLY B 1 152 ? 1.185 -17.734 -4.457 1 96.38 152 GLY B CA 1
ATOM 2833 C C . GLY B 1 152 ? 1.477 -17.453 -5.918 1 96.38 152 GLY B C 1
ATOM 2834 O O . GLY B 1 152 ? 0.562 -17.406 -6.742 1 96.38 152 GLY B O 1
ATOM 2835 N N . CYS B 1 153 ? 2.77 -17.188 -6.191 1 94.06 153 CYS B N 1
ATOM 2836 C CA . CYS B 1 153 ? 3.088 -16.703 -7.531 1 94.06 153 CYS B CA 1
ATOM 2837 C C . CYS B 1 153 ? 4.23 -17.5 -8.141 1 94.06 153 CYS B C 1
ATOM 2839 O O . CYS B 1 153 ? 4.973 -18.172 -7.43 1 94.06 153 CYS B O 1
ATOM 2841 N N . THR B 1 154 ? 4.312 -17.422 -9.359 1 92.12 154 THR B N 1
ATOM 2842 C CA . THR B 1 154 ? 5.465 -17.875 -10.133 1 92.12 154 THR B CA 1
ATOM 2843 C C . THR B 1 154 ? 5.867 -16.828 -11.164 1 92.12 154 THR B C 1
ATOM 2845 O O . THR B 1 154 ? 5.027 -16.062 -11.648 1 92.12 154 THR B O 1
ATOM 2848 N N . ASP B 1 155 ? 7.141 -16.75 -11.422 1 88.06 155 ASP B N 1
ATOM 2849 C CA . ASP B 1 155 ? 7.613 -15.781 -12.406 1 88.06 155 ASP B CA 1
ATOM 2850 C C . ASP B 1 155 ? 8.109 -16.469 -13.672 1 88.06 155 ASP B C 1
ATOM 2852 O O . ASP B 1 155 ? 8.914 -15.914 -14.414 1 88.06 155 ASP B O 1
ATOM 2856 N N . THR B 1 156 ? 7.691 -17.688 -13.938 1 80.19 156 THR B N 1
ATOM 2857 C CA . THR B 1 156 ? 8.172 -18.438 -15.094 1 80.19 156 THR B CA 1
ATOM 2858 C C . THR B 1 156 ? 7.004 -18.875 -15.977 1 80.19 156 THR B C 1
ATOM 2860 O O . THR B 1 156 ? 7.094 -19.875 -16.672 1 80.19 156 THR B O 1
ATOM 2863 N N . CYS B 1 157 ? 5.938 -18.062 -15.914 1 77.06 157 CYS B N 1
ATOM 2864 C CA . CYS B 1 157 ? 4.801 -18.469 -16.734 1 77.06 157 CYS B CA 1
ATOM 2865 C C . CYS B 1 157 ? 5.051 -18.156 -18.203 1 77.06 157 CYS B C 1
ATOM 2867 O O . CYS B 1 157 ? 5.66 -17.141 -18.531 1 77.06 157 CYS B O 1
ATOM 2869 N N . TYR B 1 158 ? 4.422 -19.016 -19.094 1 64.94 158 TYR B N 1
ATOM 2870 C CA . TYR B 1 158 ? 4.43 -18.969 -20.562 1 64.94 158 TYR B CA 1
ATOM 2871 C C . TYR B 1 158 ? 5.855 -18.875 -21.094 1 64.94 158 TYR B C 1
ATOM 2873 O O . TYR B 1 158 ? 6.117 -18.156 -22.062 1 64.94 158 TYR B O 1
ATOM 2881 N N . GLY B 1 159 ? 6.656 -19.641 -20.516 1 56.22 159 GLY B N 1
ATOM 2882 C CA . GLY B 1 159 ? 8.016 -19.625 -21.016 1 56.22 159 GLY B CA 1
ATOM 2883 C C . GLY B 1 159 ? 8.633 -18.234 -21.016 1 56.22 159 GLY B C 1
ATOM 2884 O O . GLY B 1 159 ? 9.82 -18.078 -21.281 1 56.22 159 GLY B O 1
ATOM 2885 N N . GLN B 1 160 ? 7.578 -17.109 -21.016 1 52.62 160 GLN B N 1
ATOM 2886 C CA . GLN B 1 160 ? 7.957 -15.734 -21.312 1 52.62 160 GLN B CA 1
ATOM 2887 C C . GLN B 1 160 ? 8.141 -14.922 -20.031 1 52.62 160 GLN B C 1
ATOM 2889 O O . GLN B 1 160 ? 8.453 -13.727 -20.078 1 52.62 160 GLN B O 1
ATOM 2894 N N . LYS B 1 161 ? 8.484 -15.492 -18.875 1 63.56 161 LYS B N 1
ATOM 2895 C CA . LYS B 1 161 ? 8.953 -14.781 -17.703 1 63.56 161 LYS B CA 1
ATOM 2896 C C . LYS B 1 161 ? 7.906 -13.789 -17.203 1 63.56 161 LYS B C 1
ATOM 2898 O O . LYS B 1 161 ? 8.227 -12.648 -16.859 1 63.56 161 LYS B O 1
ATOM 2903 N N . GLN B 1 162 ? 6.637 -14.289 -17.375 1 78.88 162 GLN B N 1
ATOM 2904 C CA . GLN B 1 162 ? 5.531 -13.539 -16.797 1 78.88 162 GLN B CA 1
ATOM 2905 C C . GLN B 1 162 ? 5.207 -14.039 -15.391 1 78.88 162 GLN B C 1
ATOM 2907 O O . GLN B 1 162 ? 5.383 -15.227 -15.094 1 78.88 162 GLN B O 1
ATOM 2912 N N . VAL B 1 163 ? 4.832 -13.07 -14.695 1 88.69 163 VAL B N 1
ATOM 2913 C CA . VAL B 1 163 ? 4.402 -13.391 -13.336 1 88.69 163 VAL B CA 1
ATOM 2914 C C . VAL B 1 163 ? 2.955 -13.875 -13.352 1 88.69 163 VAL B C 1
ATOM 2916 O O . VAL B 1 163 ? 2.111 -13.305 -14.047 1 88.69 163 VAL B O 1
ATOM 2919 N N . TYR B 1 164 ? 2.707 -15 -12.797 1 89.56 164 TYR B N 1
ATOM 2920 C CA . TYR B 1 164 ? 1.366 -15.531 -12.562 1 89.56 164 TYR B CA 1
ATOM 2921 C C . TYR B 1 164 ? 1.146 -15.828 -11.086 1 89.56 164 TYR B C 1
ATOM 2923 O O . TYR B 1 164 ? 2.01 -16.406 -10.43 1 89.56 164 TYR B O 1
ATOM 2931 N N . CYS B 1 165 ? -0.01 -15.352 -10.625 1 93 165 CYS B N 1
ATOM 2932 C CA . CYS B 1 165 ? -0.319 -15.602 -9.219 1 93 165 CYS B CA 1
ATOM 2933 C C . CYS B 1 165 ? -1.672 -16.281 -9.07 1 93 165 CYS B C 1
ATOM 2935 O O . CYS B 1 165 ? -2.598 -16.016 -9.836 1 93 165 CYS B O 1
ATOM 2937 N N . ALA B 1 166 ? -1.694 -17.141 -8.094 1 92.94 166 ALA B N 1
ATOM 2938 C CA . ALA B 1 166 ? -2.938 -17.781 -7.68 1 92.94 166 ALA B CA 1
ATOM 2939 C C . ALA B 1 166 ? -3.381 -17.281 -6.309 1 92.94 166 ALA B C 1
ATOM 2941 O O . ALA B 1 166 ? -2.553 -17.047 -5.426 1 92.94 166 ALA B O 1
ATOM 2942 N N . PHE B 1 167 ? -4.715 -17.109 -6.18 1 93.06 167 PHE B N 1
ATOM 2943 C CA . PHE B 1 167 ? -5.32 -16.656 -4.93 1 93.06 167 PHE B CA 1
ATOM 2944 C C . PHE B 1 167 ? -6.219 -17.734 -4.344 1 93.06 167 PHE B C 1
ATOM 2946 O O . PHE B 1 167 ? -6.953 -18.406 -5.078 1 93.06 167 PHE B O 1
ATOM 2953 N N . ASP B 1 168 ? -6.043 -17.922 -3.062 1 92.12 168 ASP B N 1
ATOM 2954 C CA . ASP B 1 168 ? -6.977 -18.828 -2.396 1 92.12 168 ASP B CA 1
ATOM 2955 C C . ASP B 1 168 ? -8.266 -18.109 -2.008 1 92.12 168 ASP B C 1
ATOM 2957 O O . ASP B 1 168 ? -8.227 -17.141 -1.248 1 92.12 168 ASP B O 1
ATOM 2961 N N . VAL B 1 169 ? -9.32 -18.5 -2.549 1 89.06 169 VAL B N 1
ATOM 2962 C CA . VAL B 1 169 ? -10.633 -17.922 -2.293 1 89.06 169 VAL B CA 1
ATOM 2963 C C . VAL B 1 169 ? -11.695 -19.016 -2.334 1 89.06 169 VAL B C 1
ATOM 2965 O O . VAL B 1 169 ? -11.516 -20.047 -2.99 1 89.06 169 VAL B O 1
ATOM 2968 N N . CYS B 1 170 ? -12.711 -18.75 -1.53 1 84.75 170 CYS B N 1
ATOM 2969 C CA . CYS B 1 170 ? -13.867 -19.625 -1.641 1 84.75 170 CYS B CA 1
ATOM 2970 C C . CYS B 1 170 ? -14.547 -19.469 -2.996 1 84.75 170 CYS B C 1
ATOM 2972 O O . CYS B 1 170 ? -15.07 -18.406 -3.311 1 84.75 170 CYS B O 1
ATOM 2974 N N . THR B 1 171 ? -14.57 -20.516 -3.701 1 76.19 171 THR B N 1
ATOM 2975 C CA . THR B 1 171 ? -15.07 -20.469 -5.074 1 76.19 171 THR B CA 1
ATOM 2976 C C . THR B 1 171 ? -16.516 -19.984 -5.109 1 76.19 171 THR B C 1
ATOM 2978 O O . THR B 1 171 ? -16.906 -19.266 -6.035 1 76.19 171 THR B O 1
ATOM 2981 N N . ALA B 1 172 ? -17.281 -20.312 -4.156 1 71 172 ALA B N 1
ATOM 2982 C CA . ALA B 1 172 ? -18.688 -19.906 -4.109 1 71 172 ALA B CA 1
ATOM 2983 C C . ALA B 1 172 ? -18.828 -18.391 -3.973 1 71 172 ALA B C 1
ATOM 2985 O O . ALA B 1 172 ? -19.828 -17.812 -4.391 1 71 172 ALA B O 1
ATOM 2986 N N . MET B 1 173 ? -17.828 -17.828 -3.385 1 69.19 173 MET B N 1
ATOM 2987 C CA . MET B 1 173 ? -17.859 -16.375 -3.178 1 69.19 173 MET B CA 1
ATOM 2988 C C . MET B 1 173 ? -17.641 -15.641 -4.488 1 69.19 173 MET B C 1
ATOM 2990 O O . MET B 1 173 ? -18 -14.469 -4.617 1 69.19 173 MET B O 1
ATOM 2994 N N . THR B 1 174 ? -17.016 -16.25 -5.398 1 65.06 174 THR B N 1
ATOM 2995 C CA . THR B 1 174 ? -16.703 -15.617 -6.676 1 65.06 174 THR B CA 1
ATOM 2996 C C . THR B 1 174 ? -17.922 -15.609 -7.586 1 65.06 174 THR B C 1
ATOM 2998 O O . THR B 1 174 ? -18.016 -14.789 -8.5 1 65.06 174 THR B O 1
ATOM 3001 N N . TYR B 1 175 ? -18.75 -16.453 -7.266 1 60.03 175 TYR B N 1
ATOM 3002 C CA . TYR B 1 175 ? -19.938 -16.594 -8.102 1 60.03 175 TYR B CA 1
ATOM 3003 C C . TYR B 1 175 ? -20.859 -15.391 -7.926 1 60.03 175 TYR B C 1
ATOM 3005 O O . TYR B 1 175 ? -21.688 -15.109 -8.797 1 60.03 175 TYR B O 1
ATOM 3013 N N . PHE B 1 176 ? -20.641 -14.758 -6.855 1 57.16 176 PHE B N 1
ATOM 3014 C CA . PHE B 1 176 ? -21.5 -13.609 -6.637 1 57.16 176 PHE B CA 1
ATOM 3015 C C . PHE B 1 176 ? -21.078 -12.43 -7.508 1 57.16 176 PHE B C 1
ATOM 3017 O O . PHE B 1 176 ? -21.812 -11.438 -7.621 1 57.16 176 PHE B O 1
ATOM 3024 N N . GLY B 1 177 ? -20.078 -12.688 -8.242 1 64.06 177 GLY B N 1
ATOM 3025 C CA . GLY B 1 177 ? -19.672 -11.672 -9.203 1 64.06 177 GLY B CA 1
ATOM 3026 C C . GLY B 1 177 ? -19.062 -10.438 -8.562 1 64.06 177 GLY B C 1
ATOM 3027 O O . GLY B 1 177 ? -18.516 -9.578 -9.25 1 64.06 177 GLY B O 1
ATOM 3028 N N . MET B 1 178 ? -19.203 -10.391 -7.246 1 73.38 178 MET B N 1
ATOM 3029 C CA . MET B 1 178 ? -18.672 -9.195 -6.59 1 73.38 178 MET B CA 1
ATOM 3030 C C . MET B 1 178 ? -17.172 -9.328 -6.348 1 73.38 178 MET B C 1
ATOM 3032 O O . MET B 1 178 ? -16.703 -10.352 -5.844 1 73.38 178 MET B O 1
ATOM 3036 N N . ILE B 1 179 ? -16.406 -8.336 -6.766 1 80.88 179 ILE B N 1
ATOM 3037 C CA . ILE B 1 179 ? -14.969 -8.336 -6.57 1 80.88 179 ILE B CA 1
ATOM 3038 C C . ILE B 1 179 ? -14.648 -8.188 -5.086 1 80.88 179 ILE B C 1
ATOM 3040 O O . ILE B 1 179 ? -13.82 -8.93 -4.547 1 80.88 179 ILE B O 1
ATOM 3044 N N . TYR B 1 180 ? -15.359 -7.277 -4.449 1 86.88 180 TYR B N 1
ATOM 3045 C CA . TYR B 1 180 ? -15.266 -7.109 -3.004 1 86.88 180 TYR B CA 1
ATOM 3046 C C . TYR B 1 180 ? -16.547 -6.523 -2.438 1 86.88 180 TYR B C 1
ATOM 3048 O O . TYR B 1 180 ? -17.391 -6.008 -3.182 1 86.88 180 TYR B O 1
ATOM 3056 N N . GLU B 1 181 ? -16.781 -6.648 -1.175 1 87.12 181 GLU B N 1
ATOM 3057 C CA . GLU B 1 181 ? -17.938 -6.035 -0.504 1 87.12 181 GLU B CA 1
ATOM 3058 C C . GLU B 1 181 ? -17.75 -4.523 -0.385 1 87.12 181 GLU B C 1
ATOM 3060 O O . GLU B 1 181 ? -16.703 -4.047 0.041 1 87.12 181 GLU B O 1
ATOM 3065 N N . VAL B 1 182 ? -18.781 -3.844 -0.824 1 87.75 182 VAL B N 1
ATOM 3066 C CA . VAL B 1 182 ? -18.75 -2.389 -0.723 1 87.75 182 VAL B CA 1
ATOM 3067 C C . VAL B 1 182 ? -19.078 -1.963 0.706 1 87.75 182 VAL B C 1
ATOM 3069 O O . VAL B 1 182 ? -19.984 -2.521 1.335 1 87.75 182 VAL B O 1
ATOM 3072 N N . GLY B 1 183 ? -18.328 -0.927 1.218 1 90.81 183 GLY B N 1
ATOM 3073 C CA . GLY B 1 183 ? -18.594 -0.478 2.576 1 90.81 183 GLY B CA 1
ATOM 3074 C C . GLY B 1 183 ? -17.891 0.82 2.922 1 90.81 183 GLY B C 1
ATOM 3075 O O . GLY B 1 183 ? -17.766 1.711 2.078 1 90.81 183 GLY B O 1
ATOM 3076 N N . SER B 1 184 ? -17.469 0.881 4.211 1 88.31 184 SER B N 1
ATOM 3077 C CA . SER B 1 184 ? -17.031 2.162 4.762 1 88.31 184 SER B CA 1
ATOM 3078 C C . SER B 1 184 ? -15.539 2.367 4.574 1 88.31 184 SER B C 1
ATOM 3080 O O . SER B 1 184 ? -15 3.424 4.922 1 88.31 184 SER B O 1
ATOM 3082 N N . GLY B 1 185 ? -14.883 1.387 4.023 1 92.69 185 GLY B N 1
ATOM 3083 C CA . GLY B 1 185 ? -13.445 1.556 3.865 1 92.69 185 GLY B CA 1
ATOM 3084 C C . GLY B 1 185 ? -12.641 0.597 4.715 1 92.69 185 GLY B C 1
ATOM 3085 O O . GLY B 1 185 ? -13.133 -0.46 5.113 1 92.69 185 GLY B O 1
ATOM 3086 N N . PRO B 1 186 ? -11.344 0.947 4.941 1 95.31 186 PRO B N 1
ATOM 3087 C CA . PRO B 1 186 ? -10.469 0.067 5.727 1 95.31 186 PRO B CA 1
ATOM 3088 C C . PRO B 1 186 ? -11.031 -0.225 7.117 1 95.31 186 PRO B C 1
ATOM 3090 O O . PRO B 1 186 ? -11.656 0.644 7.73 1 95.31 186 PRO B O 1
ATOM 3093 N N . CYS B 1 187 ? -10.812 -1.351 7.559 1 96.44 187 CYS B N 1
ATOM 3094 C CA . CYS B 1 187 ? -11.297 -1.702 8.891 1 96.44 187 CYS B CA 1
ATOM 3095 C C . CYS B 1 187 ? -10.602 -0.863 9.961 1 96.44 187 CYS B C 1
ATOM 3097 O O . CYS B 1 187 ? -9.477 -0.398 9.758 1 96.44 187 CYS B O 1
ATOM 3099 N N . MET B 1 188 ? -11.32 -0.673 11.047 1 92.38 188 MET B N 1
ATOM 3100 C CA . MET B 1 188 ? -10.797 0.129 12.141 1 92.38 188 MET B CA 1
ATOM 3101 C C . MET B 1 188 ? -10.703 -0.696 13.422 1 92.38 188 MET B C 1
ATOM 3103 O O . MET B 1 188 ? -9.836 -0.448 14.266 1 92.38 188 MET B O 1
ATOM 3107 N N . VAL B 1 189 ? -11.609 -1.61 13.539 1 94.44 189 VAL B N 1
ATOM 3108 C CA . VAL B 1 189 ? -11.695 -2.471 14.711 1 94.44 189 VAL B CA 1
ATOM 3109 C C . VAL B 1 189 ? -12 -3.902 14.281 1 94.44 189 VAL B C 1
ATOM 3111 O O . VAL B 1 189 ? -12.422 -4.141 13.148 1 94.44 189 VAL B O 1
ATOM 3114 N N . ASP B 1 190 ? -1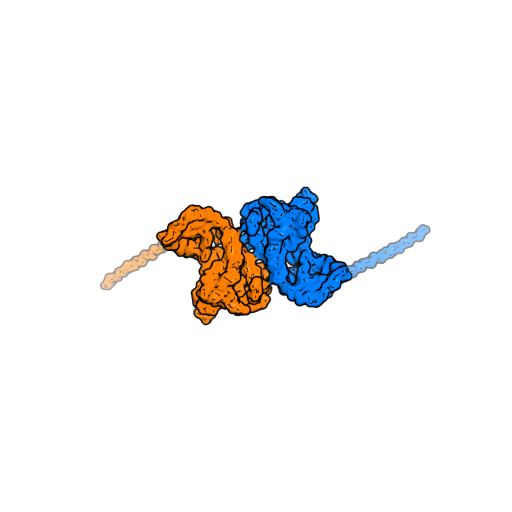1.82 -4.84 15.109 1 96.69 190 ASP B N 1
ATOM 3115 C CA . ASP B 1 190 ? -11.992 -6.258 14.805 1 96.69 190 ASP B CA 1
ATOM 3116 C C . ASP B 1 190 ? -13.414 -6.547 14.32 1 96.69 190 ASP B C 1
ATOM 3118 O O . ASP B 1 190 ? -13.617 -7.359 13.414 1 96.69 190 ASP B O 1
ATOM 3122 N N . SER B 1 191 ? -14.414 -5.824 14.914 1 96.56 191 SER B N 1
ATOM 3123 C CA . SER B 1 191 ? -15.805 -6.105 14.602 1 96.56 191 SER B CA 1
ATOM 3124 C C . SER B 1 191 ? -16.156 -5.668 13.188 1 96.56 191 SER B C 1
ATOM 3126 O O . SER B 1 191 ? -17.219 -6.004 12.672 1 96.56 191 SER B O 1
ATOM 3128 N N . ASP B 1 192 ? -15.219 -4.965 12.531 1 96.31 192 ASP B N 1
ATOM 3129 C CA . ASP B 1 192 ? -15.422 -4.574 11.141 1 96.31 192 ASP B CA 1
ATOM 3130 C C . ASP B 1 192 ? -15.211 -5.754 10.203 1 96.31 192 ASP B C 1
ATOM 3132 O O . ASP B 1 192 ? -15.57 -5.691 9.023 1 96.31 192 ASP B O 1
ATOM 3136 N N . CYS B 1 193 ? -14.578 -6.797 10.648 1 96.88 193 CYS B N 1
ATOM 3137 C CA . CYS B 1 193 ? -14.234 -7.961 9.844 1 96.88 193 CYS B CA 1
ATOM 3138 C C . CYS B 1 193 ? -15.156 -9.133 10.156 1 96.88 193 CYS B C 1
ATOM 3140 O O . CYS B 1 193 ? -14.953 -9.844 11.141 1 96.88 193 CYS B O 1
ATOM 3142 N N . THR B 1 194 ? -16.078 -9.375 9.227 1 94.38 194 THR B N 1
ATOM 3143 C CA . THR B 1 194 ? -17.188 -10.234 9.625 1 94.38 194 THR B CA 1
ATOM 3144 C C . THR B 1 194 ? -17.297 -11.43 8.688 1 94.38 194 THR B C 1
ATOM 3146 O O . THR B 1 194 ? -18.062 -12.367 8.953 1 94.38 194 THR B O 1
ATOM 3149 N N . THR B 1 195 ? -16.609 -11.492 7.578 1 90.5 195 THR B N 1
ATOM 3150 C CA . THR B 1 195 ? -16.797 -12.523 6.57 1 90.5 195 THR B CA 1
ATOM 3151 C C . THR B 1 195 ? -16.469 -13.898 7.137 1 90.5 195 THR B C 1
ATOM 3153 O O . THR B 1 195 ? -17.219 -14.859 6.949 1 90.5 195 THR B O 1
ATOM 3156 N N . PHE B 1 196 ? -15.242 -14.008 7.809 1 93.06 196 PHE B N 1
ATOM 3157 C CA . PHE B 1 196 ? -14.805 -15.242 8.453 1 93.06 196 PHE B CA 1
ATOM 3158 C C . PHE B 1 196 ? -14.883 -15.117 9.969 1 93.06 196 PHE B C 1
ATOM 3160 O O . PHE B 1 196 ? -14.391 -14.141 10.547 1 93.06 196 PHE B O 1
ATOM 3167 N N . PRO B 1 197 ? -15.492 -16.078 10.602 1 93.81 197 PRO B N 1
ATOM 3168 C CA . PRO B 1 197 ? -15.602 -15.992 12.062 1 93.81 197 PRO B CA 1
ATOM 3169 C C . PRO B 1 197 ? -14.242 -15.82 12.742 1 93.81 197 PRO B C 1
ATOM 3171 O O . PRO B 1 197 ? -13.273 -16.484 12.367 1 93.81 197 PRO B O 1
ATOM 3174 N N . GLY B 1 198 ? -14.25 -14.914 13.68 1 95.94 198 GLY B N 1
ATOM 3175 C CA . GLY B 1 198 ? -13.055 -14.727 14.477 1 95.94 198 GLY B CA 1
ATOM 3176 C C . GLY B 1 198 ? -11.992 -13.898 13.781 1 95.94 198 GLY B C 1
ATOM 3177 O O . GLY B 1 198 ? -10.844 -13.859 14.219 1 95.94 198 GLY B O 1
ATOM 3178 N N . SER B 1 199 ? -12.336 -13.281 12.68 1 96.94 199 SER B N 1
ATOM 3179 C CA . SER B 1 199 ? -11.398 -12.391 12 1 96.94 199 SER B CA 1
ATOM 3180 C C . SER B 1 199 ? -11.078 -11.172 12.852 1 96.94 199 SER B C 1
ATOM 3182 O O . SER B 1 199 ? -11.828 -10.82 13.758 1 96.94 199 SER B O 1
ATOM 3184 N N . THR B 1 200 ? -9.906 -10.609 12.594 1 98 200 THR B N 1
ATOM 3185 C CA . THR B 1 200 ? -9.484 -9.383 13.258 1 98 200 THR B CA 1
ATOM 3186 C C . THR B 1 200 ? -9.086 -8.328 12.227 1 98 200 THR B C 1
ATOM 3188 O O . THR B 1 200 ? -8.977 -8.625 11.039 1 98 200 THR B O 1
ATOM 3191 N N . CYS B 1 201 ? -8.953 -7.102 12.727 1 96.94 201 CYS B N 1
ATOM 3192 C CA . CYS B 1 201 ? -8.531 -6.004 11.867 1 96.94 201 CYS B CA 1
ATOM 3193 C C . CYS B 1 201 ? -7.059 -5.68 12.078 1 96.94 201 CYS B C 1
ATOM 3195 O O . CYS B 1 201 ? -6.625 -5.465 13.211 1 96.94 201 CYS B O 1
ATOM 3197 N N . ASN B 1 202 ? -6.254 -5.785 11.031 1 95.31 202 ASN B N 1
ATOM 3198 C CA . ASN B 1 202 ? -4.941 -5.148 11.062 1 95.31 202 ASN B CA 1
ATOM 3199 C C . ASN B 1 202 ? -5.051 -3.631 10.953 1 95.31 202 ASN B C 1
ATOM 3201 O O . ASN B 1 202 ? -5.227 -3.096 9.852 1 95.31 202 ASN B O 1
ATOM 3205 N N . THR B 1 203 ? -4.922 -2.875 11.992 1 90.75 203 THR B N 1
ATOM 3206 C CA . THR B 1 203 ? -5.215 -1.447 12.047 1 90.75 203 THR B CA 1
ATOM 3207 C C . THR B 1 203 ? -4.113 -0.643 11.359 1 90.75 203 THR B C 1
ATOM 3209 O O . THR B 1 203 ? -4.293 0.542 11.07 1 90.75 203 THR B O 1
ATOM 3212 N N . LYS B 1 204 ? -3.045 -1.265 11.047 1 88.06 204 LYS B N 1
ATOM 3213 C CA . LYS B 1 204 ? -1.935 -0.559 10.414 1 88.06 204 LYS B CA 1
ATOM 3214 C C . LYS B 1 204 ? -2.141 -0.448 8.906 1 88.06 204 LYS B C 1
ATOM 3216 O O . LYS B 1 204 ? -1.685 0.512 8.281 1 88.06 204 LYS B O 1
ATOM 3221 N N . ASN B 1 205 ? -2.838 -1.461 8.383 1 94.12 205 ASN B N 1
ATOM 3222 C CA . ASN B 1 205 ? -2.992 -1.387 6.934 1 94.12 205 ASN B CA 1
ATOM 3223 C C . ASN B 1 205 ? -4.461 -1.434 6.52 1 94.12 205 ASN B C 1
ATOM 3225 O O . ASN B 1 205 ? -4.781 -1.311 5.336 1 94.12 205 ASN B O 1
ATOM 3229 N N . GLY B 1 206 ? -5.34 -1.595 7.551 1 95.06 206 GLY B N 1
ATOM 3230 C CA . GLY B 1 206 ? -6.766 -1.486 7.285 1 95.06 206 GLY B CA 1
ATOM 3231 C C . GLY B 1 206 ? -7.344 -2.723 6.621 1 95.06 206 GLY B C 1
ATOM 3232 O O . GLY B 1 206 ? -8.43 -2.672 6.047 1 95.06 206 GLY B O 1
ATOM 3233 N N . LEU B 1 207 ? -6.598 -3.854 6.633 1 97.69 207 LEU B N 1
ATOM 3234 C CA . LEU B 1 207 ? -7.074 -5.105 6.059 1 97.69 207 LEU B CA 1
ATOM 3235 C C . LEU B 1 207 ? -7.531 -6.066 7.152 1 97.69 207 LEU B C 1
ATOM 3237 O O . LEU B 1 207 ? -6.969 -6.074 8.25 1 97.69 207 LEU B O 1
ATOM 3241 N N . CYS B 1 208 ? -8.562 -6.785 6.871 1 97.75 208 CYS B N 1
ATOM 3242 C CA . CYS B 1 208 ? -9.008 -7.836 7.777 1 97.75 208 CYS B CA 1
ATOM 3243 C C . CYS B 1 208 ? -8.055 -9.023 7.742 1 97.75 208 CYS B C 1
ATOM 3245 O O . CYS B 1 208 ? -7.48 -9.336 6.699 1 97.75 208 CYS B O 1
ATOM 3247 N N . VAL B 1 209 ? -7.871 -9.68 8.828 1 97.62 209 VAL B N 1
ATOM 3248 C CA . VAL B 1 209 ? -7.039 -10.875 8.953 1 97.62 209 VAL B CA 1
ATOM 3249 C C . VAL B 1 209 ? -7.91 -12.07 9.32 1 97.62 209 VAL B C 1
ATOM 3251 O O . VAL B 1 209 ? -8.586 -12.062 10.352 1 97.62 209 VAL B O 1
ATOM 3254 N N . LYS B 1 210 ? -7.879 -13.039 8.484 1 96.75 210 LYS B N 1
ATOM 3255 C CA . LYS B 1 210 ? -8.68 -14.234 8.711 1 96.75 210 LYS B CA 1
ATOM 3256 C C . LYS B 1 210 ? -8.102 -15.07 9.852 1 96.75 210 LYS B C 1
ATOM 3258 O O . LYS B 1 210 ? -6.887 -15.25 9.945 1 96.75 210 LYS B O 1
ATOM 3263 N N . ASN B 1 211 ? -9.008 -15.555 10.648 1 95.44 211 ASN B N 1
ATOM 3264 C CA . ASN B 1 211 ? -8.617 -16.609 11.586 1 95.44 211 ASN B CA 1
ATOM 3265 C C . ASN B 1 211 ? -8.188 -17.875 10.852 1 95.44 211 ASN B C 1
ATOM 3267 O O . ASN B 1 211 ? -8.984 -18.484 10.141 1 95.44 211 ASN B O 1
ATOM 3271 N N . PRO B 1 212 ? -6.879 -18.25 11.031 1 91.19 212 PRO B N 1
ATOM 3272 C CA . PRO B 1 212 ? -6.379 -19.391 10.258 1 91.19 212 PRO B CA 1
ATOM 3273 C C . PRO B 1 212 ? -7.105 -20.688 10.594 1 91.19 212 PRO B C 1
ATOM 3275 O O . PRO B 1 212 ? -7.047 -21.656 9.82 1 91.19 212 PRO B O 1
ATOM 3278 N N . ASN B 1 213 ? -7.879 -20.703 11.664 1 91.69 213 ASN B N 1
ATOM 3279 C CA . ASN B 1 213 ? -8.555 -21.922 12.102 1 91.69 213 ASN B CA 1
ATOM 3280 C C . ASN B 1 213 ? -9.953 -22.031 11.508 1 91.69 213 ASN B C 1
ATOM 3282 O O . ASN B 1 213 ? -10.703 -22.953 11.844 1 91.69 213 ASN B O 1
ATOM 3286 N N . THR B 1 214 ? -10.297 -21.141 10.695 1 92 214 THR B N 1
ATOM 3287 C CA . THR B 1 214 ? -11.609 -21.188 10.07 1 92 214 THR B CA 1
ATOM 3288 C C . THR B 1 214 ? -11.508 -21.656 8.617 1 92 214 THR B C 1
ATOM 3290 O O . THR B 1 214 ? -10.445 -21.547 8 1 92 214 THR B O 1
ATOM 3293 N N . ALA B 1 215 ? -12.578 -22.172 8.102 1 89.81 215 ALA B N 1
ATOM 3294 C CA . ALA B 1 215 ? -12.625 -22.688 6.738 1 89.81 215 ALA B CA 1
ATOM 3295 C C . ALA B 1 215 ? -12.469 -21.562 5.719 1 89.81 215 ALA B C 1
ATOM 3297 O O . ALA B 1 215 ? -12.773 -20.406 6.016 1 89.81 215 ALA B O 1
ATOM 3298 N N . LEU B 1 216 ? -11.898 -21.922 4.578 1 89.44 216 LEU B N 1
ATOM 3299 C CA . LEU B 1 216 ? -11.742 -20.969 3.486 1 89.44 216 LEU B CA 1
ATOM 3300 C C . LEU B 1 216 ? -13.094 -20.453 3.006 1 89.44 216 LEU B C 1
ATOM 3302 O O . LEU B 1 216 ? -13.242 -19.281 2.664 1 89.44 216 LEU B O 1
ATOM 3306 N N . CYS B 1 217 ? -14.094 -21.375 3.043 1 87.06 217 CYS B N 1
ATOM 3307 C CA . CYS B 1 217 ? -15.453 -20.938 2.719 1 87.06 217 CYS B CA 1
ATOM 3308 C C . CYS B 1 217 ? -16.219 -20.547 3.979 1 87.06 217 CYS B C 1
ATOM 3310 O O . CYS B 1 217 ? -16.391 -21.359 4.887 1 87.06 217 CYS B O 1
ATOM 3312 N N . PRO B 1 218 ? -16.625 -19.281 3.982 1 81.25 218 PRO B N 1
ATOM 3313 C CA . PRO B 1 218 ? -17.375 -18.859 5.168 1 81.25 218 PRO B CA 1
ATOM 3314 C C . PRO B 1 218 ? -18.703 -19.594 5.328 1 81.25 218 PRO B C 1
ATOM 3316 O O . PRO B 1 218 ? -19.156 -20.266 4.391 1 81.25 218 PRO B O 1
ATOM 3319 N N . PRO B 1 219 ? -19.094 -19.422 6.539 1 77.88 219 PRO B N 1
ATOM 3320 C CA . PRO B 1 219 ? -20.359 -20.109 6.785 1 77.88 219 PRO B CA 1
ATOM 3321 C C . PRO B 1 219 ? -21.5 -19.578 5.93 1 77.88 219 PRO B C 1
ATOM 3323 O O . PRO B 1 219 ? -21.562 -18.375 5.645 1 77.88 219 PRO B O 1
ATOM 3326 N N . ASN B 1 220 ? -22.422 -20.266 5.539 1 71.19 220 ASN B N 1
ATOM 3327 C CA . ASN B 1 220 ? -23.656 -19.953 4.832 1 71.19 220 ASN B CA 1
ATOM 3328 C C . ASN B 1 220 ? -23.422 -19.75 3.342 1 71.19 220 ASN B C 1
ATOM 3330 O O . ASN B 1 220 ? -24.234 -19.125 2.66 1 71.19 220 ASN B O 1
ATOM 3334 N N . VAL B 1 221 ? -22.188 -19.938 2.945 1 70.12 221 VAL B N 1
ATOM 3335 C CA . VAL B 1 221 ? -21.922 -19.984 1.512 1 70.12 221 VAL B CA 1
ATOM 3336 C C . VAL B 1 221 ? -21.875 -21.438 1.042 1 70.12 221 VAL B C 1
ATOM 3338 O O . VAL B 1 221 ? -21.469 -22.328 1.792 1 70.12 221 VAL B O 1
#

Sequence (442 aa):
MFLCSILFAVAVSLSSVAPAHAELITQVVQHEFDCMISGTTMTPGKRKLSVMLANAYRTVATAGVFGYPPSQNMYQLNYSCKAEEYAMMVCNQQATLNPVGKLSPIPIAAEFELWWGNHDFGAFINSTAVYDPNFDYTVFSQLVSGYAVSIGCTDTCYGQKQVYCAFDVCTAMTYFGMIYEVGSGPCMVDSDCTTFPGSTCNTKNGLCVKNPNTALCPPNVMFLCSILFAVAVSLSSVAPAHAELITQVVQHEFDCMISGTTMTPGKRKLSVMLANAYRTVATAGVFGYPPSQNMYQLNYSCKAEEYAMMVCNQQATLNPVGKLSPIPIAAEFELWWGNHDFGAFINSTAVYDPNFDYTVFSQLVSGYAVSIGCTDTCYGQKQVYCAFDVCTAMTYFGMIYEVGSGPCMVDSDCTTFPGSTCNTKNGLCVKNPNTALCPPNV

InterPro domains:
  IPR035940 CAP superfamily [G3DSA:3.40.33.10] (32-215)
  IPR035940 CAP superfamily [SSF55797] (16-171)